Protein AF-A0AAN9TVR5-F1 (afdb_monomer)

Secondary structure (DSSP, 8-state):
-----SS----BTTB----HHHHHHHHHHHTT--HHHHHTTHHHHHHHHTTS-GGGGGGGT--HHHHHTSHHHHTSHHHHHHHHTS-HHHHHHHHHT-HHHHHGGG-PPPP--PPP----SHHHHHHHHHHHHHHHHHHHHHHHH-TT--SPP----------S-HHHHGGGGSTTS-STTS-HHHHHHHHHHHHTT-------------SSTTHHHHHHHHHHHHTT-BTTTTSSB-S-S--TTSGGGGS-HHHHHHHHHHHHHHHHHH-HHHHHHHHHHHHHHHHHHHHHHHHHHHHTT---SSTHHHHHHHHHHHHHHHHHHHHHHHHHHHHHHHHHHHHHHHHHHHHHHHHHHHHHHHHHTT----

Structure (mmCIF, N/CA/C/O backbone):
data_AF-A0AAN9TVR5-F1
#
_entry.id   AF-A0AAN9TVR5-F1
#
loop_
_atom_site.group_PDB
_atom_site.id
_atom_site.type_symbol
_atom_site.label_atom_id
_atom_site.label_alt_id
_atom_site.label_comp_id
_atom_site.label_asym_id
_atom_site.label_entity_id
_atom_site.label_seq_id
_atom_site.pdbx_PDB_ins_code
_atom_site.Cartn_x
_atom_site.Cartn_y
_atom_site.Cartn_z
_atom_site.occupancy
_atom_site.B_iso_or_equiv
_atom_site.auth_seq_id
_atom_site.auth_comp_id
_atom_site.auth_asym_id
_atom_site.auth_atom_id
_atom_site.pdbx_PDB_model_num
ATOM 1 N N . MET A 1 1 ? -8.793 -22.959 -15.037 1.00 38.50 1 MET A N 1
ATOM 2 C CA . MET A 1 1 ? -7.799 -21.873 -14.915 1.00 38.50 1 MET A CA 1
ATOM 3 C C . MET A 1 1 ? -7.196 -22.015 -13.536 1.00 38.50 1 MET A C 1
ATOM 5 O O . MET A 1 1 ? -7.944 -21.884 -12.578 1.00 38.50 1 MET A O 1
ATOM 9 N N . ASN A 1 2 ? -5.922 -22.395 -13.443 1.00 33.97 2 ASN A N 1
ATOM 10 C CA . ASN A 1 2 ? -5.253 -22.568 -12.155 1.00 33.97 2 ASN A CA 1
ATOM 11 C C . ASN A 1 2 ? -5.103 -21.188 -11.516 1.00 33.97 2 ASN A C 1
ATOM 13 O O . ASN A 1 2 ? -4.298 -20.374 -11.961 1.00 33.97 2 ASN A O 1
ATOM 17 N N . THR A 1 3 ? -5.955 -20.909 -10.535 1.00 41.19 3 THR A N 1
ATOM 18 C CA . THR A 1 3 ? -5.768 -19.818 -9.586 1.00 41.19 3 THR A CA 1
ATOM 19 C C . THR A 1 3 ? -4.410 -20.008 -8.928 1.00 41.19 3 THR A C 1
ATOM 21 O O . THR A 1 3 ? -4.035 -21.140 -8.627 1.00 41.19 3 THR A O 1
ATOM 24 N N . ILE A 1 4 ? -3.667 -18.913 -8.778 1.00 47.22 4 ILE A N 1
ATOM 25 C CA . ILE A 1 4 ? -2.354 -18.858 -8.130 1.00 47.22 4 ILE A CA 1
ATOM 26 C C . ILE A 1 4 ? -2.365 -19.785 -6.910 1.00 47.22 4 ILE A C 1
ATOM 28 O O . ILE A 1 4 ? -3.223 -19.606 -6.045 1.00 47.22 4 ILE A O 1
ATOM 32 N N . ASP A 1 5 ? -1.444 -20.753 -6.858 1.00 49.59 5 ASP A N 1
ATOM 33 C CA . ASP A 1 5 ? -1.315 -21.647 -5.708 1.00 49.59 5 ASP A CA 1
ATOM 34 C C . ASP A 1 5 ? -1.251 -20.793 -4.430 1.00 49.59 5 ASP A C 1
ATOM 36 O O . ASP A 1 5 ? -0.504 -19.810 -4.310 1.00 49.59 5 ASP A O 1
ATOM 40 N N . HIS A 1 6 ? -2.161 -21.089 -3.510 1.00 46.78 6 HIS A N 1
ATOM 41 C CA . HIS A 1 6 ? -2.344 -20.303 -2.302 1.00 46.78 6 HIS A CA 1
ATOM 42 C C . HIS A 1 6 ? -1.222 -20.554 -1.289 1.00 46.78 6 HIS A C 1
ATOM 44 O O . HIS A 1 6 ? -1.008 -19.696 -0.439 1.00 46.78 6 HIS A O 1
ATOM 50 N N . ASN A 1 7 ? -0.462 -21.646 -1.433 1.00 51.16 7 ASN A N 1
ATOM 51 C CA . ASN A 1 7 ? 0.597 -22.022 -0.495 1.00 51.16 7 ASN A CA 1
ATOM 52 C C . ASN A 1 7 ? 1.979 -21.489 -0.890 1.00 51.16 7 ASN A C 1
ATOM 54 O O . ASN A 1 7 ? 2.828 -21.279 -0.026 1.00 51.16 7 ASN A O 1
ATOM 58 N N . HIS A 1 8 ? 2.198 -21.202 -2.174 1.00 61.38 8 HIS A N 1
ATOM 59 C CA . HIS A 1 8 ? 3.437 -20.607 -2.661 1.00 61.38 8 HIS A CA 1
ATOM 60 C C . HIS A 1 8 ? 3.106 -19.525 -3.690 1.00 61.38 8 HIS A C 1
ATOM 62 O O . HIS A 1 8 ? 2.566 -19.841 -4.750 1.00 61.38 8 HIS A O 1
ATOM 68 N N . PRO A 1 9 ? 3.380 -18.234 -3.411 1.00 72.94 9 PRO A N 1
ATOM 69 C CA . PRO A 1 9 ? 3.233 -17.177 -4.405 1.00 72.94 9 PRO A CA 1
ATOM 70 C C . PRO A 1 9 ? 4.319 -17.303 -5.478 1.00 72.94 9 PRO A C 1
ATOM 72 O O . PRO A 1 9 ? 5.224 -16.485 -5.564 1.00 72.94 9 PRO A O 1
ATOM 75 N N . GLU A 1 10 ? 4.253 -18.350 -6.289 1.00 81.81 10 GLU A N 1
ATOM 76 C CA . GLU A 1 10 ? 5.187 -18.546 -7.383 1.00 81.81 10 GLU A CA 1
ATOM 77 C C . GLU A 1 10 ? 4.882 -17.562 -8.519 1.00 81.81 10 GLU A C 1
ATOM 79 O O . GLU A 1 10 ? 3.710 -17.270 -8.800 1.00 81.81 10 GLU A O 1
ATOM 84 N N . PRO A 1 11 ? 5.921 -17.033 -9.191 1.00 88.12 11 PRO A N 1
ATOM 85 C CA . PRO A 1 11 ? 5.743 -16.309 -10.436 1.00 88.12 11 PRO A CA 1
ATOM 86 C C . PRO A 1 11 ? 4.920 -17.129 -11.431 1.00 88.12 11 PRO A C 1
ATOM 88 O O . PRO A 1 11 ? 5.171 -18.310 -11.654 1.00 88.12 11 PRO A O 1
ATOM 91 N N . THR A 1 12 ? 3.967 -16.477 -12.084 1.00 91.19 12 THR A N 1
ATOM 92 C CA . THR A 1 12 ? 3.192 -17.074 -13.180 1.00 91.19 12 THR A CA 1
ATOM 93 C C . THR A 1 12 ? 3.372 -16.239 -14.436 1.00 91.19 12 THR A C 1
ATOM 95 O O . THR A 1 12 ? 3.731 -15.068 -14.351 1.00 91.19 12 THR A O 1
ATOM 98 N N . ALA A 1 13 ? 3.061 -16.780 -15.614 1.00 90.81 13 ALA A N 1
ATOM 99 C CA . ALA A 1 13 ? 3.054 -15.968 -16.832 1.00 90.81 13 ALA A CA 1
ATOM 100 C C . ALA A 1 13 ? 2.081 -14.768 -16.741 1.00 90.81 13 ALA A C 1
ATOM 102 O O . ALA A 1 13 ? 2.284 -13.765 -17.407 1.00 90.81 13 ALA A O 1
ATOM 103 N N . GLN A 1 14 ? 1.058 -14.819 -15.877 1.00 91.38 14 GLN A N 1
ATOM 104 C CA . GLN A 1 14 ? 0.144 -13.692 -15.640 1.00 91.38 14 GLN A CA 1
ATOM 105 C C . GLN A 1 14 ? 0.725 -12.629 -14.687 1.00 91.38 14 GLN A C 1
ATOM 107 O O . GLN A 1 14 ? 0.407 -11.442 -14.819 1.00 91.38 14 GLN A O 1
ATOM 112 N N . VAL A 1 15 ? 1.558 -13.056 -13.729 1.00 91.44 15 VAL A N 1
ATOM 113 C CA . VAL A 1 15 ? 2.223 -12.232 -12.703 1.00 91.44 15 VAL A CA 1
ATOM 114 C C . VAL A 1 15 ? 3.694 -12.678 -12.578 1.00 91.44 15 VAL A C 1
ATOM 116 O O . VAL A 1 15 ? 4.051 -13.408 -11.650 1.00 91.44 15 VAL A O 1
ATOM 119 N N . PRO A 1 16 ? 4.566 -12.291 -13.527 1.00 88.75 16 PRO A N 1
ATOM 120 C CA . PRO A 1 16 ? 5.887 -12.911 -13.681 1.00 88.75 16 PRO A CA 1
ATOM 121 C C . PRO A 1 16 ? 6.986 -12.310 -12.788 1.00 88.75 16 PRO A C 1
ATOM 123 O O . PRO A 1 16 ? 8.096 -12.838 -12.726 1.00 88.75 16 PRO A O 1
ATOM 126 N N . LEU A 1 17 ? 6.714 -11.198 -12.097 1.00 82.06 17 LEU A N 1
ATOM 127 C CA . LEU A 1 17 ? 7.693 -10.458 -11.287 1.00 82.06 17 LEU A CA 1
ATOM 128 C C . LEU A 1 17 ? 7.511 -10.635 -9.769 1.00 82.06 17 LEU A C 1
ATOM 130 O O . LEU A 1 17 ? 7.513 -9.659 -9.020 1.00 82.06 17 LEU A O 1
ATOM 134 N N . LEU A 1 18 ? 7.339 -11.874 -9.305 1.00 77.94 18 LEU A N 1
ATOM 135 C CA . LEU A 1 18 ? 7.354 -12.188 -7.871 1.00 77.94 18 LEU A CA 1
ATOM 136 C C . LEU A 1 18 ? 8.745 -12.678 -7.457 1.00 77.94 18 LEU A C 1
ATOM 138 O O . LEU A 1 18 ? 8.979 -13.872 -7.308 1.00 77.94 18 LEU A O 1
ATOM 142 N N . ASP A 1 19 ? 9.693 -11.757 -7.296 1.00 83.38 19 ASP A N 1
ATOM 143 C CA . ASP A 1 19 ? 11.024 -12.052 -6.760 1.00 83.38 19 ASP A CA 1
ATOM 144 C C . ASP A 1 19 ? 11.431 -11.088 -5.640 1.00 83.38 19 ASP A C 1
ATOM 146 O O . ASP A 1 19 ? 10.738 -10.116 -5.320 1.00 83.38 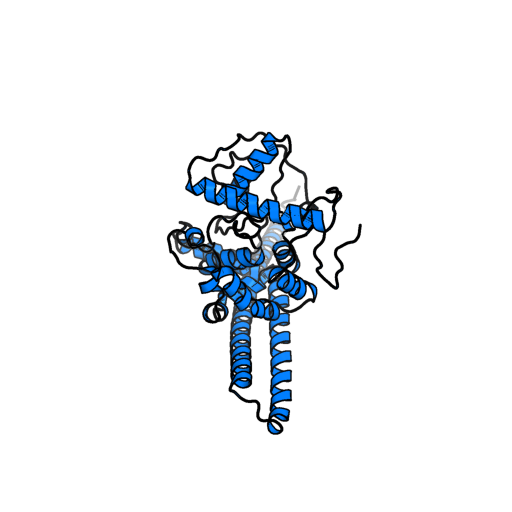19 ASP A O 1
ATOM 150 N N . GLY A 1 20 ? 12.558 -11.409 -4.997 1.00 88.25 20 GLY A N 1
ATOM 151 C CA . GLY A 1 20 ? 13.165 -10.587 -3.957 1.00 88.25 20 GLY A CA 1
ATOM 152 C C . GLY A 1 20 ? 12.174 -10.190 -2.862 1.00 88.25 20 GLY A C 1
ATOM 153 O O . GLY A 1 20 ? 11.509 -11.034 -2.261 1.00 88.25 20 GLY A O 1
ATOM 154 N N . ILE A 1 21 ? 12.084 -8.886 -2.603 1.00 90.81 21 ILE A N 1
ATOM 155 C CA . ILE A 1 21 ? 11.248 -8.335 -1.535 1.00 90.81 21 ILE A CA 1
ATOM 156 C C . ILE A 1 21 ? 9.746 -8.479 -1.802 1.00 90.81 21 ILE A C 1
ATOM 158 O O . ILE A 1 21 ? 8.992 -8.714 -0.863 1.00 90.81 21 ILE A O 1
ATOM 162 N N . ARG A 1 22 ? 9.296 -8.422 -3.065 1.00 89.38 22 ARG A N 1
ATOM 163 C CA . ARG A 1 22 ? 7.870 -8.583 -3.401 1.00 89.38 22 ARG A CA 1
ATOM 164 C C . ARG A 1 22 ? 7.380 -9.988 -3.108 1.00 89.38 22 ARG A C 1
ATOM 166 O O . ARG A 1 22 ? 6.290 -10.147 -2.573 1.00 89.38 22 ARG A O 1
ATOM 173 N N . LEU A 1 23 ? 8.197 -10.995 -3.414 1.00 90.31 23 LEU A N 1
ATOM 174 C CA . LEU A 1 23 ? 7.872 -12.380 -3.088 1.00 90.31 23 LEU A CA 1
ATOM 175 C C . LEU A 1 23 ? 7.696 -12.564 -1.575 1.00 90.31 23 LEU A C 1
ATOM 177 O O . LEU A 1 23 ? 6.710 -13.157 -1.146 1.00 90.31 23 LEU A O 1
ATOM 181 N N . LYS A 1 24 ? 8.610 -11.996 -0.773 1.00 92.06 24 LYS A N 1
ATOM 182 C CA . LYS A 1 24 ? 8.513 -12.017 0.695 1.00 92.06 24 LYS A CA 1
ATOM 183 C C . LYS A 1 24 ? 7.258 -11.299 1.197 1.00 92.06 24 LYS A C 1
ATOM 185 O O . LYS A 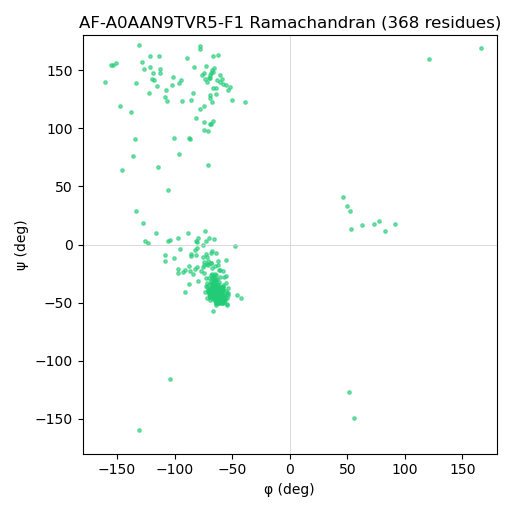1 24 ? 6.553 -11.852 2.031 1.00 92.06 24 LYS A O 1
ATOM 190 N N . LEU A 1 25 ? 6.953 -10.115 0.656 1.00 92.00 25 LEU A N 1
ATOM 191 C CA . LEU A 1 25 ? 5.755 -9.344 1.010 1.00 92.00 25 LEU A CA 1
ATOM 192 C C . LEU A 1 25 ? 4.473 -10.134 0.726 1.00 92.00 25 LEU A C 1
ATOM 194 O O . LEU A 1 25 ? 3.612 -10.247 1.590 1.00 92.00 25 LEU A O 1
ATOM 198 N N . VAL A 1 26 ? 4.355 -10.718 -0.469 1.00 91.69 26 VAL A N 1
ATOM 199 C CA . VAL A 1 26 ? 3.176 -11.508 -0.850 1.00 91.69 26 VAL A CA 1
ATOM 200 C C . VAL A 1 26 ? 3.073 -12.781 -0.013 1.00 91.69 26 VAL A C 1
ATOM 202 O O . VAL A 1 26 ? 1.970 -13.157 0.371 1.00 91.69 26 VAL A O 1
ATOM 205 N N . ALA A 1 27 ? 4.194 -13.444 0.287 1.00 90.19 27 ALA A N 1
ATOM 206 C CA . ALA A 1 27 ? 4.199 -14.618 1.154 1.00 90.19 27 ALA A CA 1
ATOM 207 C C . ALA A 1 27 ? 3.701 -14.273 2.563 1.00 90.19 27 ALA A C 1
ATOM 209 O O . ALA A 1 27 ? 2.837 -14.973 3.085 1.00 90.19 27 ALA A O 1
ATOM 210 N N . ALA A 1 28 ? 4.178 -13.166 3.135 1.00 90.75 28 ALA A N 1
ATOM 211 C CA . ALA A 1 28 ? 3.715 -12.692 4.432 1.00 90.75 28 ALA A CA 1
ATOM 212 C C . ALA A 1 28 ? 2.210 -12.368 4.416 1.00 90.75 28 ALA A C 1
ATOM 214 O O . ALA A 1 28 ? 1.452 -12.910 5.219 1.00 90.75 28 ALA A O 1
ATOM 215 N N . LEU A 1 29 ? 1.743 -11.604 3.423 1.00 90.75 29 LEU A N 1
ATOM 216 C CA . LEU A 1 29 ? 0.322 -11.271 3.265 1.00 90.75 29 LEU A CA 1
ATOM 217 C C . LEU A 1 29 ? -0.576 -12.511 3.105 1.00 90.75 29 LEU A C 1
ATOM 219 O O . LEU A 1 29 ? -1.644 -12.588 3.709 1.00 90.75 29 LEU A O 1
ATOM 223 N N . LYS A 1 30 ? -0.152 -13.502 2.311 1.00 86.00 30 LYS A N 1
ATOM 224 C CA . LYS A 1 30 ? -0.938 -14.723 2.057 1.00 86.00 30 LYS A CA 1
ATOM 225 C C . LYS A 1 30 ? -1.005 -15.660 3.253 1.00 86.00 30 LYS A C 1
ATOM 227 O O . LYS A 1 30 ? -2.049 -16.264 3.487 1.00 86.00 30 LYS A O 1
ATOM 232 N N . ASN A 1 31 ? 0.080 -15.773 4.012 1.00 84.75 31 ASN A N 1
ATOM 233 C CA . ASN A 1 31 ? 0.154 -16.658 5.172 1.00 84.75 31 ASN A CA 1
ATOM 234 C C . ASN A 1 31 ? -0.641 -16.129 6.376 1.00 84.75 31 ASN A C 1
ATOM 236 O O . ASN A 1 31 ? -0.483 -16.649 7.478 1.00 84.75 31 ASN A O 1
ATOM 240 N N . LYS A 1 32 ? -1.481 -15.100 6.169 1.00 72.12 32 LYS A N 1
ATOM 241 C CA . LYS A 1 32 ? -2.189 -14.358 7.216 1.00 72.12 32 LYS A CA 1
ATOM 242 C C . LYS A 1 32 ? -1.239 -13.922 8.327 1.00 72.12 32 LYS A C 1
ATOM 244 O O . LYS A 1 32 ? -1.618 -13.897 9.494 1.00 72.12 32 LYS A O 1
ATOM 249 N N . GLN A 1 33 ? 0.005 -13.626 7.956 1.00 74.81 33 GLN A N 1
ATOM 250 C CA . GLN A 1 33 ? 0.930 -13.039 8.899 1.00 74.81 33 GLN A CA 1
ATOM 251 C C . GLN A 1 33 ? 0.428 -11.651 9.252 1.00 74.81 33 GLN A C 1
ATOM 253 O O . GLN A 1 33 ? -0.236 -10.976 8.455 1.00 74.81 33 GLN A O 1
ATOM 258 N N . SER A 1 34 ? 0.717 -11.249 10.477 1.00 92.88 34 SER A N 1
ATOM 259 C CA . SER A 1 34 ? 0.318 -9.942 10.946 1.00 92.88 34 SER A CA 1
ATOM 260 C C . SER A 1 34 ? 1.067 -8.845 10.191 1.00 92.88 34 SER A C 1
ATOM 262 O O . SER A 1 34 ? 2.106 -9.067 9.562 1.00 92.88 34 SER A O 1
ATOM 264 N N . TYR A 1 35 ? 0.561 -7.618 10.253 1.00 95.00 35 TYR A N 1
ATOM 265 C CA . TYR A 1 35 ? 1.266 -6.485 9.657 1.00 95.00 35 TYR A CA 1
ATOM 266 C C . TYR A 1 35 ? 2.565 -6.147 10.403 1.00 95.00 35 TYR A C 1
ATOM 268 O O . TYR A 1 35 ? 3.444 -5.507 9.822 1.00 95.00 35 TYR A O 1
ATOM 276 N N . TYR A 1 36 ? 2.742 -6.648 11.629 1.00 93.31 36 TYR A N 1
ATOM 277 C CA . TYR A 1 36 ? 4.045 -6.698 12.287 1.00 93.31 36 TYR A CA 1
ATOM 278 C C . TYR A 1 36 ? 5.071 -7.496 11.468 1.00 93.31 36 TYR A C 1
ATOM 280 O O . TYR A 1 36 ? 6.152 -6.993 11.184 1.00 93.31 36 TYR A O 1
ATOM 288 N N . ASP A 1 37 ? 4.735 -8.693 10.985 1.00 91.44 37 ASP A N 1
ATOM 289 C CA . ASP A 1 37 ? 5.675 -9.485 10.177 1.00 91.44 37 ASP A CA 1
ATOM 290 C C . ASP A 1 37 ? 6.041 -8.794 8.852 1.00 91.44 37 ASP A C 1
ATOM 292 O O . ASP A 1 37 ? 7.164 -8.927 8.360 1.00 91.44 37 ASP A O 1
ATOM 296 N N . LEU A 1 38 ? 5.129 -7.993 8.290 1.00 92.88 38 LEU A N 1
ATOM 297 C CA . LEU A 1 38 ? 5.438 -7.153 7.129 1.00 92.88 38 LEU A CA 1
ATOM 298 C C . LEU A 1 38 ? 6.433 -6.040 7.457 1.00 92.88 38 LEU A C 1
ATOM 300 O O . LEU A 1 38 ? 7.265 -5.710 6.609 1.00 92.88 38 LEU A O 1
ATOM 304 N N . SER A 1 39 ? 6.373 -5.458 8.657 1.00 92.94 39 SER A N 1
ATOM 305 C CA . SER A 1 39 ? 7.303 -4.396 9.058 1.00 92.94 39 SER A CA 1
ATOM 306 C C . SER A 1 39 ? 8.743 -4.909 9.152 1.00 92.94 39 SER A C 1
ATOM 308 O O . SER A 1 39 ? 9.682 -4.183 8.816 1.00 92.94 39 SER A O 1
ATOM 310 N N . LEU A 1 40 ? 8.929 -6.196 9.473 1.00 92.19 40 LEU A N 1
ATOM 311 C CA . LEU A 1 40 ? 10.240 -6.854 9.492 1.00 92.19 40 LEU A CA 1
ATOM 312 C C . LEU A 1 40 ? 10.918 -6.879 8.114 1.00 92.19 40 LEU A C 1
ATOM 314 O O . LEU A 1 40 ? 12.133 -7.058 8.015 1.00 92.19 40 LEU A O 1
ATOM 318 N N . LEU A 1 41 ? 10.161 -6.656 7.037 1.00 94.31 41 LEU A N 1
ATOM 319 C CA . LEU A 1 41 ? 10.682 -6.547 5.675 1.00 94.31 41 LEU A CA 1
ATOM 320 C C . LEU A 1 41 ? 11.162 -5.127 5.325 1.00 94.31 41 LEU A C 1
ATOM 322 O O . LEU A 1 41 ? 11.821 -4.939 4.299 1.00 94.31 41 LEU A O 1
ATOM 326 N N . PHE A 1 42 ? 10.896 -4.115 6.158 1.00 95.00 42 PHE A N 1
ATOM 327 C CA . PHE A 1 42 ? 11.267 -2.724 5.869 1.00 95.00 42 PHE A CA 1
ATOM 328 C C . PHE A 1 42 ? 12.779 -2.513 5.711 1.00 95.00 42 PHE A C 1
ATOM 330 O O . PHE A 1 42 ? 13.165 -1.816 4.771 1.00 95.00 42 PHE A O 1
ATOM 337 N N . PRO A 1 43 ? 13.673 -3.139 6.504 1.00 94.06 43 PRO A N 1
ATOM 338 C CA . PRO A 1 43 ? 15.114 -3.033 6.275 1.00 94.06 43 PRO A CA 1
ATOM 339 C C . PRO A 1 43 ? 15.550 -3.504 4.880 1.00 94.06 43 PRO A C 1
ATOM 341 O O . PRO A 1 43 ? 16.436 -2.898 4.269 1.00 94.06 43 PRO A O 1
ATOM 344 N N . ASP A 1 44 ? 14.916 -4.554 4.350 1.00 94.50 44 ASP A N 1
ATOM 345 C CA . ASP A 1 44 ? 15.168 -5.038 2.992 1.00 94.50 44 ASP A CA 1
ATOM 346 C C . ASP A 1 44 ? 14.630 -4.045 1.945 1.00 94.50 44 ASP A C 1
ATOM 348 O O . ASP A 1 44 ? 15.343 -3.729 0.989 1.00 94.50 44 ASP A O 1
ATOM 352 N N . ILE A 1 45 ? 13.436 -3.473 2.156 1.00 94.88 45 ILE A N 1
ATOM 353 C CA . ILE A 1 45 ? 12.880 -2.403 1.303 1.00 94.88 45 ILE A CA 1
ATOM 354 C C . ILE A 1 45 ? 13.822 -1.193 1.266 1.00 94.88 45 ILE A C 1
ATOM 356 O O . ILE A 1 45 ? 14.139 -0.682 0.192 1.00 94.88 45 ILE A O 1
ATOM 360 N N . VAL A 1 46 ? 14.328 -0.756 2.422 1.00 95.06 46 VAL A N 1
ATOM 361 C CA . VAL A 1 46 ? 15.297 0.345 2.532 1.00 95.06 46 VAL A CA 1
ATOM 362 C C . VAL A 1 46 ? 16.582 0.022 1.772 1.00 95.06 46 VAL A C 1
ATOM 364 O O . VAL A 1 46 ? 17.156 0.901 1.123 1.00 95.06 46 VAL A O 1
ATOM 367 N N . ARG A 1 47 ? 17.056 -1.228 1.833 1.00 94.94 47 ARG A N 1
ATOM 368 C CA . ARG A 1 47 ? 18.254 -1.661 1.102 1.00 94.94 47 ARG A CA 1
ATOM 369 C C . ARG A 1 47 ? 18.049 -1.579 -0.409 1.00 94.94 47 ARG A C 1
ATOM 371 O O . ARG A 1 47 ? 18.948 -1.100 -1.096 1.00 94.94 47 ARG A O 1
ATOM 378 N N . GLU A 1 48 ? 16.892 -1.997 -0.918 1.00 92.62 48 GLU A N 1
ATOM 379 C CA . GLU A 1 48 ? 16.551 -1.856 -2.339 1.00 92.62 48 GLU A CA 1
ATOM 380 C C . GLU A 1 48 ? 16.385 -0.388 -2.741 1.00 92.62 48 GLU A C 1
ATOM 382 O O . GLU A 1 48 ? 16.938 0.043 -3.752 1.00 92.62 48 GLU A O 1
ATOM 387 N N . ALA A 1 49 ? 15.718 0.415 -1.912 1.00 92.44 49 ALA A N 1
ATOM 388 C CA . ALA A 1 49 ? 15.526 1.836 -2.170 1.00 92.44 49 ALA A CA 1
ATOM 389 C C . ALA A 1 49 ? 16.856 2.590 -2.316 1.00 92.44 49 ALA A C 1
ATOM 391 O O . ALA A 1 49 ? 16.979 3.472 -3.164 1.00 92.44 49 ALA A O 1
ATOM 392 N N . LYS A 1 50 ? 17.882 2.228 -1.536 1.00 93.75 50 LYS A N 1
ATOM 393 C CA . LYS A 1 50 ? 19.227 2.826 -1.625 1.00 93.75 50 LYS A CA 1
ATOM 394 C C . LYS A 1 50 ? 19.948 2.547 -2.947 1.00 93.75 50 LYS A C 1
ATOM 396 O O . LYS A 1 50 ? 20.898 3.258 -3.262 1.00 93.75 50 LYS A O 1
ATOM 401 N N . LYS A 1 51 ? 19.517 1.542 -3.716 1.00 93.50 51 LYS A N 1
ATOM 402 C CA . LYS A 1 51 ? 20.065 1.241 -5.049 1.00 93.50 51 LYS A CA 1
ATOM 403 C C . LYS A 1 51 ? 19.472 2.129 -6.144 1.00 93.50 51 LYS A C 1
ATOM 405 O O . LYS A 1 51 ? 19.954 2.085 -7.275 1.00 93.50 51 LYS A O 1
ATOM 410 N N . MET A 1 52 ? 18.435 2.916 -5.842 1.00 92.94 52 MET A N 1
ATOM 411 C CA . MET A 1 52 ? 17.830 3.813 -6.823 1.00 92.94 52 MET A CA 1
ATOM 412 C C . MET A 1 52 ? 18.831 4.884 -7.286 1.00 92.94 52 MET A C 1
ATOM 414 O O . MET A 1 52 ? 19.621 5.397 -6.484 1.00 92.94 52 MET A O 1
ATOM 418 N N . PRO A 1 53 ? 18.815 5.245 -8.580 1.00 93.06 53 PRO A N 1
ATOM 419 C CA . PRO A 1 53 ? 19.737 6.236 -9.104 1.00 93.06 53 PRO A CA 1
ATOM 420 C C . PRO A 1 53 ? 19.424 7.634 -8.536 1.00 93.06 53 PRO A C 1
ATOM 422 O O . PRO A 1 53 ? 18.255 7.958 -8.330 1.00 93.06 53 PRO A O 1
ATOM 425 N N . PRO A 1 54 ? 20.429 8.510 -8.334 1.00 91.12 54 PRO A N 1
ATOM 426 C CA . PRO A 1 54 ? 20.231 9.794 -7.655 1.00 91.12 54 PRO A CA 1
ATOM 427 C C . PRO A 1 54 ? 19.182 10.731 -8.262 1.00 91.12 54 PRO A C 1
ATOM 429 O O . PRO A 1 54 ? 18.590 11.529 -7.539 1.00 91.12 54 PRO A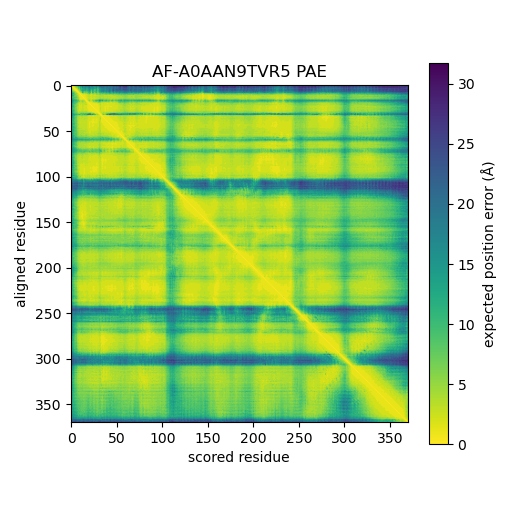 O 1
ATOM 432 N N . TRP A 1 55 ? 18.938 10.645 -9.573 1.00 90.56 55 TRP A N 1
ATOM 433 C CA . TRP A 1 55 ? 17.927 11.461 -10.252 1.00 90.56 55 TRP A CA 1
ATOM 434 C C . TRP A 1 55 ? 16.491 11.114 -9.824 1.00 90.56 55 TRP A C 1
ATOM 436 O O . TRP A 1 55 ? 15.607 11.959 -9.940 1.00 90.56 55 TRP A O 1
ATOM 446 N N . MET A 1 56 ? 16.261 9.925 -9.251 1.00 90.50 56 MET A N 1
ATOM 447 C CA . MET A 1 56 ? 14.958 9.538 -8.697 1.00 90.50 56 MET A CA 1
ATOM 448 C C . MET A 1 56 ? 14.575 10.365 -7.466 1.00 90.50 56 MET A C 1
ATOM 450 O O . MET A 1 56 ? 13.392 10.572 -7.230 1.00 90.50 56 MET A O 1
ATOM 454 N N . TYR A 1 57 ? 15.539 10.887 -6.702 1.00 88.25 57 TYR A N 1
ATOM 455 C CA . TYR A 1 57 ? 15.288 11.610 -5.442 1.00 88.25 57 TYR A CA 1
ATOM 456 C C . TYR A 1 57 ? 14.692 13.017 -5.631 1.00 88.25 57 TYR A C 1
ATOM 458 O O . TYR A 1 57 ? 14.539 13.780 -4.669 1.00 88.25 57 TYR A O 1
ATOM 466 N N . GLY A 1 58 ? 14.406 13.401 -6.879 1.00 83.38 58 GLY A N 1
ATOM 467 C CA . GLY A 1 58 ? 13.884 14.714 -7.233 1.00 83.38 58 GLY A CA 1
ATOM 468 C C . GLY A 1 58 ? 14.777 15.855 -6.735 1.00 83.38 58 GLY A C 1
ATOM 469 O O . GLY A 1 58 ? 15.996 15.732 -6.607 1.00 83.38 58 GLY A O 1
ATOM 470 N N . PHE A 1 59 ? 14.160 16.995 -6.420 1.00 74.25 59 PHE A N 1
ATOM 471 C CA . PHE A 1 59 ? 14.882 18.210 -6.030 1.00 74.25 59 PHE A CA 1
ATOM 472 C C . PHE A 1 59 ? 15.604 18.113 -4.679 1.00 74.25 59 PHE A C 1
ATOM 474 O O . PHE A 1 59 ? 16.579 18.831 -4.457 1.00 74.25 59 PHE A O 1
ATOM 481 N N . ARG A 1 60 ? 15.153 17.243 -3.764 1.00 69.12 60 ARG A N 1
ATOM 482 C CA . ARG A 1 60 ? 15.683 17.189 -2.390 1.00 69.12 60 ARG A CA 1
ATOM 483 C C . ARG A 1 60 ? 17.002 16.429 -2.279 1.00 69.12 60 ARG A C 1
ATOM 485 O O . ARG A 1 60 ? 17.700 16.613 -1.284 1.00 69.12 60 ARG A O 1
ATOM 492 N N . LYS A 1 61 ? 17.342 15.589 -3.268 1.00 80.12 61 LYS A N 1
ATOM 493 C CA . LYS A 1 61 ? 18.508 14.682 -3.229 1.00 80.12 61 LYS A CA 1
ATOM 494 C C . LYS A 1 61 ? 18.539 13.802 -1.964 1.00 80.12 61 LYS A C 1
ATOM 496 O O . LYS A 1 61 ? 19.615 13.436 -1.494 1.00 80.12 61 LYS A O 1
ATOM 501 N N . ARG A 1 62 ? 17.370 13.494 -1.391 1.00 86.69 62 ARG A N 1
ATOM 502 C CA . ARG A 1 62 ? 17.195 12.614 -0.225 1.00 86.69 62 ARG A CA 1
ATOM 503 C C . ARG A 1 62 ? 16.352 11.420 -0.631 1.00 86.69 62 ARG A C 1
ATOM 505 O O . ARG A 1 62 ? 15.403 11.598 -1.378 1.00 86.69 62 ARG A O 1
ATOM 512 N N . ASN A 1 63 ? 16.708 10.253 -0.107 1.00 89.19 63 ASN A N 1
ATOM 513 C CA . ASN A 1 63 ? 15.978 9.011 -0.315 1.00 89.19 63 ASN A CA 1
ATOM 514 C C . ASN A 1 63 ? 14.876 8.899 0.751 1.00 89.19 63 ASN A C 1
ATOM 516 O O . ASN A 1 63 ? 15.132 8.438 1.865 1.00 89.19 63 ASN A O 1
ATOM 520 N N . MET A 1 64 ? 13.683 9.397 0.430 1.00 91.50 64 MET A N 1
ATOM 521 C CA . MET A 1 64 ? 12.531 9.456 1.337 1.00 91.50 64 MET A CA 1
ATOM 522 C C . MET A 1 64 ? 12.066 8.064 1.773 1.00 91.50 64 MET A C 1
ATOM 524 O O . MET A 1 64 ? 11.663 7.878 2.918 1.00 91.50 64 MET A O 1
ATOM 528 N N . THR A 1 65 ? 12.175 7.071 0.891 1.00 91.12 65 THR A N 1
ATOM 529 C CA . THR A 1 65 ? 11.868 5.668 1.191 1.00 91.12 65 THR A CA 1
ATOM 530 C C . THR A 1 65 ? 12.804 5.138 2.267 1.00 91.12 65 THR A C 1
ATOM 532 O O . THR A 1 65 ? 12.356 4.571 3.261 1.00 91.12 65 THR A O 1
ATOM 535 N N . ALA A 1 66 ? 14.108 5.379 2.118 1.00 92.25 66 ALA A N 1
ATOM 536 C CA . ALA A 1 66 ? 15.094 5.010 3.121 1.00 92.25 66 ALA A CA 1
ATOM 537 C C . ALA A 1 66 ? 14.917 5.795 4.425 1.00 92.25 66 ALA A C 1
ATOM 539 O O . ALA A 1 66 ? 15.161 5.240 5.488 1.00 92.25 66 ALA A O 1
ATOM 540 N N . GLU A 1 67 ? 14.508 7.062 4.363 1.00 91.81 67 GLU A N 1
ATOM 541 C CA . GLU A 1 67 ? 14.265 7.892 5.545 1.00 91.81 67 GLU A CA 1
ATOM 542 C C . GLU A 1 67 ? 13.064 7.372 6.349 1.00 91.81 67 GLU A C 1
ATOM 544 O O . GLU A 1 67 ? 13.218 7.009 7.518 1.00 91.81 67 GLU A O 1
ATOM 549 N N . TYR A 1 68 ? 11.895 7.269 5.713 1.00 91.06 68 TYR A N 1
ATOM 550 C CA . TYR A 1 68 ? 10.633 6.916 6.368 1.00 91.06 68 TYR A CA 1
ATOM 551 C C . TYR A 1 68 ? 10.533 5.449 6.776 1.00 91.06 68 TYR A C 1
ATOM 553 O O . TYR A 1 68 ? 9.856 5.156 7.754 1.00 91.06 68 TYR A O 1
ATOM 561 N N . LEU A 1 69 ? 11.208 4.537 6.071 1.00 90.81 69 LEU A N 1
ATOM 562 C CA . LEU A 1 69 ? 11.173 3.102 6.383 1.00 90.81 69 LEU A CA 1
ATOM 563 C C . LEU A 1 69 ? 12.445 2.606 7.089 1.00 90.81 69 LEU A C 1
ATOM 565 O O . LEU A 1 69 ? 12.591 1.411 7.333 1.00 90.81 69 LEU A O 1
ATOM 569 N N . SER A 1 70 ? 13.389 3.498 7.423 1.00 91.31 70 SER A N 1
ATOM 570 C CA . SER A 1 70 ? 14.523 3.149 8.296 1.00 91.31 70 SER A CA 1
ATOM 571 C C . SER A 1 70 ? 14.046 2.734 9.684 1.00 91.31 70 SER A C 1
ATOM 573 O O . SER A 1 70 ? 12.962 3.124 10.088 1.00 91.31 70 SER A O 1
ATOM 575 N N . VAL A 1 71 ? 14.898 2.067 10.472 1.00 79.94 71 VAL A N 1
ATOM 576 C CA . VAL A 1 71 ? 14.624 1.735 11.889 1.00 79.94 71 VAL A CA 1
ATOM 577 C C . VAL A 1 71 ? 14.055 2.932 12.661 1.00 79.94 71 VAL A C 1
ATOM 579 O O . VAL A 1 71 ? 13.074 2.801 13.379 1.00 79.94 71 VAL A O 1
ATOM 582 N N . LYS A 1 72 ? 14.614 4.134 12.465 1.00 79.38 72 LYS A N 1
ATOM 583 C CA . LYS A 1 72 ? 14.102 5.354 13.103 1.00 79.38 72 LYS A CA 1
ATOM 584 C C . LYS A 1 72 ? 12.713 5.752 12.590 1.00 79.38 72 LYS A C 1
ATOM 586 O O . LYS A 1 72 ? 11.912 6.263 13.362 1.00 79.38 72 LYS A O 1
ATOM 591 N N . GLY A 1 73 ? 12.458 5.556 11.300 1.00 75.19 73 GLY A N 1
ATOM 592 C CA . GLY A 1 73 ? 11.172 5.829 10.667 1.00 75.19 73 GLY A CA 1
ATOM 593 C C . GLY A 1 73 ? 10.085 4.816 11.036 1.00 75.19 73 GLY A C 1
ATOM 594 O O . GLY A 1 73 ? 8.953 5.222 11.248 1.00 75.19 73 GLY A O 1
ATOM 595 N N . VAL A 1 74 ? 10.419 3.531 11.209 1.00 78.19 74 VAL A N 1
ATOM 596 C CA . VAL A 1 74 ? 9.459 2.494 11.644 1.00 78.19 74 VAL A CA 1
ATOM 597 C C . VAL A 1 74 ? 8.964 2.752 13.068 1.00 78.19 74 VAL A C 1
ATOM 599 O O . VAL A 1 74 ? 7.801 2.508 13.367 1.00 78.19 74 VAL A O 1
ATOM 602 N N . LYS A 1 75 ? 9.812 3.335 13.927 1.00 82.44 75 LYS A N 1
ATOM 603 C CA . LYS A 1 75 ? 9.417 3.782 15.273 1.00 82.44 75 LYS A CA 1
ATOM 604 C C . LYS A 1 75 ? 8.434 4.960 15.269 1.00 82.44 75 LYS A C 1
ATOM 606 O O . LYS A 1 75 ? 7.973 5.366 16.329 1.00 82.44 75 LYS A O 1
ATOM 611 N N . ASP A 1 76 ? 8.122 5.542 14.111 1.00 88.56 76 ASP A N 1
ATOM 612 C CA . ASP A 1 76 ? 7.089 6.565 13.989 1.00 88.56 76 ASP A CA 1
ATOM 613 C C . ASP A 1 76 ? 5.693 5.908 13.997 1.00 88.56 76 ASP A C 1
ATOM 615 O O . ASP A 1 76 ? 5.352 5.196 13.044 1.00 88.56 76 ASP A O 1
ATOM 619 N N . PRO A 1 77 ? 4.835 6.185 15.001 1.00 90.31 77 PRO A N 1
ATOM 620 C CA . PRO A 1 77 ? 3.502 5.585 15.096 1.00 90.31 77 PRO A CA 1
ATOM 621 C C . PRO A 1 77 ? 2.641 5.807 13.849 1.00 90.31 77 PRO A C 1
ATOM 623 O O . PRO A 1 77 ? 1.790 4.986 13.523 1.00 90.31 77 PRO A O 1
ATOM 626 N N . SER A 1 78 ? 2.883 6.886 13.097 1.00 91.75 78 SER A N 1
ATOM 627 C CA . SER A 1 78 ? 2.121 7.159 11.878 1.00 91.75 78 SER A CA 1
ATOM 628 C C . SER A 1 78 ? 2.343 6.124 10.776 1.00 91.75 78 SER A C 1
ATOM 630 O O . SER A 1 78 ? 1.438 5.912 9.976 1.00 91.75 78 SER A O 1
ATOM 632 N N . ILE A 1 79 ? 3.502 5.458 10.719 1.00 93.75 79 ILE A N 1
ATOM 633 C CA . ILE A 1 79 ? 3.732 4.373 9.753 1.00 93.75 79 ILE A CA 1
ATOM 634 C C . ILE A 1 79 ? 2.855 3.171 10.099 1.00 93.75 79 ILE A C 1
ATOM 636 O O . ILE A 1 79 ? 2.229 2.601 9.207 1.00 93.75 79 ILE A O 1
ATOM 640 N N . TRP A 1 80 ? 2.746 2.843 11.387 1.00 92.88 80 TRP A N 1
ATOM 641 C CA . TRP A 1 80 ? 1.866 1.788 11.880 1.00 92.88 80 TRP A CA 1
ATOM 642 C C . TRP A 1 80 ? 0.395 2.110 11.649 1.00 92.88 80 TRP A C 1
ATOM 644 O O . TRP A 1 80 ? -0.332 1.261 11.138 1.00 92.88 80 TRP A O 1
ATOM 654 N N . GLU A 1 81 ? -0.020 3.341 11.948 1.00 93.44 81 GLU A N 1
ATOM 655 C CA . GLU A 1 81 ? -1.363 3.841 11.647 1.00 93.44 81 GLU A CA 1
ATOM 656 C C . GLU A 1 81 ? -1.688 3.662 10.162 1.00 93.44 81 GLU A C 1
ATOM 658 O O . GLU A 1 81 ? -2.693 3.047 9.824 1.00 93.44 81 GLU A O 1
ATOM 663 N N . ILE A 1 82 ? -0.815 4.130 9.263 1.00 95.00 82 ILE A N 1
ATOM 664 C CA . ILE A 1 82 ? -1.026 3.998 7.818 1.00 95.00 82 ILE A CA 1
ATOM 665 C C . ILE A 1 82 ? -1.088 2.526 7.417 1.00 95.00 82 ILE A C 1
ATOM 667 O O . ILE A 1 82 ? -2.019 2.137 6.718 1.00 95.00 82 ILE A O 1
ATOM 671 N N . LEU A 1 83 ? -0.119 1.707 7.828 1.00 95.44 83 LEU A N 1
ATOM 672 C CA . LEU A 1 83 ? -0.037 0.307 7.416 1.00 95.44 83 LEU A CA 1
ATOM 673 C C . LEU A 1 83 ? -1.332 -0.438 7.754 1.00 95.44 83 LEU A C 1
ATOM 675 O O . LEU A 1 83 ? -1.922 -1.068 6.881 1.00 95.44 83 LEU A O 1
ATOM 679 N N . HIS A 1 84 ? -1.821 -0.281 8.983 1.00 95.19 84 HIS A N 1
ATOM 680 C CA . HIS A 1 84 ? -3.006 -0.977 9.479 1.00 95.19 84 HIS A CA 1
ATOM 681 C C . HIS A 1 84 ? -4.323 -0.481 8.872 1.00 95.19 84 HIS A C 1
ATOM 683 O O . HIS A 1 84 ? -5.309 -1.214 8.890 1.00 95.19 84 HIS A O 1
ATOM 689 N N . THR A 1 85 ? -4.341 0.697 8.243 1.00 93.62 85 THR A N 1
ATOM 690 C CA . THR A 1 85 ? -5.518 1.204 7.505 1.00 93.62 85 THR A CA 1
ATOM 691 C C . THR A 1 85 ? -5.688 0.627 6.107 1.00 93.62 85 THR A C 1
ATOM 693 O O . THR A 1 85 ? -6.651 0.967 5.418 1.00 93.62 85 THR A O 1
ATOM 696 N N . ILE A 1 86 ? -4.764 -0.215 5.648 1.00 94.75 86 ILE A N 1
ATOM 697 C CA . ILE A 1 86 ? -4.857 -0.822 4.324 1.00 94.75 86 ILE A CA 1
ATOM 698 C C . ILE A 1 86 ? -5.538 -2.189 4.468 1.00 94.75 86 ILE A C 1
ATOM 700 O O . ILE A 1 86 ? -5.025 -3.036 5.204 1.00 94.75 86 ILE A O 1
ATOM 704 N N . PRO A 1 87 ? -6.650 -2.459 3.759 1.00 93.62 87 PRO A N 1
ATOM 705 C CA . PRO A 1 87 ? -7.241 -3.794 3.741 1.00 93.62 87 PRO A CA 1
ATOM 706 C C . PRO A 1 87 ? -6.235 -4.845 3.225 1.00 93.62 87 PRO A C 1
ATOM 708 O O . PRO A 1 87 ? -5.576 -4.578 2.214 1.00 93.62 87 PRO A O 1
ATOM 711 N N . PRO A 1 88 ? -6.138 -6.045 3.833 1.00 92.88 88 PRO A N 1
ATOM 712 C CA . PRO A 1 88 ? -5.182 -7.079 3.413 1.00 92.88 88 PRO A CA 1
ATOM 713 C C . PRO A 1 88 ? -5.273 -7.468 1.934 1.00 92.88 88 PRO A C 1
ATOM 715 O O . PRO A 1 88 ? -4.250 -7.572 1.251 1.00 92.88 88 PRO A O 1
ATOM 718 N N . ASP A 1 89 ? -6.486 -7.598 1.396 1.00 91.25 89 ASP A N 1
ATOM 719 C CA . ASP A 1 89 ? -6.703 -7.936 -0.017 1.00 91.25 89 ASP A CA 1
ATOM 720 C C . ASP A 1 89 ? -6.240 -6.813 -0.953 1.00 91.25 89 ASP A C 1
ATOM 722 O O . ASP A 1 89 ? -5.641 -7.060 -2.004 1.00 91.25 89 ASP A O 1
ATOM 726 N N . VAL A 1 90 ? -6.461 -5.560 -0.546 1.00 92.88 90 VAL A N 1
ATOM 727 C CA . VAL A 1 90 ? -5.993 -4.378 -1.277 1.00 92.88 90 VAL A CA 1
ATOM 728 C C . VAL A 1 90 ? -4.469 -4.331 -1.268 1.00 92.88 90 VAL A C 1
ATOM 730 O O . VAL A 1 90 ? -3.861 -4.164 -2.325 1.00 92.88 90 VAL A O 1
ATOM 733 N N . LEU A 1 91 ? -3.841 -4.525 -0.105 1.00 94.94 91 LEU A N 1
ATOM 734 C CA . LEU A 1 91 ? -2.387 -4.535 0.021 1.00 94.94 91 LEU A CA 1
ATOM 735 C C . LEU A 1 91 ? -1.758 -5.679 -0.786 1.00 94.94 91 LEU A C 1
ATOM 737 O O . LEU A 1 91 ? -0.758 -5.472 -1.469 1.00 94.94 91 LEU A O 1
ATOM 741 N N . THR A 1 92 ? -2.391 -6.852 -0.793 1.00 93.75 92 THR A N 1
ATOM 742 C CA . THR A 1 92 ? -1.994 -7.996 -1.625 1.00 93.75 92 THR A CA 1
ATOM 743 C C . THR A 1 92 ? -2.078 -7.658 -3.109 1.00 93.75 92 THR A C 1
ATOM 745 O O . THR A 1 92 ? -1.114 -7.869 -3.843 1.00 93.75 92 THR A O 1
ATOM 748 N N . SER A 1 93 ? -3.181 -7.055 -3.554 1.00 93.50 93 SER A N 1
ATOM 749 C CA . SER A 1 93 ? -3.371 -6.636 -4.949 1.00 93.50 93 SER A CA 1
ATOM 750 C C . SER A 1 93 ? -2.338 -5.585 -5.375 1.00 93.50 93 SER A C 1
ATOM 752 O O . SER A 1 93 ? -1.809 -5.625 -6.490 1.00 93.50 93 SER A O 1
ATOM 754 N N . VAL A 1 94 ? -2.005 -4.654 -4.474 1.00 94.56 94 VAL A N 1
ATOM 755 C CA . VAL A 1 94 ? -0.943 -3.656 -4.662 1.00 94.56 94 VAL A CA 1
ATOM 756 C C . VAL A 1 94 ? 0.420 -4.341 -4.781 1.00 94.56 94 VAL A C 1
ATOM 758 O O . VAL A 1 94 ? 1.131 -4.108 -5.758 1.00 94.56 94 VAL A O 1
ATOM 761 N N . ALA A 1 95 ? 0.755 -5.236 -3.849 1.00 94.25 95 ALA A N 1
ATOM 762 C CA . ALA A 1 95 ? 2.016 -5.970 -3.841 1.00 94.25 95 ALA A CA 1
ATOM 763 C C . ALA A 1 95 ? 2.170 -6.895 -5.057 1.00 94.25 95 ALA A C 1
ATOM 765 O O . ALA A 1 95 ? 3.285 -7.080 -5.543 1.00 94.25 95 ALA A O 1
ATOM 766 N N . LEU A 1 96 ? 1.074 -7.432 -5.604 1.00 93.06 96 LEU A N 1
ATOM 767 C CA . LEU A 1 96 ? 1.052 -8.252 -6.822 1.00 93.06 96 LEU A CA 1
ATOM 768 C C . LEU 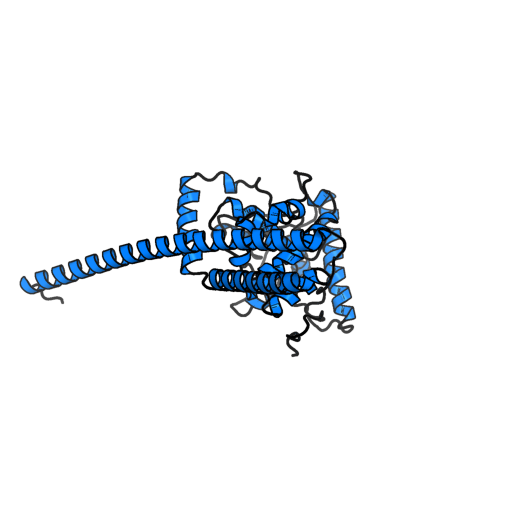A 1 96 ? 1.041 -7.424 -8.113 1.00 93.06 96 LEU A C 1
ATOM 770 O O . LEU A 1 96 ? 1.466 -7.908 -9.164 1.00 93.06 96 LEU A O 1
ATOM 774 N N . GLY A 1 97 ? 0.632 -6.157 -8.060 1.00 93.12 97 GLY A N 1
ATOM 775 C CA . GLY A 1 97 ? 0.448 -5.339 -9.257 1.00 93.12 97 GLY A CA 1
ATOM 776 C C . GLY A 1 97 ? -0.851 -5.642 -10.013 1.00 93.12 97 GLY A C 1
ATOM 777 O O . GLY A 1 97 ? -0.936 -5.360 -11.208 1.00 93.12 97 GLY A O 1
ATOM 778 N N . THR A 1 98 ? -1.839 -6.254 -9.355 1.00 93.38 98 THR A N 1
ATOM 779 C CA . THR A 1 98 ? -3.061 -6.802 -9.976 1.00 93.38 98 THR A CA 1
ATOM 780 C C . THR A 1 98 ? -4.310 -5.963 -9.729 1.00 93.38 98 THR A C 1
ATOM 782 O O . THR A 1 98 ? -5.367 -6.299 -10.248 1.00 93.38 98 THR A O 1
ATOM 785 N N . VAL A 1 99 ? -4.183 -4.818 -9.047 1.00 90.44 99 VAL A N 1
ATOM 786 C CA . VAL A 1 99 ? -5.293 -3.904 -8.701 1.00 90.44 99 VAL A CA 1
ATOM 787 C C . VAL A 1 99 ? -6.286 -3.689 -9.851 1.00 90.44 99 VAL A C 1
ATOM 789 O O . VAL A 1 99 ? -7.494 -3.752 -9.647 1.00 90.44 99 VAL A O 1
ATOM 792 N N . ALA A 1 100 ? -5.800 -3.448 -11.074 1.00 85.88 100 ALA A N 1
ATOM 793 C CA . ALA A 1 100 ? -6.668 -3.243 -12.233 1.00 85.88 100 ALA A CA 1
ATOM 794 C C . ALA A 1 100 ? -7.514 -4.483 -12.573 1.00 85.88 100 ALA A C 1
ATOM 796 O O . ALA A 1 100 ? -8.693 -4.350 -12.889 1.00 85.88 100 ALA A O 1
ATOM 797 N N . PHE A 1 101 ? -6.929 -5.677 -12.494 1.00 86.19 101 PHE A N 1
ATOM 798 C CA . PHE A 1 101 ? -7.623 -6.938 -12.739 1.00 86.19 101 PHE A CA 1
ATOM 799 C C . PHE A 1 101 ? -8.654 -7.236 -11.644 1.00 86.19 101 PHE A C 1
ATOM 801 O O . PHE A 1 101 ? -9.793 -7.590 -11.952 1.00 86.19 101 PHE A O 1
ATOM 808 N N . ASP A 1 102 ? -8.281 -7.024 -10.383 1.00 85.31 102 ASP A N 1
ATOM 809 C CA . ASP A 1 102 ? -9.134 -7.318 -9.227 1.00 85.31 102 ASP A CA 1
ATOM 810 C C . ASP A 1 102 ? -10.367 -6.395 -9.181 1.00 85.31 102 ASP A C 1
ATOM 812 O O . ASP A 1 102 ? -11.477 -6.830 -8.865 1.00 85.31 102 ASP A O 1
ATOM 816 N N . MET A 1 103 ? -10.205 -5.138 -9.606 1.00 79.19 103 MET A N 1
ATOM 817 C CA . MET A 1 103 ? -11.274 -4.131 -9.648 1.00 79.19 103 MET A CA 1
ATOM 818 C C . MET A 1 103 ? -12.145 -4.197 -10.912 1.00 79.19 103 MET A C 1
ATOM 820 O O . MET A 1 103 ? -13.311 -3.803 -10.874 1.00 79.19 103 MET A O 1
ATOM 824 N N . GLN A 1 104 ? -11.631 -4.711 -12.037 1.00 69.06 104 GLN A N 1
ATOM 825 C CA . GLN A 1 104 ? -12.389 -4.816 -13.297 1.00 69.06 104 GLN A CA 1
ATOM 826 C C . GLN A 1 104 ? -13.609 -5.749 -13.222 1.00 69.06 104 GLN A C 1
ATOM 828 O O . GLN A 1 104 ? -14.422 -5.765 -14.145 1.00 69.06 104 GLN A O 1
ATOM 833 N N . ARG A 1 105 ? -13.797 -6.479 -12.117 1.00 58.38 105 ARG A N 1
ATOM 834 C CA . ARG A 1 105 ? -15.022 -7.246 -11.847 1.00 58.38 105 ARG A CA 1
ATOM 835 C C . ARG A 1 105 ? -16.264 -6.376 -11.578 1.00 58.38 105 ARG A C 1
ATOM 837 O O . ARG A 1 105 ? -17.353 -6.935 -11.513 1.00 58.38 105 ARG A O 1
ATOM 844 N N . TYR A 1 106 ? -16.130 -5.047 -11.464 1.00 47.44 106 TYR A N 1
ATOM 845 C CA . TYR A 1 106 ? -17.196 -4.162 -10.966 1.00 47.44 106 TYR A CA 1
ATOM 846 C C . TYR A 1 106 ? -17.771 -3.115 -11.944 1.00 47.44 106 TYR A C 1
ATOM 848 O O . TYR A 1 106 ? -18.559 -2.281 -11.504 1.00 47.44 106 TYR A O 1
ATOM 856 N N . GLY A 1 107 ? -17.468 -3.121 -13.250 1.00 46.06 107 GLY A N 1
ATOM 857 C CA . GLY A 1 107 ? -18.178 -2.200 -14.157 1.00 46.06 107 GLY A CA 1
ATOM 858 C C . GLY A 1 107 ? -17.606 -1.984 -15.555 1.00 46.06 107 GLY A C 1
ATOM 859 O O . GLY A 1 107 ? -16.498 -2.407 -15.879 1.00 46.06 107 GLY A O 1
ATOM 860 N N . GLU A 1 108 ? -18.426 -1.331 -16.386 1.00 41.59 108 GLU A N 1
ATOM 861 C CA . GLU A 1 108 ? -18.244 -1.144 -17.829 1.00 41.59 108 GLU A CA 1
ATOM 862 C C . GLU A 1 108 ? -17.040 -0.276 -18.222 1.00 41.59 108 GLU A C 1
ATOM 864 O O . GLU A 1 108 ? -16.612 0.637 -17.516 1.00 41.59 108 GLU A O 1
ATOM 869 N N . ARG A 1 109 ? -16.514 -0.566 -19.417 1.00 44.09 109 ARG A N 1
ATOM 870 C CA . ARG A 1 109 ? -15.362 0.106 -20.023 1.00 44.09 109 ARG A CA 1
ATOM 871 C C . ARG A 1 109 ? -15.803 1.371 -20.776 1.00 44.09 109 ARG A C 1
ATOM 873 O O . ARG A 1 109 ? -16.601 1.252 -21.706 1.00 44.09 109 ARG A O 1
ATOM 880 N N . PRO A 1 110 ? -15.245 2.553 -20.474 1.00 45.38 110 PRO A N 1
ATOM 881 C CA . PRO A 1 110 ? -15.430 3.740 -21.306 1.00 45.38 110 PRO A CA 1
ATOM 882 C C . PRO A 1 110 ? -14.685 3.609 -22.645 1.00 45.38 110 PRO A C 1
ATOM 884 O O . PRO A 1 110 ? -13.577 3.073 -22.695 1.00 45.38 110 PRO A O 1
ATOM 887 N N . LYS A 1 111 ? -15.273 4.134 -23.728 1.00 45.97 111 LYS A N 1
ATOM 888 C CA . LYS A 1 111 ? -14.624 4.288 -25.046 1.00 45.97 111 LYS A CA 1
ATOM 889 C C . LYS A 1 111 ? -14.022 5.686 -25.172 1.00 45.97 111 LYS A C 1
ATOM 891 O O . LYS A 1 111 ? -14.649 6.647 -24.745 1.00 45.97 111 LYS A O 1
ATOM 896 N N . THR A 1 112 ? -12.842 5.807 -25.792 1.00 50.88 112 THR A N 1
ATOM 897 C CA . THR A 1 112 ? -12.012 7.026 -25.675 1.00 50.88 112 THR A CA 1
ATOM 898 C C . THR A 1 112 ? -11.605 7.638 -27.029 1.00 50.88 112 THR A C 1
ATOM 900 O O . THR A 1 112 ? -11.427 6.912 -28.005 1.00 50.88 112 THR A O 1
ATOM 903 N N . THR A 1 113 ? -11.400 8.969 -27.087 1.00 50.34 113 THR A N 1
ATOM 904 C CA . THR A 1 113 ? -10.991 9.738 -28.298 1.00 50.34 113 THR A CA 1
ATOM 905 C C . THR A 1 113 ? -9.842 10.747 -28.060 1.00 50.34 113 THR A C 1
ATOM 907 O O . THR A 1 113 ? -9.770 11.796 -28.703 1.00 50.34 113 THR A O 1
ATOM 910 N N . GLY A 1 114 ? -8.947 10.496 -27.098 1.00 56.91 114 GLY A N 1
ATOM 911 C CA . GLY A 1 114 ? -7.908 11.461 -26.693 1.00 56.91 114 GLY A CA 1
ATOM 912 C C . GLY A 1 114 ? -6.749 11.657 -27.693 1.00 56.91 114 GLY A C 1
ATOM 913 O O . GLY A 1 114 ? -6.397 10.751 -28.444 1.00 56.91 114 GLY A O 1
ATOM 914 N N . ARG A 1 115 ? -6.112 12.843 -27.667 1.00 60.38 115 ARG A N 1
ATOM 915 C CA . ARG A 1 115 ? -4.922 13.184 -28.483 1.00 60.38 115 ARG A CA 1
ATOM 916 C C . ARG A 1 115 ? -3.639 12.516 -27.954 1.00 60.38 115 ARG A C 1
ATOM 918 O O . ARG A 1 115 ? -3.474 12.353 -26.747 1.00 60.38 115 ARG A O 1
ATOM 925 N N . ILE A 1 116 ? -2.728 12.178 -28.869 1.00 63.50 116 ILE A N 1
ATOM 926 C CA . ILE A 1 116 ? -1.415 11.550 -28.615 1.00 63.50 116 ILE A CA 1
ATOM 927 C C . ILE A 1 116 ? -0.413 12.583 -28.061 1.00 63.50 116 ILE A C 1
ATOM 929 O O . ILE A 1 116 ? -0.452 13.751 -28.451 1.00 63.50 116 ILE A O 1
ATOM 933 N N . LYS A 1 117 ? 0.498 12.153 -27.174 1.00 68.25 117 LYS A N 1
ATOM 934 C CA . LYS A 1 117 ? 1.604 12.967 -26.630 1.00 68.25 117 LYS A CA 1
ATOM 935 C C . LYS A 1 117 ? 2.982 12.483 -27.097 1.00 68.25 117 LYS A C 1
ATOM 937 O O . LYS A 1 117 ? 3.195 11.282 -27.226 1.00 68.25 117 LYS A O 1
ATOM 942 N N . PHE A 1 118 ? 3.925 13.419 -27.247 1.00 72.31 118 PHE A N 1
ATOM 943 C CA . PHE A 1 118 ? 5.314 13.165 -27.656 1.00 72.31 118 PHE A CA 1
ATOM 944 C C . PHE A 1 118 ? 6.328 13.477 -26.536 1.00 72.31 118 PHE A C 1
ATOM 946 O O . PHE A 1 118 ? 6.011 14.157 -25.558 1.00 72.31 118 PHE A O 1
ATOM 953 N N . ILE A 1 119 ? 7.547 12.942 -26.668 1.00 74.50 119 ILE A N 1
ATOM 954 C CA . ILE A 1 119 ? 8.692 13.194 -25.776 1.00 74.50 119 ILE A CA 1
ATOM 955 C C . ILE A 1 119 ? 9.382 14.484 -26.235 1.00 74.50 119 ILE A C 1
ATOM 957 O O . ILE A 1 119 ? 9.664 14.637 -27.416 1.00 74.50 119 ILE A O 1
ATOM 961 N N . GLU A 1 120 ? 9.644 15.408 -25.310 1.00 80.25 120 GLU A N 1
ATOM 962 C CA . GLU A 1 120 ? 10.060 16.786 -25.641 1.00 80.25 120 GLU A CA 1
ATOM 963 C C . GLU A 1 120 ? 11.402 17.197 -25.003 1.00 80.25 120 GLU A C 1
ATOM 965 O O . GLU A 1 120 ? 11.803 18.349 -25.130 1.00 80.25 120 GLU A O 1
ATOM 970 N N . SER A 1 121 ? 12.075 16.308 -24.262 1.00 85.00 121 SER A N 1
ATOM 971 C CA . SER A 1 121 ? 13.359 16.618 -23.612 1.00 85.00 121 SER A CA 1
ATOM 972 C C . SER A 1 121 ? 14.214 15.376 -23.356 1.00 85.00 121 SER A C 1
ATOM 974 O O . SER A 1 121 ? 13.676 14.284 -23.163 1.00 85.00 121 SER A O 1
ATOM 976 N N . ASP A 1 122 ? 15.534 15.557 -23.273 1.00 85.06 122 ASP A N 1
ATOM 977 C CA . ASP A 1 122 ? 16.501 14.479 -23.007 1.00 85.06 122 ASP A CA 1
ATOM 978 C C . ASP A 1 122 ? 16.279 13.809 -21.643 1.00 85.06 122 ASP A C 1
ATOM 980 O O . ASP A 1 122 ? 16.362 12.593 -21.505 1.00 85.06 122 ASP A O 1
ATOM 984 N N . GLU A 1 123 ? 15.890 14.578 -20.625 1.00 83.94 123 GLU A N 1
ATOM 985 C CA . GLU A 1 123 ? 15.506 14.022 -19.322 1.00 83.94 123 GLU A CA 1
ATOM 986 C C . GLU A 1 123 ? 14.304 13.066 -19.443 1.00 83.94 123 GLU A C 1
ATOM 988 O O . GLU A 1 123 ? 14.252 12.011 -18.809 1.00 83.94 123 GLU A O 1
ATOM 993 N N . LYS A 1 124 ? 13.322 13.395 -20.296 1.00 84.06 124 LYS A N 1
ATOM 994 C CA . LYS A 1 124 ? 12.184 12.504 -20.560 1.00 84.06 124 LYS A CA 1
ATOM 995 C C . LYS A 1 124 ? 12.618 11.245 -21.322 1.00 84.06 124 LYS A C 1
ATOM 997 O O . LYS A 1 124 ? 11.954 10.226 -21.154 1.00 84.06 124 LYS A O 1
ATOM 1002 N N . ILE A 1 125 ? 13.706 11.286 -22.099 1.00 87.19 125 ILE A N 1
ATOM 1003 C CA . ILE A 1 125 ? 14.267 10.099 -22.768 1.00 87.19 125 ILE A CA 1
ATOM 1004 C C . ILE A 1 125 ? 14.751 9.089 -21.727 1.00 87.19 125 ILE A C 1
ATOM 1006 O O . ILE A 1 125 ? 14.344 7.934 -21.803 1.00 87.19 125 ILE A O 1
ATOM 1010 N N . ILE A 1 126 ? 15.500 9.520 -20.704 1.00 89.19 126 ILE A N 1
ATOM 1011 C CA . ILE A 1 126 ? 15.961 8.631 -19.616 1.00 89.19 126 ILE A CA 1
ATOM 1012 C C . ILE A 1 126 ? 14.773 7.908 -18.965 1.00 89.19 126 ILE A C 1
ATOM 1014 O O . ILE A 1 126 ? 14.790 6.690 -18.796 1.00 89.19 126 ILE A O 1
ATOM 1018 N N . HIS A 1 127 ? 13.698 8.638 -18.654 1.00 90.94 127 HIS A N 1
ATOM 1019 C CA . HIS A 1 127 ? 12.490 8.040 -18.078 1.00 90.94 127 HIS A CA 1
ATOM 1020 C C . HIS A 1 127 ? 11.817 7.029 -19.017 1.00 90.94 127 HIS A C 1
ATOM 1022 O O . HIS A 1 127 ? 11.291 6.015 -18.566 1.00 90.94 127 HIS A O 1
ATOM 1028 N N . VAL A 1 128 ? 11.806 7.296 -20.321 1.00 90.50 128 VAL A N 1
ATOM 1029 C CA . VAL A 1 128 ? 11.223 6.386 -21.314 1.00 90.50 128 VAL A CA 1
ATOM 1030 C C . VAL A 1 128 ? 12.081 5.136 -21.474 1.00 90.50 128 VAL A C 1
ATOM 1032 O O . VAL A 1 128 ? 11.529 4.044 -21.558 1.00 90.50 128 VAL A O 1
ATOM 1035 N N . GLU A 1 129 ? 13.406 5.258 -21.446 1.00 93.00 129 GLU A N 1
ATOM 1036 C CA . GLU A 1 129 ? 14.300 4.101 -21.436 1.00 93.00 129 GLU A CA 1
ATOM 1037 C C . GLU A 1 129 ? 14.081 3.221 -20.202 1.00 93.00 129 GLU A C 1
ATOM 1039 O O . GLU A 1 129 ? 13.982 2.003 -20.337 1.00 93.00 129 GLU A O 1
ATOM 1044 N N . GLU A 1 130 ? 13.943 3.811 -19.010 1.00 94.75 130 GLU A N 1
ATOM 1045 C CA . GLU A 1 130 ? 13.619 3.056 -17.791 1.00 94.75 130 GLU A CA 1
ATOM 1046 C C . GLU A 1 130 ? 12.254 2.368 -17.884 1.00 94.75 130 GLU A C 1
ATOM 1048 O O . GLU A 1 130 ? 12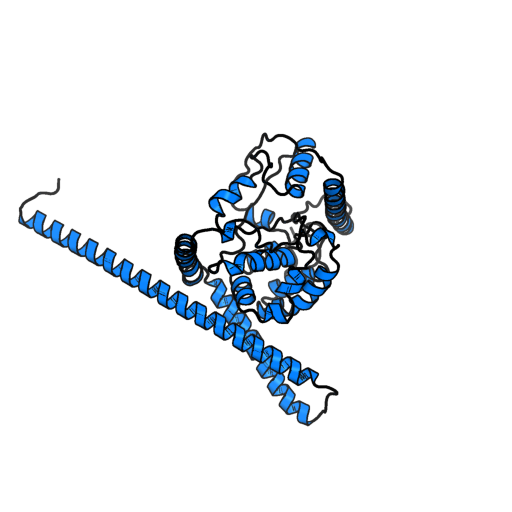.127 1.195 -17.527 1.00 94.75 130 GLU A O 1
ATOM 1053 N N . LEU A 1 131 ? 11.246 3.043 -18.448 1.00 94.31 131 LEU A N 1
ATOM 1054 C CA . LEU A 1 131 ? 9.949 2.423 -18.717 1.00 94.31 131 LEU A CA 1
ATOM 1055 C C . LEU A 1 131 ? 10.085 1.226 -19.665 1.00 94.31 131 LEU A C 1
ATOM 1057 O O . LEU A 1 131 ? 9.519 0.170 -19.395 1.00 94.31 131 LEU A O 1
ATOM 1061 N N . ILE A 1 132 ? 10.840 1.371 -20.758 1.00 94.06 132 ILE A N 1
ATOM 1062 C CA . ILE A 1 132 ? 11.086 0.287 -21.716 1.00 94.06 132 ILE A CA 1
ATOM 1063 C C . ILE A 1 132 ? 11.766 -0.888 -21.011 1.00 94.06 132 ILE A C 1
ATOM 1065 O O . ILE A 1 132 ? 11.273 -2.009 -21.118 1.00 94.06 132 ILE A O 1
ATOM 1069 N N . ARG A 1 133 ? 12.825 -0.638 -20.228 1.00 94.88 133 ARG A N 1
ATOM 1070 C CA . ARG A 1 133 ? 13.515 -1.673 -19.438 1.00 94.88 133 ARG A CA 1
ATOM 1071 C C . ARG A 1 133 ? 12.547 -2.379 -18.484 1.00 94.88 133 ARG A C 1
ATOM 1073 O O . ARG A 1 133 ? 12.551 -3.604 -18.402 1.00 94.88 133 ARG A O 1
ATOM 1080 N N . SER A 1 134 ? 11.693 -1.628 -17.791 1.00 93.44 134 SER A N 1
ATOM 1081 C CA . SER A 1 134 ? 10.681 -2.169 -16.874 1.00 93.44 134 SER A CA 1
ATOM 1082 C C . SER A 1 134 ? 9.637 -3.049 -17.578 1.00 93.44 134 SER A C 1
ATOM 1084 O O . SER A 1 134 ? 9.262 -4.110 -17.071 1.00 93.44 134 SER A O 1
ATOM 1086 N N . LEU A 1 135 ? 9.167 -2.643 -18.760 1.00 92.94 135 LEU A N 1
ATOM 1087 C CA . LEU A 1 135 ? 8.214 -3.421 -19.556 1.00 92.94 135 LEU A CA 1
ATOM 1088 C C . LEU A 1 135 ? 8.864 -4.670 -20.170 1.00 92.94 135 LEU A C 1
ATOM 1090 O O . LEU A 1 135 ? 8.258 -5.739 -20.149 1.00 92.94 135 LEU A O 1
ATOM 1094 N N . GLN A 1 136 ? 10.105 -4.561 -20.651 1.00 94.06 136 GLN A N 1
ATOM 1095 C CA . GLN A 1 136 ? 10.877 -5.689 -21.179 1.00 94.06 136 GLN A CA 1
ATOM 1096 C C . GLN A 1 136 ? 11.114 -6.754 -20.110 1.00 94.06 136 GLN A C 1
ATOM 1098 O O . GLN A 1 136 ? 10.805 -7.914 -20.350 1.00 94.06 136 GLN A O 1
ATOM 1103 N N . ARG A 1 137 ? 11.525 -6.372 -18.890 1.00 93.25 137 ARG A N 1
ATOM 1104 C CA . ARG A 1 137 ? 11.692 -7.331 -17.781 1.00 93.25 137 ARG A CA 1
ATOM 1105 C C . ARG A 1 137 ? 10.434 -8.162 -17.521 1.00 93.25 137 ARG A C 1
ATOM 1107 O O . ARG A 1 137 ? 10.537 -9.365 -17.294 1.00 93.25 137 ARG A O 1
ATOM 1114 N N . ARG A 1 138 ? 9.249 -7.539 -17.559 1.00 91.19 138 ARG A N 1
ATOM 1115 C CA . ARG A 1 138 ? 7.965 -8.249 -17.410 1.00 91.19 138 ARG A CA 1
ATOM 1116 C C . ARG A 1 138 ? 7.721 -9.222 -18.543 1.00 91.19 138 ARG A C 1
ATOM 1118 O O . ARG A 1 138 ? 7.375 -10.371 -18.284 1.00 91.19 138 ARG A O 1
ATOM 1125 N N . LEU A 1 139 ? 7.889 -8.748 -19.774 1.00 92.50 139 LEU A N 1
ATOM 1126 C CA . LEU A 1 139 ? 7.681 -9.551 -20.968 1.00 92.50 139 LEU A CA 1
ATOM 1127 C C . LEU A 1 139 ? 8.620 -10.760 -20.983 1.00 92.50 139 LEU A C 1
ATOM 1129 O O . LEU A 1 139 ? 8.151 -11.881 -21.136 1.00 92.50 139 LEU A O 1
ATOM 1133 N N . ASP A 1 140 ? 9.911 -10.551 -20.743 1.00 93.94 140 ASP A N 1
ATOM 1134 C CA . ASP A 1 140 ? 10.924 -11.606 -20.769 1.00 93.94 140 ASP A CA 1
ATOM 1135 C C . ASP A 1 140 ? 10.638 -12.682 -19.717 1.00 93.94 140 ASP A C 1
ATOM 1137 O O . ASP A 1 140 ? 10.659 -13.873 -20.026 1.00 93.94 140 ASP A O 1
ATOM 1141 N N . ARG A 1 141 ? 10.295 -12.289 -18.480 1.00 92.69 141 ARG A N 1
ATOM 1142 C CA . ARG A 1 141 ? 9.924 -13.262 -17.440 1.00 92.69 141 ARG A CA 1
ATOM 1143 C C . ARG A 1 141 ? 8.605 -13.966 -17.739 1.00 92.69 141 ARG A C 1
ATOM 1145 O O . ARG A 1 141 ? 8.481 -15.156 -17.468 1.00 92.69 141 ARG A O 1
ATOM 1152 N N . SER A 1 142 ? 7.637 -13.260 -18.321 1.00 92.88 142 SER A N 1
ATOM 1153 C CA . SER A 1 142 ? 6.390 -13.872 -18.785 1.00 92.88 142 SER A CA 1
ATOM 1154 C C . SER A 1 142 ? 6.659 -14.938 -19.840 1.00 92.88 142 SER A C 1
ATOM 1156 O O . SER A 1 142 ? 6.122 -16.034 -19.738 1.00 92.88 142 SER A O 1
ATOM 1158 N N . LEU A 1 143 ? 7.500 -14.633 -20.831 1.00 93.12 143 LEU A N 1
ATOM 1159 C CA . LEU A 1 143 ? 7.858 -15.545 -21.916 1.00 93.12 143 LEU A CA 1
ATOM 1160 C C . LEU A 1 143 ? 8.735 -16.705 -21.437 1.00 93.12 143 LEU A C 1
ATOM 1162 O O . LEU A 1 143 ? 8.660 -17.794 -21.993 1.00 93.12 143 LEU A O 1
ATOM 1166 N N . ALA A 1 144 ? 9.534 -16.509 -20.387 1.00 94.19 144 ALA A N 1
ATOM 1167 C CA . ALA A 1 144 ? 10.262 -17.603 -19.751 1.00 94.19 144 ALA A CA 1
ATOM 1168 C C . ALA A 1 144 ? 9.314 -18.630 -19.100 1.00 94.19 144 ALA A C 1
ATOM 1170 O O . ALA A 1 144 ? 9.616 -19.821 -19.100 1.00 94.19 144 ALA A O 1
ATOM 1171 N N . LEU A 1 145 ? 8.171 -18.178 -18.568 1.00 93.25 145 LEU A N 1
ATOM 1172 C CA . LEU A 1 145 ? 7.154 -19.027 -17.933 1.00 93.25 145 LEU A CA 1
ATOM 1173 C C . LEU A 1 145 ? 6.129 -19.585 -18.938 1.00 93.25 145 LEU A C 1
ATOM 1175 O O . LEU A 1 145 ? 5.658 -20.707 -18.778 1.00 93.25 145 LEU A O 1
ATOM 1179 N N . ASP A 1 146 ? 5.797 -18.820 -19.979 1.00 95.38 146 ASP A N 1
ATOM 1180 C CA . ASP A 1 146 ? 4.968 -19.233 -21.115 1.00 95.38 146 ASP A CA 1
ATOM 1181 C C . ASP A 1 146 ? 5.606 -18.774 -22.442 1.00 95.38 146 ASP A C 1
ATOM 1183 O O . ASP A 1 146 ? 5.292 -17.687 -22.946 1.00 95.38 146 ASP A O 1
ATOM 1187 N N . PRO A 1 147 ? 6.454 -19.618 -23.063 1.00 95.62 147 PRO A N 1
ATOM 1188 C CA . PRO A 1 147 ? 7.131 -19.289 -24.320 1.00 95.62 147 PRO A CA 1
ATOM 1189 C C . PRO A 1 147 ? 6.194 -19.043 -25.503 1.00 95.62 147 PRO A C 1
ATOM 1191 O O . PRO A 1 147 ? 6.624 -18.521 -26.529 1.00 95.62 147 PRO A O 1
ATOM 1194 N N . THR A 1 148 ? 4.916 -19.423 -25.398 1.00 94.81 148 THR A N 1
ATOM 1195 C CA . THR A 1 148 ? 3.946 -19.188 -26.473 1.00 94.81 148 THR A CA 1
ATOM 1196 C C . THR A 1 148 ? 3.502 -17.729 -26.552 1.00 94.81 148 THR A C 1
ATOM 1198 O O . THR A 1 148 ? 2.953 -17.323 -27.578 1.00 94.81 148 THR A O 1
ATOM 1201 N N . GLY A 1 149 ? 3.693 -16.957 -25.473 1.00 90.88 149 GLY A N 1
ATOM 1202 C CA . GLY A 1 149 ? 3.218 -15.578 -25.358 1.00 90.88 149 GLY A CA 1
ATOM 1203 C C . GLY A 1 149 ? 1.693 -15.444 -25.419 1.00 90.88 149 GLY A C 1
ATOM 1204 O O . GLY A 1 149 ? 1.186 -14.359 -25.697 1.00 90.88 149 GLY A O 1
ATOM 1205 N N . ARG A 1 150 ? 0.948 -16.541 -25.217 1.00 92.75 150 ARG A N 1
ATOM 1206 C CA . ARG A 1 150 ? -0.521 -16.548 -25.298 1.00 92.75 150 ARG A CA 1
ATOM 1207 C C . ARG A 1 150 ? -1.179 -16.173 -23.979 1.00 92.75 150 ARG A C 1
ATOM 1209 O O . ARG A 1 150 ? -2.331 -15.743 -23.991 1.00 92.75 150 ARG A O 1
ATOM 1216 N N . THR A 1 151 ? -0.484 -16.339 -22.856 1.00 92.19 151 THR A N 1
ATOM 1217 C CA . THR A 1 151 ? -1.002 -15.954 -21.544 1.00 92.19 151 THR A CA 1
ATOM 1218 C C . THR A 1 151 ? -0.971 -14.432 -21.378 1.00 92.19 151 THR A C 1
ATOM 1220 O O . THR A 1 151 ? 0.108 -13.840 -21.418 1.00 92.19 151 THR A O 1
ATOM 1223 N N . PRO A 1 152 ? -2.124 -13.767 -21.173 1.00 90.44 152 PRO A N 1
ATOM 1224 C CA . PRO A 1 152 ? -2.147 -12.332 -20.941 1.00 90.44 152 PRO A CA 1
ATOM 1225 C C . PRO A 1 152 ? -1.604 -11.995 -19.549 1.00 90.44 152 PRO A C 1
ATOM 1227 O O . PRO A 1 152 ? -1.937 -12.652 -18.559 1.00 90.44 152 PRO A O 1
ATOM 1230 N N . LEU A 1 153 ? -0.829 -10.915 -19.470 1.00 91.38 153 LEU A N 1
ATOM 1231 C CA . LEU A 1 153 ? -0.418 -10.323 -18.201 1.00 91.38 153 LEU A CA 1
ATOM 1232 C C . LEU A 1 153 ? -1.624 -9.682 -17.510 1.00 91.38 153 LEU A C 1
ATOM 1234 O O . LEU A 1 153 ? -2.297 -8.833 -18.095 1.00 91.38 153 LEU A O 1
ATOM 1238 N N . ILE A 1 154 ? -1.873 -10.062 -16.255 1.00 91.31 154 ILE A N 1
ATOM 1239 C CA . ILE A 1 154 ? -2.840 -9.370 -15.383 1.00 91.31 154 ILE A CA 1
ATOM 1240 C C . ILE A 1 154 ? -2.135 -8.372 -14.458 1.00 91.31 154 ILE A C 1
ATOM 1242 O O . ILE A 1 154 ? -2.753 -7.432 -13.961 1.00 91.31 154 ILE A O 1
ATOM 1246 N N . GLN A 1 155 ? -0.828 -8.557 -14.247 1.00 89.00 155 GLN A N 1
ATOM 1247 C CA . GLN A 1 155 ? 0.020 -7.579 -13.586 1.00 89.00 155 GLN A CA 1
ATOM 1248 C C . GLN A 1 155 ? 0.197 -6.344 -14.479 1.00 89.00 155 GLN A C 1
ATOM 1250 O O . GLN A 1 155 ? 0.609 -6.447 -15.634 1.00 89.00 155 GLN A O 1
ATOM 1255 N N . THR A 1 156 ? -0.051 -5.161 -13.924 1.00 89.75 156 THR A N 1
ATOM 1256 C CA . THR A 1 156 ? 0.070 -3.875 -14.627 1.00 89.75 156 THR A CA 1
ATOM 1257 C C . THR A 1 156 ? 1.064 -2.955 -13.916 1.00 89.75 156 THR A C 1
ATOM 1259 O O . THR A 1 156 ? 1.266 -3.094 -12.707 1.00 89.75 156 THR A O 1
ATOM 1262 N N . PRO A 1 157 ? 1.730 -2.020 -14.623 1.00 92.25 157 PRO A N 1
ATOM 1263 C CA . PRO A 1 157 ? 2.510 -0.996 -13.945 1.00 92.25 157 PRO A CA 1
ATOM 1264 C C . PRO A 1 157 ? 1.594 -0.102 -13.106 1.00 92.25 157 PRO A C 1
ATOM 1266 O O . PRO A 1 157 ? 0.592 0.415 -13.601 1.00 92.25 157 PRO A O 1
ATOM 1269 N N . ILE A 1 158 ? 1.952 0.087 -11.836 1.00 93.94 158 ILE A N 1
ATOM 1270 C CA . ILE A 1 158 ? 1.182 0.901 -10.894 1.00 93.94 158 ILE A CA 1
ATOM 1271 C C . ILE A 1 158 ? 1.769 2.313 -10.825 1.00 93.94 158 ILE A C 1
ATOM 1273 O O . ILE A 1 158 ? 2.984 2.502 -10.786 1.00 93.94 158 ILE A O 1
ATOM 1277 N N . TYR A 1 159 ? 0.884 3.309 -10.786 1.00 94.81 159 TYR A N 1
ATOM 1278 C CA . TYR A 1 159 ? 1.200 4.668 -10.356 1.00 94.81 159 TYR A CA 1
ATOM 1279 C C . TYR A 1 159 ? 0.590 4.901 -8.973 1.00 94.81 159 TYR A C 1
ATOM 1281 O O . TYR A 1 159 ? -0.623 4.766 -8.815 1.00 94.81 159 TYR A O 1
ATOM 1289 N N . ILE A 1 160 ? 1.413 5.268 -7.993 1.00 95.12 160 ILE A N 1
ATOM 1290 C CA . ILE A 1 160 ? 0.964 5.679 -6.661 1.00 95.12 160 ILE A CA 1
ATOM 1291 C C . ILE A 1 160 ? 1.032 7.198 -6.549 1.00 95.12 160 ILE A C 1
ATOM 1293 O O . ILE A 1 160 ? 1.987 7.834 -6.992 1.00 95.12 160 ILE A O 1
ATOM 1297 N N . GLY A 1 161 ? -0.001 7.785 -5.959 1.00 91.94 161 GLY A N 1
ATOM 1298 C CA . GLY A 1 161 ? -0.037 9.203 -5.650 1.00 91.94 161 GLY A CA 1
ATOM 1299 C C . GLY A 1 161 ? -0.911 9.478 -4.436 1.00 91.94 161 GLY A C 1
ATOM 1300 O O . GLY A 1 161 ? -1.827 8.712 -4.139 1.00 91.94 161 GLY A O 1
ATOM 1301 N N . CYS A 1 162 ? -0.656 10.591 -3.757 1.00 90.06 162 CYS A N 1
ATOM 1302 C CA . CYS A 1 162 ? -1.465 11.055 -2.633 1.00 90.06 162 CYS A CA 1
ATOM 1303 C C . CYS A 1 162 ? -2.211 12.358 -2.961 1.00 90.06 162 CYS A C 1
ATOM 1305 O O . CYS A 1 162 ? -1.777 13.167 -3.787 1.00 90.06 162 CYS A O 1
ATOM 1307 N N . SER A 1 163 ? -3.369 12.586 -2.334 1.00 86.31 163 SER A N 1
ATOM 1308 C CA . SER A 1 163 ? -4.104 13.848 -2.459 1.00 86.31 163 SER A CA 1
ATOM 1309 C C . SER A 1 163 ? -5.091 14.045 -1.320 1.00 86.31 163 SER A C 1
ATOM 1311 O O . SER A 1 163 ? -5.827 13.128 -0.980 1.00 86.31 163 SER A O 1
ATOM 1313 N N . GLY A 1 164 ? -5.184 15.277 -0.816 1.00 82.00 164 GLY A N 1
ATOM 1314 C CA . GLY A 1 164 ? -6.260 15.691 0.091 1.00 82.00 164 GLY A CA 1
ATOM 1315 C C . GLY A 1 164 ? -7.590 16.016 -0.609 1.00 82.00 164 GLY A C 1
ATOM 1316 O O . GLY A 1 164 ? -8.488 16.563 0.028 1.00 82.00 164 GLY A O 1
ATOM 1317 N N . THR A 1 165 ? -7.699 15.784 -1.924 1.00 82.00 165 THR A N 1
ATOM 1318 C CA . THR A 1 165 ? -8.907 16.012 -2.738 1.00 82.00 165 THR A CA 1
ATOM 1319 C C . THR A 1 165 ? -9.011 14.947 -3.836 1.00 82.00 165 THR A C 1
ATOM 1321 O O . THR A 1 165 ? -8.899 15.246 -5.028 1.00 82.00 165 THR A O 1
ATOM 1324 N N . LEU A 1 166 ? -9.171 13.678 -3.442 1.00 81.62 166 LEU A N 1
ATOM 1325 C CA . LEU A 1 166 ? -9.230 12.558 -4.392 1.00 81.62 166 LEU A CA 1
ATOM 1326 C C . LEU A 1 166 ? -10.354 12.721 -5.424 1.00 81.62 166 LEU A C 1
ATOM 1328 O O . LEU A 1 166 ? -10.112 12.481 -6.603 1.00 81.62 166 LEU A O 1
ATOM 1332 N N . GLU A 1 167 ? -11.520 13.221 -5.012 1.00 80.25 167 GLU A N 1
ATOM 1333 C CA . GLU A 1 167 ? -12.684 13.438 -5.882 1.00 80.25 167 GLU A CA 1
ATOM 1334 C C . GLU A 1 167 ? -12.356 14.282 -7.122 1.00 80.25 167 GLU A C 1
ATOM 1336 O O . GLU A 1 167 ? -12.720 13.929 -8.239 1.00 80.25 167 GLU A O 1
ATOM 1341 N N . THR A 1 168 ? -11.589 15.363 -6.960 1.00 83.06 168 THR A N 1
ATOM 1342 C CA . THR A 1 168 ? -11.219 16.243 -8.079 1.00 83.06 168 THR A CA 1
ATOM 1343 C C . THR A 1 168 ? -9.958 15.787 -8.807 1.00 83.06 168 THR A C 1
ATOM 1345 O O . THR A 1 168 ? -9.697 16.220 -9.935 1.00 83.06 168 THR A O 1
ATOM 1348 N N . ARG A 1 169 ? -9.141 14.932 -8.179 1.00 82.38 169 ARG A N 1
ATOM 1349 C CA . ARG A 1 169 ? -7.871 14.467 -8.747 1.00 82.38 169 ARG A CA 1
ATOM 1350 C C . ARG A 1 169 ? -8.016 13.186 -9.557 1.00 82.38 169 ARG A C 1
ATOM 1352 O O . ARG A 1 169 ? -7.409 13.094 -10.619 1.00 82.38 169 ARG A O 1
ATOM 1359 N N . MET A 1 170 ? -8.816 12.225 -9.104 1.00 84.06 170 MET A N 1
ATOM 1360 C CA . MET A 1 170 ? -8.992 10.939 -9.786 1.00 84.06 170 MET A CA 1
ATOM 1361 C C . MET A 1 170 ? -9.496 11.097 -11.234 1.00 84.06 170 MET A C 1
ATOM 1363 O O . MET A 1 170 ? -8.879 10.501 -12.120 1.00 84.06 170 MET A O 1
ATOM 1367 N N . PRO A 1 171 ? -10.493 11.958 -11.543 1.00 84.56 171 PRO A N 1
ATOM 1368 C CA . PRO A 1 171 ? -10.950 12.155 -12.921 1.00 84.56 171 PRO A CA 1
ATOM 1369 C C . PRO A 1 171 ? -9.857 12.669 -13.867 1.00 84.56 171 PRO A C 1
ATOM 1371 O O . PRO A 1 171 ? -9.869 12.354 -15.054 1.00 84.56 171 PRO A O 1
ATOM 1374 N N . LYS A 1 172 ? -8.855 13.402 -13.356 1.00 82.38 172 LYS A N 1
ATOM 1375 C CA . LYS A 1 172 ? -7.729 13.933 -14.153 1.00 82.38 172 LYS A CA 1
ATOM 1376 C C . LYS A 1 172 ? -6.781 12.844 -14.664 1.00 82.38 172 LYS A C 1
ATOM 1378 O O . LYS A 1 172 ? -5.974 13.102 -15.560 1.00 82.38 172 LYS A O 1
ATOM 1383 N N . HIS A 1 173 ? -6.864 11.647 -14.088 1.00 82.06 173 HIS A N 1
ATOM 1384 C CA . HIS A 1 173 ? -6.128 10.463 -14.526 1.00 82.06 173 HIS A CA 1
ATOM 1385 C C . HIS A 1 173 ? -6.937 9.564 -15.467 1.00 82.06 173 HIS A C 1
ATOM 1387 O O . HIS A 1 173 ? -6.392 8.599 -16.011 1.00 82.06 173 HIS A O 1
ATOM 1393 N N . GLY A 1 174 ? -8.204 9.911 -15.709 1.00 83.31 174 GLY A N 1
ATOM 1394 C CA . GLY A 1 174 ? -9.057 9.225 -16.664 1.00 83.31 174 GLY A CA 1
ATOM 1395 C C . GLY A 1 174 ? -8.482 9.284 -18.077 1.00 83.31 174 GLY A C 1
ATOM 1396 O O . GLY A 1 174 ? -7.952 10.311 -18.516 1.00 83.31 174 GLY A O 1
ATOM 1397 N N . ILE A 1 175 ? -8.602 8.172 -18.798 1.00 81.94 175 ILE A N 1
ATOM 1398 C CA . ILE A 1 175 ? -8.095 8.033 -20.169 1.00 81.94 175 ILE A CA 1
ATOM 1399 C C . ILE A 1 175 ? -8.805 8.987 -21.140 1.00 81.94 175 ILE A C 1
ATOM 1401 O O . ILE A 1 175 ? -8.195 9.414 -22.121 1.00 81.94 175 ILE A O 1
ATOM 1405 N N . ASP A 1 176 ? -10.039 9.393 -20.842 1.00 78.12 176 ASP A N 1
ATOM 1406 C CA . ASP A 1 176 ? -10.813 10.355 -21.643 1.00 78.12 176 ASP A CA 1
ATOM 1407 C C . ASP A 1 176 ? -10.304 11.796 -21.545 1.00 78.12 176 ASP A C 1
ATOM 1409 O O . ASP A 1 176 ? -10.685 12.662 -22.334 1.00 78.12 176 ASP A O 1
ATOM 1413 N N . THR A 1 177 ? -9.396 12.071 -20.610 1.00 78.62 177 THR A N 1
ATOM 1414 C CA . THR A 1 177 ? -8.746 13.376 -20.530 1.00 78.62 177 THR A CA 1
ATOM 1415 C C . THR A 1 177 ? -7.650 13.512 -21.591 1.00 78.62 177 THR A C 1
ATOM 1417 O O . THR A 1 177 ? -7.181 12.549 -22.197 1.00 78.62 177 THR A O 1
ATOM 1420 N N . ASN A 1 178 ? -7.147 14.730 -21.786 1.00 78.50 178 ASN A N 1
ATOM 1421 C CA . ASN A 1 178 ? -5.967 14.971 -22.626 1.00 78.50 178 ASN A CA 1
ATOM 1422 C C . ASN A 1 178 ? -4.650 14.438 -22.009 1.00 78.50 178 ASN A C 1
ATOM 1424 O O . ASN A 1 178 ? -3.571 14.730 -22.531 1.00 78.50 178 ASN A O 1
ATOM 1428 N N . LEU A 1 179 ? -4.717 13.723 -20.873 1.00 84.38 179 LEU A N 1
ATOM 1429 C CA . LEU A 1 179 ? -3.588 13.179 -20.112 1.00 84.38 179 LEU A CA 1
ATOM 1430 C C . LEU A 1 179 ? -2.527 14.236 -19.752 1.00 84.38 179 LEU A C 1
ATOM 1432 O O . LEU A 1 179 ? -1.406 13.891 -19.368 1.00 84.38 179 LEU A O 1
ATOM 1436 N N . SER A 1 180 ? -2.835 15.534 -19.893 1.00 82.81 180 SER A N 1
ATOM 1437 C CA . SER A 1 180 ? -1.888 16.644 -19.703 1.00 82.81 180 SER A CA 1
ATOM 1438 C C . SER A 1 180 ? -1.377 16.708 -18.270 1.00 82.81 180 SER A C 1
ATOM 1440 O O . SER A 1 180 ? -0.186 16.909 -18.062 1.00 82.81 180 SER A O 1
ATOM 1442 N N . GLN A 1 181 ? -2.269 16.420 -17.323 1.00 82.75 181 GLN A N 1
ATOM 1443 C CA . GLN A 1 181 ? -2.041 16.446 -15.880 1.00 82.75 181 GLN A CA 1
ATOM 1444 C C . GLN A 1 181 ? -1.707 15.062 -15.297 1.00 82.75 181 GLN A C 1
ATOM 1446 O O . GLN A 1 181 ? -1.604 14.904 -14.083 1.00 82.75 181 GLN A O 1
ATOM 1451 N N . SER A 1 182 ? -1.557 14.047 -16.149 1.00 87.00 182 SER A N 1
ATOM 1452 C CA . SER A 1 182 ? -1.206 12.693 -15.733 1.00 87.00 182 SER A CA 1
ATOM 1453 C C . SER A 1 182 ? 0.305 12.473 -15.693 1.00 87.00 182 SER A C 1
ATOM 1455 O O . SER A 1 182 ? 1.074 13.189 -16.337 1.00 87.00 182 SER A O 1
ATOM 1457 N N . ASN A 1 183 ? 0.735 11.440 -14.963 1.00 89.56 183 ASN A N 1
ATOM 1458 C CA . ASN A 1 183 ? 2.115 10.971 -15.005 1.00 89.56 183 ASN A CA 1
ATOM 1459 C C . ASN A 1 183 ? 2.530 10.694 -16.464 1.00 89.56 183 ASN A C 1
ATOM 1461 O O . ASN A 1 183 ? 1.785 10.056 -17.210 1.00 89.56 183 ASN A O 1
ATOM 1465 N N . SER A 1 184 ? 3.701 11.180 -16.888 1.00 89.19 184 SER A N 1
ATOM 1466 C CA . SER A 1 184 ? 4.087 11.100 -18.300 1.00 89.19 184 SE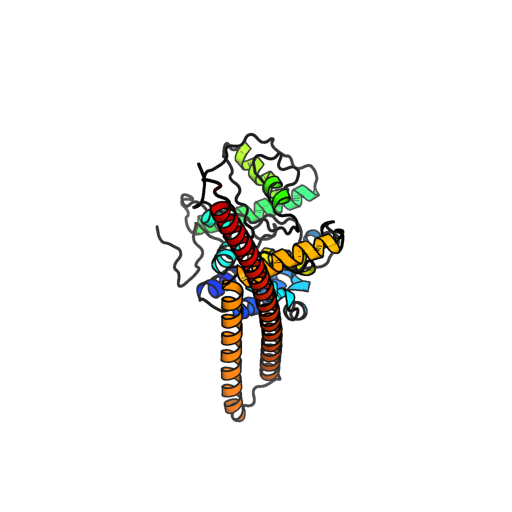R A CA 1
ATOM 1467 C C . SER A 1 184 ? 4.354 9.676 -18.779 1.00 89.19 184 SER A C 1
ATOM 1469 O O . SER A 1 184 ? 4.085 9.402 -19.940 1.00 89.19 184 SER A O 1
ATOM 1471 N N . SER A 1 185 ? 4.843 8.772 -17.926 1.00 91.94 185 SER A N 1
ATOM 1472 C CA . SER A 1 185 ? 5.090 7.369 -18.288 1.00 91.94 185 SER A CA 1
ATOM 1473 C C . SER A 1 185 ? 3.780 6.623 -18.521 1.00 91.94 185 SER A C 1
ATOM 1475 O O . SER A 1 185 ? 3.632 5.910 -19.514 1.00 91.94 185 SER A O 1
ATOM 1477 N N . TYR A 1 186 ? 2.784 6.876 -17.669 1.00 91.75 186 TYR A N 1
ATOM 1478 C CA . TYR A 1 186 ? 1.417 6.408 -17.890 1.00 91.75 186 TYR A CA 1
ATOM 1479 C C . TYR A 1 186 ? 0.817 7.013 -19.171 1.00 91.75 186 TYR A C 1
ATOM 1481 O O . TYR A 1 186 ? 0.351 6.284 -20.044 1.00 91.75 186 TYR A O 1
ATOM 1489 N N . ALA A 1 187 ? 0.895 8.338 -19.337 1.00 90.19 187 ALA A N 1
ATOM 1490 C CA . ALA A 1 187 ? 0.345 9.021 -20.507 1.00 90.19 187 ALA A CA 1
ATOM 1491 C C . ALA A 1 187 ? 0.990 8.559 -21.826 1.00 90.19 187 ALA A C 1
ATOM 1493 O O . ALA A 1 187 ? 0.300 8.418 -22.838 1.00 90.19 187 ALA A O 1
ATOM 1494 N N . PHE A 1 188 ? 2.301 8.307 -21.812 1.00 90.50 188 PHE A N 1
ATOM 1495 C CA . PHE A 1 188 ? 3.044 7.749 -22.937 1.00 90.50 188 PHE A CA 1
ATOM 1496 C C . PHE A 1 188 ? 2.564 6.333 -23.263 1.00 90.50 188 PHE A C 1
ATOM 1498 O O . PHE A 1 188 ? 2.209 6.070 -24.408 1.00 90.50 188 PHE A O 1
ATOM 1505 N N . THR A 1 189 ? 2.446 5.460 -22.259 1.00 92.31 189 THR A N 1
ATOM 1506 C CA . THR A 1 189 ? 1.952 4.083 -22.436 1.00 92.31 189 THR A CA 1
ATOM 1507 C C . THR A 1 189 ? 0.557 4.064 -23.065 1.00 92.31 189 THR A C 1
ATOM 1509 O O . THR A 1 189 ? 0.346 3.407 -24.082 1.00 92.31 189 THR A O 1
ATOM 1512 N N . VAL A 1 190 ? -0.379 4.858 -22.533 1.00 90.81 190 VAL A N 1
ATOM 1513 C CA . VAL A 1 190 ? -1.742 4.997 -23.080 1.00 90.81 190 VAL A CA 1
ATOM 1514 C C . VAL A 1 190 ? -1.720 5.515 -24.523 1.00 90.81 190 VAL A C 1
ATOM 1516 O O . VAL A 1 190 ? -2.479 5.039 -25.366 1.00 90.81 190 VAL A O 1
ATOM 1519 N N . SER A 1 191 ? -0.837 6.470 -24.830 1.00 89.06 191 SER A N 1
ATOM 1520 C CA . SER A 1 191 ? -0.691 7.019 -26.185 1.00 89.06 191 SER A CA 1
ATOM 1521 C C . SER A 1 191 ? -0.174 5.976 -27.178 1.00 89.06 191 SER A C 1
ATOM 1523 O O . SER A 1 191 ? -0.714 5.87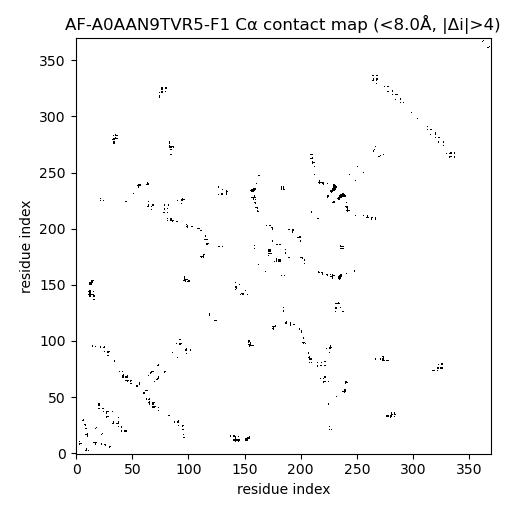0 -28.278 1.00 89.06 191 SER A O 1
ATOM 1525 N N . VAL A 1 192 ? 0.823 5.176 -26.787 1.00 90.25 192 VAL A N 1
ATOM 1526 C CA . VAL A 1 192 ? 1.357 4.080 -27.609 1.00 90.25 192 VAL A CA 1
ATOM 1527 C C . VAL A 1 192 ? 0.290 3.012 -27.845 1.00 90.25 192 VAL A C 1
ATOM 1529 O O . VAL A 1 192 ? 0.087 2.610 -28.986 1.00 90.25 192 VAL A O 1
ATOM 1532 N N . MET A 1 193 ? -0.449 2.606 -26.807 1.00 91.56 193 MET A N 1
ATOM 1533 C CA . MET A 1 193 ? -1.552 1.645 -26.946 1.00 91.56 193 MET A CA 1
ATOM 1534 C C . MET A 1 193 ? -2.591 2.120 -27.971 1.00 91.56 193 MET A C 1
ATOM 1536 O O . MET A 1 193 ? -2.950 1.362 -28.869 1.00 91.56 193 MET A O 1
ATOM 1540 N N . ARG A 1 194 ? -3.010 3.390 -27.895 1.00 88.62 194 ARG A N 1
ATOM 1541 C CA . ARG A 1 194 ? -3.940 3.996 -28.864 1.00 88.62 194 ARG A CA 1
ATOM 1542 C C . ARG A 1 194 ? -3.388 4.014 -30.282 1.00 88.62 194 ARG A C 1
ATOM 1544 O O . ARG A 1 194 ? -4.103 3.683 -31.219 1.00 88.62 194 ARG A O 1
ATOM 1551 N N . MET A 1 195 ? -2.123 4.399 -30.442 1.00 88.50 195 MET A N 1
ATOM 1552 C CA . MET A 1 195 ? -1.460 4.435 -31.748 1.00 88.50 195 MET A CA 1
ATOM 1553 C C . MET A 1 195 ? -1.397 3.044 -32.396 1.00 88.50 195 MET A C 1
ATOM 1555 O O . MET A 1 195 ? -1.490 2.931 -33.613 1.00 88.50 195 MET A O 1
ATOM 1559 N N . LEU A 1 196 ? -1.288 1.991 -31.583 1.00 90.25 196 LEU A N 1
ATOM 1560 C CA . LEU A 1 196 ? -1.327 0.593 -32.019 1.00 90.25 196 LEU A CA 1
ATOM 1561 C C . LEU A 1 196 ? -2.754 0.049 -32.235 1.00 90.25 196 LEU A C 1
ATOM 1563 O O . LEU A 1 196 ? -2.909 -1.126 -32.552 1.00 90.25 196 LEU A O 1
ATOM 1567 N N . GLY A 1 197 ? -3.791 0.875 -32.071 1.00 88.31 197 GLY A N 1
ATOM 1568 C CA . GLY A 1 197 ? -5.189 0.483 -32.267 1.00 88.31 197 GLY A CA 1
ATOM 1569 C C . GLY A 1 197 ? -5.836 -0.222 -31.071 1.00 88.31 197 GLY A C 1
ATOM 1570 O O . GLY A 1 197 ? -6.932 -0.757 -31.213 1.00 88.31 197 GLY A O 1
ATOM 1571 N N . TYR A 1 198 ? -5.197 -0.225 -29.897 1.00 89.06 198 TYR A N 1
ATOM 1572 C CA . TYR A 1 198 ? -5.809 -0.737 -28.670 1.00 89.06 198 TYR A CA 1
ATOM 1573 C C . TYR A 1 198 ? -6.703 0.314 -28.000 1.00 89.06 198 TYR A C 1
ATOM 1575 O O . TYR A 1 198 ? -6.453 1.518 -28.082 1.00 89.06 198 TYR A O 1
ATOM 1583 N N . GLU A 1 199 ? -7.706 -0.158 -27.256 1.00 89.06 199 GLU A N 1
ATOM 1584 C CA . GLU A 1 199 ? -8.570 0.658 -26.398 1.00 89.06 199 GLU A CA 1
ATOM 1585 C C . GLU A 1 199 ? -8.108 0.534 -24.933 1.00 89.06 199 GLU A C 1
ATOM 1587 O O . GLU A 1 199 ? -8.510 -0.400 -24.234 1.00 89.06 199 GLU A O 1
ATOM 1592 N N . PRO A 1 200 ? -7.213 1.415 -24.446 1.00 88.44 200 PRO A N 1
ATOM 1593 C CA . PRO A 1 200 ? -6.722 1.319 -23.079 1.00 88.44 200 PRO A CA 1
ATOM 1594 C C . PRO A 1 200 ? -7.828 1.668 -22.074 1.00 88.44 200 PRO A C 1
ATOM 1596 O O . PRO A 1 200 ? -8.612 2.591 -22.287 1.00 88.44 200 PRO A O 1
ATOM 1599 N N . SER A 1 201 ? -7.831 0.966 -20.941 1.00 86.94 201 SER A N 1
ATOM 1600 C CA . SER A 1 201 ? -8.690 1.238 -19.782 1.00 86.94 201 SER A CA 1
ATOM 1601 C C . SER A 1 201 ? -7.837 1.549 -18.554 1.00 86.94 201 SER A C 1
ATOM 1603 O O . SER A 1 201 ? -6.806 0.907 -18.352 1.00 86.94 201 SER A O 1
ATOM 1605 N N . SER A 1 202 ? -8.276 2.482 -17.711 1.00 86.62 202 SER A N 1
ATOM 1606 C CA . SER A 1 202 ? -7.597 2.827 -16.461 1.00 86.62 202 SER A CA 1
ATOM 1607 C C . SER A 1 202 ? -8.465 2.477 -15.274 1.00 86.62 202 SER A C 1
ATOM 1609 O O . SER A 1 202 ? -9.645 2.816 -15.257 1.00 86.62 202 SER A O 1
ATOM 1611 N N . THR A 1 203 ? -7.852 1.882 -14.259 1.00 87.19 203 THR A N 1
ATOM 1612 C CA . THR A 1 203 ? -8.478 1.687 -12.952 1.00 87.19 203 THR A CA 1
ATOM 1613 C C . THR A 1 203 ? -7.832 2.648 -11.970 1.00 87.19 203 THR A C 1
ATOM 1615 O O . THR A 1 203 ? -6.607 2.743 -11.917 1.00 87.19 203 THR A O 1
ATOM 1618 N N . VAL A 1 204 ? -8.649 3.349 -11.190 1.00 87.00 204 VAL A N 1
ATOM 1619 C CA . VAL A 1 204 ? -8.178 4.197 -10.094 1.00 87.00 204 VAL A CA 1
ATOM 1620 C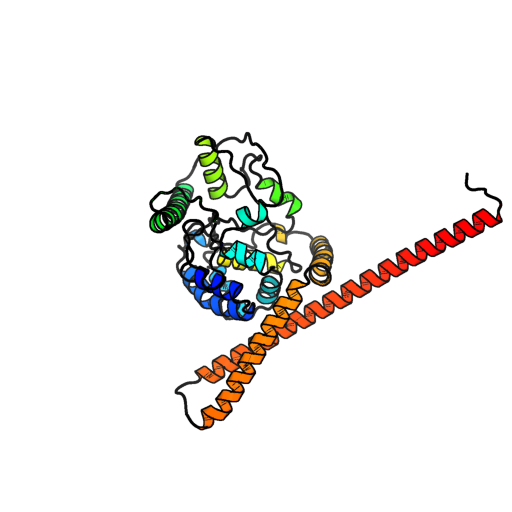 C . VAL A 1 204 ? -8.842 3.712 -8.814 1.00 87.00 204 VAL A C 1
ATOM 1622 O O . VAL A 1 204 ? -10.055 3.531 -8.780 1.00 87.00 204 VAL A O 1
ATOM 1625 N N . MET A 1 205 ? -8.048 3.497 -7.769 1.00 89.25 205 MET A N 1
ATOM 1626 C CA . MET A 1 205 ? -8.507 2.974 -6.485 1.00 89.25 205 MET A CA 1
ATOM 1627 C C . MET A 1 205 ? -7.914 3.804 -5.346 1.00 89.25 205 MET A C 1
ATOM 1629 O O . MET A 1 205 ? -6.740 4.170 -5.383 1.00 89.25 205 MET A O 1
ATOM 1633 N N . CYS A 1 206 ? -8.721 4.083 -4.324 1.00 90.62 206 CYS A N 1
ATOM 1634 C CA . CYS A 1 206 ? -8.230 4.611 -3.056 1.00 90.62 206 CYS A CA 1
ATOM 1635 C C . CYS A 1 206 ? -7.694 3.437 -2.225 1.00 90.62 206 CYS A C 1
ATOM 1637 O O . CYS A 1 206 ? -8.476 2.604 -1.781 1.00 90.62 206 CYS A O 1
ATOM 1639 N N . VAL A 1 207 ? -6.369 3.349 -2.067 1.00 92.44 207 VAL A N 1
ATOM 1640 C CA . VAL A 1 207 ? -5.717 2.269 -1.298 1.00 92.44 207 VAL A CA 1
ATOM 1641 C C . VAL A 1 207 ? -6.008 2.404 0.195 1.00 92.44 207 VAL A C 1
ATOM 1643 O O . VAL A 1 207 ? -6.300 1.419 0.862 1.00 92.44 207 VAL A O 1
ATOM 1646 N N . THR A 1 208 ? -5.932 3.631 0.709 1.00 91.69 208 THR A N 1
ATOM 1647 C CA . THR A 1 208 ? -6.275 3.959 2.091 1.00 91.69 208 THR A CA 1
ATOM 1648 C C . THR A 1 208 ? -6.712 5.419 2.208 1.00 91.69 208 THR A C 1
ATOM 1650 O O . THR A 1 208 ? -6.316 6.269 1.398 1.00 91.69 208 THR A O 1
ATOM 1653 N N . ARG A 1 209 ? -7.531 5.702 3.224 1.00 90.38 209 ARG A N 1
ATOM 1654 C CA . ARG A 1 209 ? -7.850 7.051 3.690 1.00 90.38 209 ARG A CA 1
ATOM 1655 C C . ARG A 1 209 ? -7.031 7.338 4.943 1.00 90.38 209 ARG A C 1
ATOM 1657 O O . ARG A 1 209 ? -6.802 6.459 5.760 1.00 90.38 209 ARG A O 1
ATOM 1664 N N . LEU A 1 210 ? -6.598 8.581 5.084 1.00 89.38 210 LEU A N 1
ATOM 1665 C CA . LEU A 1 210 ? -5.749 9.025 6.186 1.00 89.38 210 LEU A CA 1
ATOM 1666 C C . LEU A 1 210 ? -6.491 10.098 6.966 1.00 89.38 210 LEU A C 1
ATOM 1668 O O . LEU A 1 210 ? -7.219 10.884 6.360 1.00 89.38 210 LEU A O 1
ATOM 1672 N N . TRP A 1 211 ? -6.265 10.163 8.274 1.00 87.00 211 TRP A N 1
ATOM 1673 C CA . TRP A 1 211 ? -6.902 11.165 9.129 1.00 87.00 211 TRP A CA 1
ATOM 1674 C C . TRP A 1 211 ? -5.938 12.244 9.624 1.00 87.00 211 TRP A C 1
ATOM 1676 O O . TRP A 1 211 ? -6.384 13.305 10.039 1.00 87.00 211 TRP A O 1
ATOM 1686 N N . LYS A 1 212 ? -4.616 12.044 9.509 1.00 87.38 212 LYS A N 1
ATOM 1687 C CA . LYS A 1 212 ? -3.619 13.078 9.828 1.00 87.38 212 LYS A CA 1
ATOM 1688 C C . LYS A 1 212 ? -2.976 13.605 8.541 1.00 87.38 212 LYS A C 1
ATOM 1690 O O . LYS A 1 212 ? -2.407 12.819 7.780 1.00 87.38 212 LYS A O 1
ATOM 1695 N N . PRO A 1 213 ? -2.953 14.926 8.286 1.00 84.19 213 PRO A N 1
ATOM 1696 C CA . PRO A 1 213 ? -2.336 15.484 7.078 1.00 84.19 213 PRO A CA 1
ATOM 1697 C C . PRO A 1 213 ? -0.867 15.075 6.876 1.00 84.19 213 PRO A C 1
ATOM 1699 O O . PRO A 1 213 ? -0.420 14.873 5.748 1.00 84.19 213 PRO A O 1
ATOM 1702 N N . GLN A 1 214 ? -0.118 14.905 7.968 1.00 87.56 214 GLN A N 1
ATOM 1703 C CA . GLN A 1 214 ? 1.298 14.528 7.957 1.00 87.56 214 GLN A CA 1
ATOM 1704 C C . GLN A 1 214 ? 1.527 13.066 7.534 1.00 87.56 214 GLN A C 1
ATOM 1706 O O . GLN A 1 214 ? 2.656 12.704 7.204 1.00 87.56 214 GLN A O 1
ATOM 1711 N N . GLN A 1 215 ? 0.481 12.231 7.517 1.00 91.31 215 GLN A N 1
ATOM 1712 C CA . GLN A 1 215 ? 0.556 10.854 7.025 1.00 91.31 215 GLN A CA 1
ATOM 1713 C C . GLN A 1 215 ? 0.635 10.795 5.493 1.00 91.31 215 GLN A C 1
ATOM 1715 O O . GLN A 1 215 ? 1.171 9.826 4.967 1.00 91.31 215 GLN A O 1
ATOM 1720 N N . LEU A 1 216 ? 0.149 11.809 4.759 1.00 90.69 216 LEU A N 1
ATOM 1721 C CA . LEU A 1 216 ? 0.055 11.760 3.290 1.00 90.69 216 LEU A CA 1
ATOM 1722 C C . LEU A 1 216 ? 1.388 11.422 2.594 1.00 90.69 216 LEU A C 1
ATOM 1724 O O . LEU A 1 216 ? 1.401 10.475 1.806 1.00 90.69 216 LEU A O 1
ATOM 1728 N N . PRO A 1 217 ? 2.513 12.110 2.883 1.00 91.88 217 PRO A N 1
ATOM 1729 C CA . PRO A 1 217 ? 3.785 11.795 2.235 1.00 91.88 217 PRO A CA 1
ATOM 1730 C C . PRO A 1 217 ? 4.304 10.400 2.601 1.00 91.88 217 PRO A C 1
ATOM 1732 O O . PRO A 1 217 ? 4.846 9.691 1.757 1.00 91.88 217 PRO A O 1
ATOM 1735 N N . LYS A 1 218 ? 4.110 9.990 3.858 1.00 94.38 218 LYS A N 1
ATOM 1736 C CA . LYS A 1 218 ? 4.542 8.686 4.371 1.00 94.38 218 LYS A CA 1
ATOM 1737 C C . LYS A 1 218 ? 3.756 7.545 3.735 1.00 94.38 218 LYS A C 1
ATOM 1739 O O . LYS A 1 218 ? 4.346 6.547 3.337 1.00 94.38 218 LYS A O 1
ATOM 1744 N N . ALA A 1 219 ? 2.446 7.720 3.579 1.00 94.75 219 ALA A N 1
ATOM 1745 C CA . ALA A 1 219 ? 1.578 6.744 2.940 1.00 94.75 219 ALA A CA 1
ATOM 1746 C C . ALA A 1 219 ? 1.910 6.586 1.460 1.00 94.75 219 ALA A C 1
ATOM 1748 O O . ALA A 1 219 ? 1.979 5.464 0.968 1.00 94.75 219 ALA A O 1
ATOM 1749 N N . GLU A 1 220 ? 2.178 7.695 0.763 1.00 95.31 220 GLU A N 1
ATOM 1750 C CA . GLU A 1 220 ? 2.612 7.647 -0.631 1.00 95.31 220 GLU A CA 1
ATOM 1751 C C . GLU A 1 220 ? 3.891 6.816 -0.783 1.00 95.31 220 GLU A C 1
ATOM 1753 O O . GLU A 1 220 ? 3.935 5.931 -1.629 1.00 95.31 220 GLU A O 1
ATOM 1758 N N . VAL A 1 221 ? 4.895 7.044 0.073 1.00 95.81 221 VAL A N 1
ATOM 1759 C CA . VAL A 1 221 ? 6.161 6.291 0.083 1.00 95.81 221 VAL A CA 1
ATOM 1760 C C . VAL A 1 221 ? 5.956 4.817 0.416 1.00 95.81 221 VAL A C 1
ATOM 1762 O O . VAL A 1 221 ? 6.449 3.957 -0.312 1.00 95.81 221 VAL A O 1
ATOM 1765 N N . LEU A 1 222 ? 5.227 4.516 1.493 1.00 96.50 222 LEU A N 1
ATOM 1766 C CA . LEU A 1 222 ? 5.000 3.147 1.953 1.00 96.50 222 LEU A CA 1
ATOM 1767 C C . LEU A 1 222 ? 4.299 2.315 0.872 1.00 96.50 222 LEU A C 1
ATOM 1769 O O . LEU A 1 222 ? 4.769 1.243 0.491 1.00 96.50 222 LEU A O 1
ATOM 1773 N N . ILE A 1 223 ? 3.206 2.844 0.320 1.00 96.81 223 ILE A N 1
ATOM 1774 C CA . ILE A 1 223 ? 2.419 2.158 -0.707 1.00 96.81 223 ILE A CA 1
ATOM 1775 C C . ILE A 1 223 ? 3.213 2.072 -2.015 1.00 96.81 223 ILE A C 1
ATOM 1777 O O . ILE A 1 223 ? 3.180 1.037 -2.681 1.00 96.81 223 ILE A O 1
ATOM 1781 N N . ALA A 1 224 ? 3.967 3.116 -2.377 1.00 96.88 224 ALA A N 1
ATOM 1782 C CA . ALA A 1 224 ? 4.831 3.096 -3.554 1.00 96.88 224 ALA A CA 1
ATOM 1783 C C . ALA A 1 224 ? 5.898 2.002 -3.475 1.00 96.88 224 ALA A C 1
ATOM 1785 O O . ALA A 1 224 ? 6.157 1.350 -4.491 1.00 96.88 224 ALA A O 1
ATOM 1786 N N . ALA A 1 225 ? 6.477 1.796 -2.289 1.00 95.88 225 ALA A N 1
ATOM 1787 C CA . ALA A 1 225 ? 7.465 0.762 -2.033 1.00 95.88 225 ALA A CA 1
ATOM 1788 C C . ALA A 1 225 ? 6.855 -0.644 -2.124 1.00 95.88 225 ALA A C 1
ATOM 1790 O O . ALA A 1 225 ? 7.403 -1.495 -2.819 1.00 95.88 225 ALA A O 1
ATOM 1791 N N . PHE A 1 226 ? 5.690 -0.881 -1.512 1.00 95.38 226 PHE A N 1
ATOM 1792 C CA . PHE A 1 226 ? 4.995 -2.169 -1.630 1.00 95.38 226 PHE A CA 1
ATOM 1793 C C . PHE A 1 226 ? 4.573 -2.493 -3.064 1.00 95.38 226 PHE A C 1
ATOM 1795 O O . PHE A 1 226 ? 4.647 -3.643 -3.493 1.00 95.38 226 PHE A O 1
ATOM 1802 N N . ALA A 1 227 ? 4.170 -1.476 -3.823 1.00 95.31 227 ALA A N 1
ATOM 1803 C CA . ALA A 1 227 ? 3.756 -1.619 -5.211 1.00 95.31 227 ALA A CA 1
ATOM 1804 C C . ALA A 1 227 ? 4.921 -1.821 -6.197 1.00 95.31 227 ALA A C 1
ATOM 1806 O O . ALA A 1 227 ? 4.663 -2.067 -7.377 1.00 95.31 227 ALA A O 1
ATOM 1807 N N . ASN A 1 228 ? 6.180 -1.627 -5.772 1.00 95.19 228 ASN A N 1
ATOM 1808 C CA . ASN A 1 228 ? 7.314 -1.390 -6.678 1.00 95.19 228 ASN A CA 1
ATOM 1809 C C . ASN A 1 228 ? 6.979 -0.339 -7.757 1.00 95.19 228 ASN A C 1
ATOM 1811 O O . ASN A 1 228 ? 7.288 -0.493 -8.942 1.00 95.19 228 ASN A O 1
ATOM 1815 N N . SER A 1 229 ? 6.279 0.727 -7.358 1.00 95.81 229 SER A N 1
ATOM 1816 C CA . SER A 1 229 ? 5.671 1.662 -8.312 1.00 95.81 229 SER A CA 1
ATOM 1817 C C . SER A 1 229 ? 6.682 2.558 -9.033 1.00 95.81 229 SER A C 1
ATOM 1819 O O . SER A 1 229 ? 6.311 3.266 -9.967 1.00 95.81 229 SER A O 1
ATOM 1821 N N . TYR A 1 230 ? 7.954 2.545 -8.636 1.00 96.06 230 TYR A N 1
ATOM 1822 C CA . TYR A 1 230 ? 8.995 3.337 -9.278 1.00 96.06 230 TYR A CA 1
ATOM 1823 C C . TYR A 1 230 ? 9.311 2.835 -10.689 1.00 96.06 230 TYR A C 1
ATOM 1825 O O . TYR A 1 230 ? 9.273 1.640 -10.974 1.00 96.06 230 TYR A O 1
ATOM 1833 N N . ILE A 1 231 ? 9.654 3.757 -11.586 1.00 95.31 231 ILE A N 1
ATOM 1834 C CA . ILE A 1 231 ? 9.929 3.450 -12.996 1.00 95.31 231 ILE A CA 1
ATOM 1835 C C . ILE A 1 231 ? 11.185 2.600 -13.194 1.00 95.31 231 ILE A C 1
ATOM 1837 O O . ILE A 1 231 ? 11.256 1.797 -14.118 1.00 95.31 231 ILE A O 1
ATOM 1841 N N . THR A 1 232 ? 12.155 2.741 -12.292 1.00 94.00 232 THR A N 1
ATOM 1842 C CA . THR A 1 232 ? 13.365 1.911 -12.236 1.00 94.00 232 THR A CA 1
ATOM 1843 C C . THR A 1 232 ? 13.056 0.483 -11.777 1.00 94.00 232 THR A C 1
ATOM 1845 O O . THR A 1 232 ? 13.840 -0.433 -12.023 1.00 94.00 232 THR A O 1
ATOM 1848 N N . GLN A 1 233 ? 11.889 0.282 -11.160 1.00 93.12 233 GLN A N 1
ATOM 1849 C CA . GLN A 1 233 ? 11.323 -0.997 -10.751 1.00 93.12 233 GLN A CA 1
ATOM 1850 C C . GLN A 1 233 ? 10.207 -1.399 -11.732 1.00 93.12 233 GLN A C 1
ATOM 1852 O O . GLN A 1 233 ? 10.474 -1.618 -12.913 1.00 93.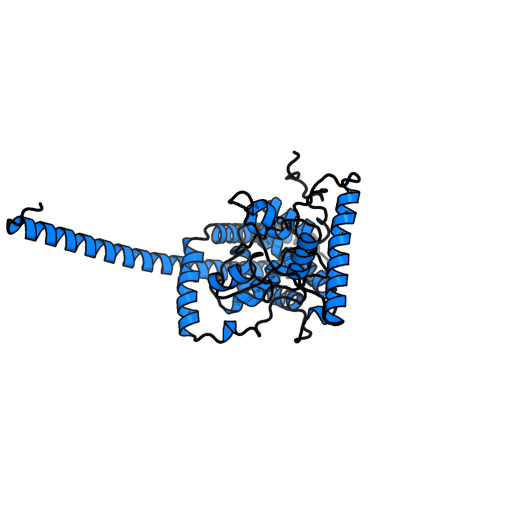12 233 GLN A O 1
ATOM 1857 N N . ASP A 1 234 ? 8.952 -1.484 -11.286 1.00 92.00 234 ASP A N 1
ATOM 1858 C CA . ASP A 1 234 ? 7.858 -2.095 -12.041 1.00 92.00 234 ASP A CA 1
ATOM 1859 C C . ASP A 1 234 ? 6.635 -1.178 -12.178 1.00 92.00 234 ASP A C 1
ATOM 1861 O O . ASP A 1 234 ? 5.543 -1.639 -12.523 1.00 92.00 234 ASP A O 1
ATOM 1865 N N . GLY A 1 235 ? 6.778 0.130 -11.978 1.00 95.06 235 GLY A N 1
ATOM 1866 C CA . GLY A 1 235 ? 5.649 1.055 -12.064 1.00 95.06 235 GLY A CA 1
ATOM 1867 C C . GLY A 1 235 ? 5.885 2.293 -12.914 1.00 95.06 235 GLY A C 1
ATOM 1868 O O . GLY A 1 235 ? 6.721 2.324 -13.815 1.00 95.06 235 GLY A O 1
ATOM 1869 N N . PHE A 1 236 ? 5.065 3.311 -12.664 1.00 96.12 236 PHE A N 1
ATOM 1870 C CA . PHE A 1 236 ? 5.049 4.563 -13.417 1.00 96.12 236 PHE A CA 1
ATOM 1871 C C . PHE A 1 236 ? 5.611 5.764 -12.640 1.00 96.12 236 PHE A C 1
ATOM 1873 O O . PHE A 1 236 ? 5.784 6.834 -13.228 1.00 96.12 236 PHE A O 1
ATOM 1880 N N . ASN A 1 237 ? 5.894 5.653 -11.341 1.00 95.75 237 ASN A N 1
ATOM 1881 C CA . ASN A 1 237 ? 6.452 6.743 -10.539 1.00 95.75 237 ASN A CA 1
ATOM 1882 C C . ASN A 1 237 ? 7.873 7.083 -11.011 1.00 95.75 237 ASN A C 1
ATOM 1884 O O . ASN A 1 237 ? 8.825 6.343 -10.785 1.00 95.75 237 ASN A O 1
ATOM 1888 N N . ARG A 1 238 ? 8.005 8.222 -11.700 1.00 93.62 238 ARG A N 1
ATOM 1889 C CA . ARG A 1 238 ? 9.271 8.700 -12.289 1.00 93.62 238 ARG A CA 1
ATOM 1890 C C . ARG A 1 238 ? 10.226 9.315 -11.279 1.00 93.62 238 ARG A C 1
ATOM 1892 O O . ARG A 1 238 ? 11.408 9.431 -11.550 1.00 93.62 238 ARG A O 1
ATOM 1899 N N . ILE A 1 239 ? 9.672 9.776 -10.171 1.00 91.12 239 ILE A N 1
ATOM 1900 C CA . ILE A 1 239 ? 10.395 10.363 -9.056 1.00 91.12 239 ILE A CA 1
ATOM 1901 C C . ILE A 1 239 ? 9.945 9.645 -7.796 1.00 91.12 239 ILE A C 1
ATOM 1903 O O . ILE A 1 239 ? 8.855 9.058 -7.755 1.00 91.12 239 ILE A O 1
ATOM 1907 N N . GLU A 1 240 ? 10.797 9.696 -6.788 1.00 92.19 240 GLU A N 1
ATOM 1908 C CA . GLU A 1 240 ? 10.496 9.181 -5.472 1.00 92.19 240 GLU A CA 1
ATOM 1909 C C . GLU A 1 240 ? 9.258 9.873 -4.886 1.00 92.19 240 GLU A C 1
ATOM 1911 O O . GLU A 1 240 ? 9.018 11.064 -5.100 1.00 92.19 240 GLU A O 1
ATOM 1916 N N . CYS A 1 241 ? 8.445 9.089 -4.182 1.00 92.81 241 CYS A N 1
ATOM 1917 C CA . CYS A 1 241 ? 7.232 9.570 -3.535 1.00 92.81 241 CYS A CA 1
ATOM 1918 C C . CYS A 1 241 ? 7.546 10.311 -2.228 1.00 92.81 241 CYS A C 1
ATOM 1920 O O . CYS A 1 241 ? 8.669 10.277 -1.723 1.00 92.81 241 CYS A O 1
ATOM 1922 N N . GLY A 1 242 ? 6.535 10.961 -1.652 1.00 88.38 242 GLY A N 1
ATOM 1923 C CA . GLY A 1 242 ? 6.648 11.612 -0.348 1.00 88.38 242 GLY A CA 1
ATOM 1924 C C . GLY A 1 242 ? 7.073 13.074 -0.408 1.00 88.38 242 GLY A C 1
ATOM 1925 O O . GLY A 1 242 ? 7.487 13.640 0.608 1.00 88.38 242 GLY A O 1
ATOM 1926 N N . ASP A 1 243 ? 6.958 13.724 -1.568 1.00 79.19 243 ASP A N 1
ATOM 1927 C CA . ASP A 1 243 ? 7.247 15.149 -1.642 1.00 79.19 243 ASP A CA 1
ATOM 1928 C C . ASP A 1 243 ? 6.119 15.978 -1.013 1.00 79.19 243 ASP A C 1
ATOM 1930 O O . ASP A 1 243 ? 5.048 16.190 -1.580 1.00 79.19 243 ASP A O 1
ATOM 1934 N N . SER A 1 244 ? 6.396 16.507 0.176 1.00 64.69 244 SER A N 1
ATOM 1935 C CA . SER A 1 244 ? 5.493 17.407 0.901 1.00 64.69 244 SER A CA 1
ATOM 1936 C C . SER A 1 244 ? 5.465 18.830 0.320 1.00 64.69 244 SER A C 1
ATOM 1938 O O . SER A 1 244 ? 4.783 19.689 0.870 1.00 64.69 244 SER A O 1
ATOM 1940 N N . SER A 1 245 ? 6.232 19.115 -0.744 1.00 56.25 245 SER A N 1
ATOM 1941 C CA . SER A 1 245 ? 6.318 20.457 -1.346 1.00 56.25 245 SER A CA 1
ATOM 1942 C C . SER A 1 245 ? 5.075 20.844 -2.159 1.00 56.25 245 SER A C 1
ATOM 1944 O O . SER A 1 245 ? 4.866 22.022 -2.452 1.00 56.25 245 SER A O 1
ATOM 1946 N N . GLY A 1 246 ? 4.218 19.872 -2.494 1.00 54.00 246 GLY A N 1
ATOM 1947 C CA . GLY A 1 246 ? 2.945 20.130 -3.155 1.00 54.00 246 GLY A CA 1
ATOM 1948 C C . GLY A 1 246 ? 2.007 20.950 -2.266 1.00 54.00 246 GLY A C 1
ATOM 1949 O O . GLY A 1 246 ? 1.800 20.621 -1.100 1.00 54.00 246 GLY A O 1
ATOM 1950 N N . SER A 1 247 ? 1.377 21.970 -2.852 1.00 51.09 247 SER A N 1
ATOM 1951 C CA . SER A 1 247 ? 0.444 22.962 -2.274 1.00 51.09 247 SER A CA 1
ATOM 1952 C C . SER A 1 247 ? -0.706 22.442 -1.388 1.00 51.09 247 SER A C 1
ATOM 1954 O O . SER A 1 247 ? -1.487 23.230 -0.862 1.00 51.09 247 SER A O 1
ATOM 1956 N N . THR A 1 248 ? -0.835 21.130 -1.187 1.00 52.50 248 THR A N 1
ATOM 1957 C CA . THR A 1 248 ? -1.910 20.509 -0.400 1.00 52.50 248 THR A CA 1
ATOM 1958 C C . THR A 1 248 ? -1.808 20.852 1.092 1.00 52.50 248 THR A C 1
ATOM 1960 O O . THR A 1 248 ? -2.837 20.950 1.753 1.00 52.50 248 THR A O 1
ATOM 1963 N N . LEU A 1 249 ? -0.598 21.101 1.611 1.00 53.28 249 LEU A N 1
ATOM 1964 C CA . LEU A 1 249 ? -0.376 21.526 3.002 1.00 53.28 249 LEU A CA 1
ATOM 1965 C C . LEU A 1 249 ? -0.575 23.036 3.229 1.00 53.28 249 LEU A C 1
ATOM 1967 O O . LEU A 1 249 ? -0.527 23.480 4.369 1.00 53.28 249 LEU A O 1
ATOM 1971 N N . GLN A 1 250 ? -0.822 23.827 2.177 1.00 54.72 250 GLN A N 1
ATOM 1972 C CA . GLN A 1 250 ? -1.106 25.268 2.295 1.00 54.72 250 GLN A CA 1
ATOM 1973 C C . GLN A 1 250 ? -2.601 25.581 2.487 1.00 54.72 250 GLN A C 1
ATOM 1975 O O . GLN A 1 250 ? -3.009 26.738 2.397 1.00 54.72 250 GLN A O 1
ATOM 1980 N N . LYS A 1 251 ? -3.444 24.567 2.722 1.00 63.62 251 LYS A N 1
ATOM 1981 C CA . LYS A 1 251 ? -4.853 24.785 3.077 1.00 63.62 251 LYS A CA 1
ATOM 1982 C C . LYS A 1 251 ? -4.953 25.429 4.465 1.00 63.62 251 LYS A C 1
ATOM 1984 O O . LYS A 1 251 ? -4.109 25.185 5.323 1.00 63.62 251 LYS A O 1
ATOM 1989 N N . SER A 1 252 ? -5.997 26.228 4.689 1.00 55.56 252 SER A N 1
ATOM 1990 C CA . SER A 1 252 ? -6.267 26.798 6.011 1.00 55.56 252 SER A CA 1
ATOM 1991 C C . SER A 1 252 ? -6.501 25.694 7.046 1.00 55.56 252 SER A C 1
ATOM 1993 O O . SER A 1 252 ? -7.072 24.644 6.743 1.00 55.56 252 SER A O 1
ATOM 1995 N N . GLU A 1 253 ? -6.080 25.949 8.282 1.00 62.50 253 GLU A N 1
ATOM 1996 C CA . GLU A 1 253 ? -6.185 25.021 9.413 1.00 62.50 253 GLU A CA 1
ATOM 1997 C C . GLU A 1 253 ? -7.623 24.519 9.630 1.00 62.50 253 GLU A C 1
ATOM 1999 O O . GLU A 1 253 ? -7.839 23.328 9.829 1.00 62.50 253 GLU A O 1
ATOM 2004 N N . ALA A 1 254 ? -8.618 25.391 9.436 1.00 60.12 254 ALA A N 1
ATOM 2005 C CA . ALA A 1 254 ? -10.037 25.041 9.519 1.00 60.12 254 ALA A CA 1
ATOM 2006 C C . ALA A 1 254 ? -10.474 23.981 8.487 1.00 60.12 254 ALA A C 1
ATOM 2008 O O . ALA A 1 254 ? -11.254 23.086 8.810 1.00 60.12 254 ALA A O 1
ATOM 2009 N N . VAL A 1 255 ? -9.962 24.041 7.250 1.00 66.56 255 VAL A N 1
ATOM 2010 C CA . VAL A 1 255 ? -10.272 23.034 6.219 1.00 66.56 255 VAL A CA 1
ATOM 2011 C C . VAL A 1 255 ? -9.611 21.704 6.566 1.00 66.56 255 VAL A C 1
ATOM 2013 O O . VAL A 1 255 ? -10.232 20.656 6.409 1.00 66.56 255 VAL A O 1
ATOM 2016 N N . LEU A 1 256 ? -8.375 21.735 7.069 1.00 65.38 256 LEU A N 1
ATOM 2017 C CA . LEU A 1 256 ? -7.678 20.528 7.513 1.00 65.38 256 LEU A CA 1
ATOM 2018 C C . LEU A 1 256 ? -8.398 19.872 8.699 1.00 65.38 256 LEU A C 1
ATOM 2020 O O . LEU A 1 256 ? -8.534 18.654 8.718 1.00 65.38 256 LEU A O 1
ATOM 2024 N N . GLN A 1 257 ? -8.916 20.666 9.638 1.00 67.12 257 GLN A N 1
ATOM 2025 C CA . GLN A 1 257 ? -9.621 20.172 10.819 1.00 67.12 257 GLN A CA 1
ATOM 2026 C C . GLN A 1 257 ? -10.990 19.562 10.483 1.00 67.12 257 GLN A C 1
ATOM 2028 O O . GLN A 1 257 ? -11.315 18.486 10.981 1.00 67.12 257 GLN A O 1
ATOM 2033 N N . ALA A 1 258 ? -11.769 20.190 9.595 1.00 65.88 258 ALA A N 1
ATOM 2034 C CA . ALA A 1 258 ? -13.041 19.628 9.135 1.00 65.88 258 ALA A CA 1
ATOM 2035 C C . ALA A 1 258 ? -12.839 18.308 8.366 1.00 65.88 258 ALA A C 1
ATOM 2037 O O . ALA A 1 258 ? -13.530 17.327 8.630 1.00 65.88 258 ALA A O 1
ATOM 2038 N N . GLN A 1 259 ? -11.840 18.256 7.473 1.00 69.56 259 GLN A N 1
ATOM 2039 C CA . GLN A 1 259 ? -11.474 17.029 6.754 1.00 69.56 259 GLN A CA 1
ATOM 2040 C C . GLN A 1 259 ? -10.932 15.939 7.700 1.00 69.56 259 GLN A C 1
ATOM 2042 O O . GLN A 1 259 ? -11.165 14.757 7.453 1.00 69.56 259 GLN A O 1
ATOM 2047 N N . SER A 1 260 ? -10.251 16.322 8.788 1.00 73.12 260 SER A N 1
ATOM 2048 C CA . SER A 1 260 ? -9.777 15.395 9.830 1.00 73.12 260 SER A CA 1
ATOM 2049 C C . SER A 1 260 ? -10.942 14.693 10.521 1.00 73.12 260 SER A C 1
ATOM 2051 O O . SER A 1 260 ? -10.898 13.482 10.676 1.00 73.12 260 SER A O 1
ATOM 2053 N N . SER A 1 261 ? -12.014 15.411 10.876 1.00 77.69 261 SER A N 1
ATOM 2054 C CA . SER A 1 261 ? -13.146 14.820 11.607 1.00 77.69 261 SER A CA 1
ATOM 2055 C C . SER A 1 261 ? -13.885 13.748 10.802 1.00 77.69 261 SER A C 1
ATOM 2057 O O . SER A 1 261 ? -14.225 12.703 11.350 1.00 77.69 261 SER A O 1
ATOM 2059 N N . GLU A 1 262 ? -14.125 13.982 9.509 1.00 81.25 262 GLU A N 1
ATOM 2060 C CA . GLU A 1 262 ? -14.767 12.985 8.638 1.00 81.25 262 GLU A CA 1
ATOM 2061 C C . GLU A 1 262 ? -13.850 11.774 8.412 1.00 81.25 262 GLU A C 1
ATOM 2063 O O . GLU A 1 262 ? -14.302 10.629 8.395 1.00 81.25 262 GLU A O 1
ATOM 2068 N N . ALA A 1 263 ? -12.544 12.011 8.260 1.00 82.56 263 ALA A N 1
ATOM 2069 C CA . ALA A 1 263 ? -11.571 10.940 8.103 1.00 82.56 263 ALA A CA 1
ATOM 2070 C C . ALA A 1 263 ? -11.417 10.103 9.383 1.00 82.56 263 ALA A C 1
ATOM 2072 O O . ALA A 1 263 ? -11.361 8.880 9.296 1.00 82.56 263 ALA A O 1
ATOM 2073 N N . GLU A 1 264 ? -11.394 10.739 10.556 1.00 86.31 264 GLU A N 1
ATOM 2074 C CA . GLU A 1 264 ? -11.415 10.080 11.866 1.00 86.31 264 GLU A CA 1
ATOM 2075 C C . GLU A 1 264 ? -12.655 9.193 12.009 1.00 86.31 264 GLU A C 1
ATOM 2077 O O . GLU A 1 264 ? -12.526 8.018 12.346 1.00 86.31 264 GLU A O 1
ATOM 2082 N N . GLU A 1 265 ? -13.842 9.722 11.691 1.00 83.69 265 GLU A N 1
ATOM 2083 C CA . GLU A 1 265 ? -15.094 8.960 11.725 1.00 83.69 265 GLU A CA 1
ATOM 2084 C C . GLU A 1 265 ? -15.058 7.778 10.752 1.00 83.69 265 GLU A C 1
ATOM 2086 O O . GLU A 1 265 ? -15.415 6.663 11.122 1.00 83.69 265 GLU A O 1
ATOM 2091 N N . TYR A 1 266 ? -14.595 7.990 9.517 1.00 85.62 266 TYR A N 1
ATOM 2092 C CA . TYR A 1 266 ? -14.482 6.919 8.532 1.00 85.62 266 TYR A CA 1
ATOM 2093 C C . TYR A 1 266 ? -13.577 5.793 9.030 1.00 85.62 266 TYR A C 1
ATOM 2095 O O . TYR A 1 266 ? -13.926 4.623 8.913 1.00 85.62 266 TYR A O 1
ATOM 2103 N N . ILE A 1 267 ? -12.418 6.137 9.581 1.00 84.50 267 ILE A N 1
ATOM 2104 C CA . ILE A 1 267 ? -11.438 5.148 10.025 1.00 84.50 267 ILE A CA 1
ATOM 2105 C C . ILE A 1 267 ? -11.964 4.396 11.241 1.00 84.50 267 ILE A C 1
ATOM 2107 O O . ILE A 1 267 ? -11.959 3.170 11.244 1.00 84.50 267 ILE A O 1
ATOM 2111 N N . ALA A 1 268 ? -12.480 5.118 12.233 1.00 80.75 268 ALA A N 1
ATOM 2112 C CA . ALA A 1 268 ? -13.021 4.513 13.437 1.00 80.75 268 ALA A CA 1
ATOM 2113 C C . ALA A 1 268 ? -14.246 3.637 13.122 1.00 80.75 268 ALA A C 1
ATOM 2115 O O . ALA A 1 268 ? -14.291 2.468 13.482 1.00 80.75 268 ALA A O 1
ATOM 2116 N N . ALA A 1 269 ? -15.238 4.168 12.407 1.00 78.50 269 ALA A N 1
ATOM 2117 C CA . ALA A 1 269 ? -16.525 3.497 12.240 1.00 78.50 269 ALA A CA 1
ATOM 2118 C C . ALA A 1 269 ? -16.607 2.575 11.012 1.00 78.50 269 ALA A C 1
ATOM 2120 O O . ALA A 1 269 ? -17.482 1.711 10.960 1.00 78.50 269 ALA A O 1
ATOM 2121 N N . ARG A 1 270 ? -15.763 2.771 9.987 1.00 80.44 270 ARG A N 1
ATOM 2122 C CA . ARG A 1 270 ? -15.907 2.106 8.673 1.00 80.44 270 ARG A CA 1
ATOM 2123 C C . ARG A 1 270 ? -14.671 1.342 8.205 1.00 80.44 270 ARG A C 1
ATOM 2125 O O . ARG A 1 270 ? -14.707 0.768 7.116 1.00 80.44 270 ARG A O 1
ATOM 2132 N N . CYS A 1 271 ? -13.610 1.274 9.008 1.00 84.50 271 CYS A N 1
ATOM 2133 C CA . CYS A 1 271 ? -12.449 0.422 8.745 1.00 84.50 271 CYS A CA 1
ATOM 2134 C C . CYS A 1 271 ? -12.317 -0.686 9.802 1.00 84.50 271 CYS A C 1
ATOM 2136 O O . CYS A 1 271 ? -11.339 -0.689 10.545 1.00 84.50 271 CYS A O 1
ATOM 2138 N N . PRO A 1 272 ? -13.255 -1.656 9.862 1.00 81.50 272 PRO A N 1
ATOM 2139 C CA . PRO A 1 272 ? -13.205 -2.731 10.862 1.00 81.50 272 PRO A CA 1
ATOM 2140 C C . PRO A 1 272 ? -11.899 -3.536 10.788 1.00 81.50 272 PRO A C 1
ATOM 2142 O O . PRO A 1 272 ? -11.319 -3.879 11.812 1.00 81.50 272 PRO A O 1
ATOM 2145 N N . PHE A 1 273 ? -11.366 -3.710 9.575 1.00 88.56 273 PHE A N 1
ATOM 2146 C CA . PHE A 1 273 ? -10.098 -4.396 9.341 1.00 88.56 273 PHE A CA 1
ATOM 2147 C C . PHE A 1 273 ? -8.898 -3.718 10.023 1.00 88.56 273 PHE A C 1
ATOM 2149 O O . PHE A 1 273 ? -7.882 -4.370 10.214 1.00 88.56 273 PHE A O 1
ATOM 2156 N N . MET A 1 274 ? -8.962 -2.425 10.369 1.00 90.75 274 MET A N 1
ATOM 2157 C CA . MET A 1 274 ? -7.833 -1.752 11.017 1.00 90.75 274 MET A CA 1
ATOM 2158 C C . MET A 1 274 ? -7.583 -2.315 12.413 1.00 90.75 274 MET A C 1
ATOM 2160 O O . MET A 1 274 ? -6.435 -2.599 12.753 1.00 90.75 274 MET A O 1
ATOM 2164 N N . LEU A 1 275 ? -8.651 -2.488 13.194 1.00 89.06 275 LEU A N 1
ATOM 2165 C CA . LEU A 1 275 ? -8.562 -3.080 14.522 1.00 89.06 275 LEU A CA 1
ATOM 2166 C C . LEU A 1 275 ? -8.139 -4.547 14.416 1.00 89.06 275 LEU A C 1
ATOM 2168 O O . LEU A 1 275 ? -7.195 -4.938 15.091 1.00 89.06 275 LEU A O 1
ATOM 2172 N N . ASP A 1 276 ? -8.736 -5.307 13.493 1.00 91.75 276 ASP A N 1
ATOM 2173 C CA . ASP A 1 276 ? -8.362 -6.707 13.249 1.00 91.75 276 ASP A CA 1
ATOM 2174 C C . ASP A 1 276 ? -6.868 -6.848 12.913 1.00 91.75 276 ASP A C 1
ATOM 2176 O O . ASP A 1 276 ? -6.171 -7.698 13.469 1.00 91.75 276 ASP A O 1
ATOM 2180 N N . ASN A 1 277 ? -6.351 -5.981 12.035 1.00 94.31 277 ASN A N 1
ATOM 2181 C CA . ASN A 1 277 ? -4.938 -5.975 11.667 1.00 94.31 277 ASN A CA 1
ATOM 2182 C C . ASN A 1 277 ? -4.049 -5.641 12.880 1.00 94.31 277 ASN A C 1
ATOM 2184 O O . ASN A 1 277 ? -2.968 -6.212 13.017 1.00 94.31 277 ASN A O 1
ATOM 2188 N N . LEU A 1 278 ? -4.460 -4.688 13.729 1.00 92.81 278 LEU A N 1
ATOM 2189 C CA . LEU A 1 278 ? -3.691 -4.272 14.909 1.00 92.81 278 LEU A CA 1
ATOM 2190 C C . LEU A 1 278 ? -3.664 -5.361 15.971 1.00 92.81 278 LEU A C 1
ATOM 2192 O O . LEU A 1 278 ? -2.593 -5.655 16.493 1.00 92.81 278 LEU A O 1
ATOM 2196 N N . THR A 1 279 ? -4.812 -5.976 16.249 1.00 92.56 279 THR A N 1
ATOM 2197 C CA . THR A 1 279 ? -4.917 -7.121 17.154 1.00 92.56 279 THR A CA 1
ATOM 2198 C C . THR A 1 279 ? -4.026 -8.256 16.669 1.00 92.56 279 THR A C 1
ATOM 2200 O O . THR A 1 279 ? -3.183 -8.716 17.426 1.00 92.56 279 THR A O 1
ATOM 2203 N N . ALA A 1 280 ? -4.087 -8.615 15.382 1.00 93.81 280 ALA A N 1
ATOM 2204 C CA . ALA A 1 280 ? -3.207 -9.645 14.827 1.00 93.81 280 ALA A CA 1
ATOM 2205 C C . ALA A 1 280 ? -1.711 -9.298 14.973 1.00 93.81 280 ALA A C 1
ATOM 2207 O O . ALA A 1 280 ? -0.884 -10.181 15.200 1.00 93.81 280 ALA A O 1
ATOM 2208 N N . SER A 1 281 ? -1.339 -8.020 14.834 1.00 94.75 281 SER A N 1
ATOM 2209 C CA . SER A 1 281 ? 0.038 -7.551 15.049 1.00 94.75 281 SER A CA 1
ATOM 2210 C C . SER A 1 281 ? 0.466 -7.615 16.509 1.00 94.75 281 SER A C 1
ATOM 2212 O O . SER A 1 281 ? 1.588 -8.043 16.770 1.00 94.75 281 SER A O 1
ATOM 2214 N N . LEU A 1 282 ? -0.407 -7.244 17.446 1.00 93.31 282 LEU A N 1
ATOM 2215 C CA . LEU A 1 282 ? -0.147 -7.376 18.880 1.00 93.31 282 LEU A CA 1
ATOM 2216 C C . LEU A 1 282 ? 0.009 -8.845 19.277 1.00 93.31 282 LEU A C 1
ATOM 2218 O O . LEU A 1 282 ? 1.048 -9.195 19.828 1.00 93.31 282 LEU A O 1
ATOM 2222 N N . ASP A 1 283 ? -0.926 -9.711 18.881 1.00 94.38 283 ASP A N 1
ATOM 2223 C CA . ASP A 1 283 ? -0.881 -11.152 19.164 1.00 94.38 283 ASP A CA 1
ATOM 2224 C C . ASP A 1 283 ? 0.426 -11.789 18.656 1.00 94.38 283 ASP A C 1
ATOM 2226 O O . ASP A 1 283 ? 1.033 -12.638 19.316 1.00 94.38 283 ASP A O 1
ATOM 2230 N N . ALA A 1 284 ? 0.893 -11.370 17.474 1.00 92.94 284 ALA A N 1
ATOM 2231 C CA . ALA A 1 284 ? 2.144 -11.851 16.895 1.00 92.94 284 ALA A CA 1
ATOM 2232 C C . ALA A 1 284 ? 3.382 -11.389 17.681 1.00 92.94 284 ALA A C 1
ATOM 2234 O O . ALA A 1 284 ? 4.348 -12.146 17.793 1.00 92.94 284 ALA A O 1
ATOM 2235 N N . ILE A 1 285 ? 3.373 -10.162 18.209 1.00 91.50 285 ILE A N 1
ATOM 2236 C CA . ILE A 1 285 ? 4.464 -9.642 19.040 1.00 91.50 285 ILE A CA 1
ATOM 2237 C C . ILE A 1 285 ? 4.459 -10.314 20.408 1.00 91.50 285 ILE A C 1
ATOM 2239 O O . ILE A 1 285 ? 5.510 -10.776 20.841 1.00 91.50 285 ILE A O 1
ATOM 2243 N N . GLU A 1 286 ? 3.301 -10.431 21.056 1.00 92.50 286 GLU A N 1
ATOM 2244 C CA . GLU A 1 286 ? 3.149 -11.114 22.345 1.00 92.50 286 GLU A CA 1
ATOM 2245 C C . GLU A 1 286 ? 3.613 -12.570 22.250 1.00 92.50 286 GLU A C 1
ATOM 2247 O O . GLU A 1 286 ? 4.455 -13.001 23.033 1.00 92.50 286 GLU A O 1
ATOM 2252 N N . SER A 1 287 ? 3.194 -13.291 21.205 1.00 92.62 287 SER A N 1
ATOM 2253 C CA . SER A 1 287 ? 3.650 -14.666 20.956 1.00 92.62 287 SER A CA 1
ATOM 2254 C C . SER A 1 287 ? 5.175 -14.767 20.809 1.00 92.62 287 SER A C 1
ATOM 2256 O O . SER A 1 287 ? 5.783 -15.746 21.248 1.00 92.62 287 SER A O 1
ATOM 2258 N N . LYS A 1 288 ? 5.818 -13.768 20.185 1.00 90.31 288 LYS A N 1
ATOM 2259 C CA . LYS A 1 288 ? 7.283 -13.710 20.050 1.00 90.31 288 LYS A CA 1
ATOM 2260 C C . LYS A 1 288 ? 7.965 -13.349 21.366 1.00 90.31 288 LYS A C 1
ATOM 2262 O O . LYS A 1 288 ? 8.984 -13.954 21.686 1.00 90.31 288 LYS A O 1
ATOM 2267 N N . LEU A 1 289 ? 7.413 -12.412 22.132 1.00 88.38 289 LEU A N 1
ATOM 2268 C CA . LEU A 1 289 ? 7.908 -12.055 23.462 1.00 88.38 289 LEU A CA 1
ATOM 2269 C C . LEU A 1 289 ? 7.856 -13.260 24.405 1.00 88.38 289 LEU A C 1
ATOM 2271 O O . LEU A 1 289 ? 8.871 -13.589 25.014 1.00 88.38 289 LEU A O 1
ATOM 2275 N N . ASP A 1 290 ? 6.728 -13.968 24.456 1.00 89.50 290 ASP A N 1
ATOM 2276 C CA . ASP A 1 290 ? 6.559 -15.180 25.263 1.00 89.50 290 ASP A CA 1
ATOM 2277 C C . ASP A 1 290 ? 7.571 -16.261 24.874 1.00 89.50 290 ASP A C 1
ATOM 2279 O O . ASP A 1 290 ? 8.183 -16.898 25.737 1.00 89.50 290 ASP A O 1
ATOM 2283 N N . PHE A 1 291 ? 7.794 -16.442 23.568 1.00 88.44 291 PHE A N 1
ATOM 2284 C CA . PHE A 1 291 ? 8.812 -17.356 23.065 1.00 88.44 291 PHE A CA 1
ATOM 2285 C C . PHE A 1 291 ? 10.217 -16.956 23.532 1.00 88.44 291 PHE A C 1
ATOM 2287 O O . PHE A 1 291 ? 10.939 -17.799 24.066 1.00 88.44 291 PHE A O 1
ATOM 2294 N N . LEU A 1 292 ? 10.604 -15.685 23.379 1.00 83.12 292 LEU A N 1
ATOM 2295 C CA . LEU A 1 292 ? 11.928 -15.207 23.782 1.00 83.12 292 LEU A CA 1
ATOM 2296 C C . LEU A 1 292 ? 12.131 -15.304 25.297 1.00 83.12 292 LEU A C 1
ATOM 2298 O O . LEU A 1 292 ? 13.162 -15.810 25.725 1.00 83.12 292 LEU A O 1
ATOM 2302 N N . VAL A 1 293 ? 11.151 -14.919 26.115 1.00 83.00 293 VAL A N 1
ATOM 2303 C CA . VAL A 1 293 ? 11.213 -15.061 27.583 1.00 83.00 293 VAL A CA 1
ATOM 2304 C C . VAL A 1 293 ? 11.334 -16.535 27.993 1.00 83.00 293 VAL A C 1
ATOM 2306 O O . VAL A 1 293 ? 12.120 -16.889 28.880 1.00 83.00 293 VAL A O 1
ATOM 2309 N N . GLY A 1 294 ? 10.606 -17.423 27.309 1.00 84.62 294 GLY A N 1
ATOM 2310 C CA . GLY A 1 294 ? 10.750 -18.868 27.474 1.00 84.62 294 GLY A CA 1
ATOM 2311 C C . GLY A 1 294 ? 12.150 -19.368 27.102 1.00 84.62 294 GLY A C 1
ATOM 2312 O O . GLY A 1 294 ? 12.707 -20.220 27.797 1.00 84.62 294 GLY A O 1
ATOM 2313 N N . CYS A 1 295 ? 12.751 -18.815 26.046 1.00 81.06 295 CYS A N 1
ATOM 2314 C CA . CYS A 1 295 ? 14.122 -19.111 25.641 1.00 81.06 295 CYS A CA 1
ATOM 2315 C C . CYS A 1 295 ? 15.177 -18.524 26.582 1.00 81.06 295 CYS A C 1
ATOM 2317 O O . CYS A 1 295 ? 16.196 -19.174 26.779 1.00 81.06 295 CYS A O 1
ATOM 2319 N N . ASP A 1 296 ? 14.962 -17.364 27.201 1.00 71.94 296 ASP A N 1
ATOM 2320 C CA . ASP A 1 296 ? 15.904 -16.782 28.169 1.00 71.94 296 ASP A CA 1
ATOM 2321 C C . ASP A 1 296 ? 16.042 -17.661 29.421 1.00 71.94 296 ASP A C 1
ATOM 2323 O O . ASP A 1 296 ? 17.127 -17.912 29.944 1.00 71.94 296 ASP A O 1
ATOM 2327 N N . SER A 1 297 ? 14.939 -18.297 29.813 1.00 69.81 297 SER A N 1
ATOM 2328 C CA . SER A 1 297 ? 14.959 -19.329 30.855 1.00 69.81 297 SER A CA 1
ATOM 2329 C C . SER A 1 297 ? 15.848 -20.533 30.483 1.00 69.81 297 SER A C 1
ATOM 2331 O O . SER A 1 297 ? 16.314 -21.252 31.369 1.00 69.81 297 SER A O 1
ATOM 2333 N N . LEU A 1 298 ? 16.108 -20.750 29.185 1.00 63.03 298 LEU A N 1
ATOM 2334 C CA . LEU A 1 298 ? 17.030 -21.759 28.649 1.00 63.03 298 LEU A CA 1
ATOM 2335 C C . LEU A 1 298 ? 18.426 -21.188 28.328 1.00 63.03 298 LEU A C 1
ATOM 2337 O O . LEU A 1 298 ? 19.390 -21.951 28.338 1.00 63.03 298 LEU A O 1
ATOM 2341 N N . SER A 1 299 ? 18.560 -19.879 28.076 1.00 61.06 299 SER A N 1
ATOM 2342 C CA . SER A 1 299 ? 19.832 -19.174 27.829 1.00 61.06 299 SER A CA 1
ATOM 2343 C C . SER A 1 299 ? 20.736 -19.198 29.069 1.00 61.06 299 SER A C 1
ATOM 2345 O O . SER A 1 299 ? 21.953 -19.268 28.959 1.00 61.06 299 SER A O 1
ATOM 2347 N N . LEU A 1 300 ? 20.162 -19.330 30.269 1.00 57.38 300 LEU A N 1
ATOM 2348 C CA . LEU A 1 300 ? 20.916 -19.640 31.491 1.00 57.38 300 LEU A CA 1
ATOM 2349 C C . LEU A 1 300 ? 21.765 -20.932 31.389 1.00 57.38 300 LEU A C 1
ATOM 2351 O O . LEU A 1 300 ? 22.634 -21.157 32.231 1.00 57.38 300 LEU A O 1
ATOM 2355 N N . LEU A 1 301 ? 21.544 -21.779 30.372 1.00 54.94 301 LEU A N 1
ATOM 2356 C CA . LEU A 1 301 ? 22.341 -22.976 30.073 1.00 54.94 301 LEU A CA 1
ATOM 2357 C C . LEU A 1 301 ? 23.361 -22.785 28.933 1.00 54.94 301 LEU A C 1
ATOM 2359 O O . LEU A 1 301 ? 24.209 -23.658 28.742 1.00 54.94 301 LEU A O 1
ATOM 2363 N N . TYR A 1 302 ? 23.296 -21.690 28.173 1.00 56.41 302 TYR A N 1
ATOM 2364 C CA . TYR A 1 302 ? 24.146 -21.419 27.012 1.00 56.41 302 TYR A CA 1
ATOM 2365 C C . TYR A 1 302 ? 24.392 -19.918 26.905 1.00 56.41 302 TYR A C 1
ATOM 2367 O O . TYR A 1 302 ? 23.446 -19.179 26.712 1.00 56.41 302 TYR A O 1
ATOM 2375 N N . ASP A 1 303 ? 25.646 -19.479 26.978 1.00 63.12 303 ASP A N 1
ATOM 2376 C CA . ASP A 1 303 ? 26.035 -18.065 26.889 1.00 63.12 303 ASP A CA 1
ATOM 2377 C C . ASP A 1 303 ? 26.213 -17.685 25.399 1.00 63.12 303 ASP A C 1
ATOM 2379 O O . ASP A 1 303 ? 27.284 -17.953 24.831 1.00 63.12 303 ASP A O 1
ATOM 2383 N N . PRO A 1 304 ? 25.182 -17.188 24.674 1.00 59.56 304 PRO A N 1
ATOM 2384 C CA . PRO A 1 304 ? 25.357 -16.833 23.277 1.00 59.56 304 PRO A CA 1
ATOM 2385 C C . PRO A 1 304 ? 26.314 -15.636 23.176 1.00 59.56 304 PRO A C 1
ATOM 2387 O O . PRO A 1 304 ? 26.174 -14.653 23.904 1.00 59.56 304 PRO A O 1
ATOM 2390 N N . PRO A 1 305 ? 27.289 -15.663 22.256 1.00 59.31 305 PRO A N 1
ATOM 2391 C CA . PRO A 1 305 ? 28.192 -14.539 22.081 1.00 59.31 305 PRO A CA 1
ATOM 2392 C C . PRO A 1 305 ? 27.451 -13.325 21.490 1.00 59.31 305 PRO A C 1
ATOM 2394 O O . PRO A 1 305 ? 27.210 -13.265 20.285 1.00 59.31 305 PRO A O 1
ATOM 2397 N N . GLY A 1 306 ? 27.158 -12.331 22.336 1.00 67.19 306 GLY A N 1
ATOM 2398 C CA . GLY A 1 306 ? 26.783 -10.962 21.952 1.00 67.19 306 GLY A CA 1
ATOM 2399 C C . GLY A 1 306 ? 25.406 -10.485 22.438 1.00 67.19 306 GLY A C 1
ATOM 2400 O O . GLY A 1 306 ? 24.512 -11.281 22.699 1.00 67.19 306 GLY A O 1
ATOM 2401 N N . ASN A 1 307 ? 25.214 -9.159 22.477 1.00 70.50 307 ASN A N 1
ATOM 2402 C CA . ASN A 1 307 ? 23.982 -8.473 22.922 1.00 70.50 307 ASN A CA 1
ATOM 2403 C C . ASN A 1 307 ? 22.738 -8.710 22.035 1.00 70.50 307 ASN A C 1
ATOM 2405 O O . ASN A 1 307 ? 21.691 -8.122 22.275 1.00 70.50 307 ASN A O 1
ATOM 2409 N N . THR A 1 308 ? 22.829 -9.573 21.021 1.00 78.56 308 THR A N 1
ATOM 2410 C CA . THR A 1 308 ? 21.801 -9.727 19.977 1.00 78.56 308 THR A CA 1
ATOM 2411 C C . THR A 1 308 ? 20.416 -10.104 20.503 1.00 78.56 308 THR A C 1
ATOM 2413 O O . THR A 1 308 ? 19.427 -9.602 19.983 1.00 78.56 308 THR A O 1
ATOM 2416 N N . PHE A 1 309 ? 20.337 -10.934 21.549 1.00 80.50 309 PHE A N 1
ATOM 2417 C CA . PHE A 1 309 ? 19.059 -11.328 22.144 1.00 80.50 309 PHE A CA 1
ATOM 2418 C C . PHE A 1 309 ? 18.382 -10.161 22.873 1.00 80.50 309 PHE A C 1
ATOM 2420 O O . PHE A 1 309 ? 17.197 -9.913 22.674 1.00 80.50 309 PHE A O 1
ATOM 2427 N N . GLN A 1 310 ? 19.145 -9.411 23.677 1.00 82.12 310 GLN A N 1
ATOM 2428 C CA . GLN A 1 310 ? 18.616 -8.249 24.389 1.00 82.12 310 GLN A CA 1
ATOM 2429 C C . GLN A 1 310 ? 18.189 -7.152 23.407 1.00 82.12 310 GLN A C 1
ATOM 2431 O O . GLN A 1 310 ? 17.128 -6.566 23.582 1.00 82.12 310 GLN A O 1
ATOM 2436 N N . ASP A 1 311 ? 18.964 -6.929 22.342 1.00 85.44 311 ASP A N 1
ATOM 2437 C CA . ASP A 1 311 ? 18.624 -5.955 21.301 1.00 85.44 311 ASP A CA 1
ATOM 2438 C C . ASP A 1 311 ? 17.307 -6.325 20.577 1.00 85.44 311 ASP A C 1
ATOM 2440 O O . ASP A 1 311 ? 16.503 -5.445 20.248 1.00 85.44 311 ASP A O 1
ATOM 2444 N N . GLU A 1 312 ? 17.065 -7.619 20.329 1.00 84.88 312 GLU A N 1
ATOM 2445 C CA . GLU A 1 312 ? 15.813 -8.118 19.741 1.00 84.88 312 GLU A CA 1
ATOM 2446 C C . GLU A 1 312 ? 14.632 -7.961 20.708 1.00 84.88 312 GLU A C 1
ATOM 2448 O O . GLU A 1 312 ? 13.574 -7.469 20.307 1.00 84.88 312 GLU A O 1
ATOM 2453 N N . LEU A 1 313 ? 14.828 -8.301 21.985 1.00 85.50 313 LEU A N 1
ATOM 2454 C CA . LEU A 1 313 ? 13.821 -8.131 23.031 1.00 85.50 313 LEU A CA 1
ATOM 2455 C C . LEU A 1 313 ? 13.432 -6.656 23.206 1.00 85.50 313 LEU A C 1
ATOM 2457 O O . LEU A 1 313 ? 12.246 -6.328 23.195 1.00 85.50 313 LEU A O 1
ATOM 2461 N N . ASP A 1 314 ? 14.416 -5.761 23.300 1.00 87.69 314 ASP A N 1
ATOM 2462 C CA . ASP A 1 314 ? 14.197 -4.318 23.427 1.00 87.69 314 ASP A CA 1
ATOM 2463 C C . ASP A 1 314 ? 13.442 -3.765 22.207 1.00 87.69 314 ASP A C 1
ATOM 2465 O O . ASP A 1 314 ? 12.533 -2.945 22.348 1.00 87.69 314 ASP A O 1
ATOM 2469 N N . THR A 1 315 ? 13.765 -4.253 21.003 1.00 87.19 315 THR A N 1
ATOM 2470 C CA . THR A 1 315 ? 13.060 -3.866 19.771 1.00 87.19 315 THR A CA 1
ATOM 2471 C C . THR A 1 315 ? 11.600 -4.325 19.785 1.00 87.19 315 THR A C 1
ATOM 2473 O O . THR A 1 315 ? 10.715 -3.534 19.461 1.00 87.19 315 THR A O 1
ATOM 2476 N N . LEU A 1 316 ? 11.323 -5.566 20.198 1.00 87.25 316 LEU A N 1
ATOM 2477 C CA . LEU A 1 316 ? 9.955 -6.084 20.316 1.00 87.25 316 LEU A CA 1
ATOM 2478 C C . LEU A 1 316 ? 9.131 -5.313 21.351 1.00 87.25 316 LEU A C 1
ATOM 2480 O O . LEU A 1 316 ? 7.968 -5.009 21.095 1.00 87.25 316 LEU A O 1
ATOM 2484 N N . VAL A 1 317 ? 9.727 -4.967 22.495 1.00 87.62 317 VAL A N 1
ATOM 2485 C CA . VAL A 1 317 ? 9.070 -4.153 23.530 1.00 87.62 317 VAL A CA 1
ATOM 2486 C C . VAL A 1 317 ? 8.755 -2.750 23.006 1.00 87.62 317 VAL A C 1
ATOM 2488 O O . VAL A 1 317 ? 7.652 -2.244 23.227 1.00 87.62 317 VAL A O 1
ATOM 2491 N N . ASP A 1 318 ? 9.686 -2.122 22.285 1.00 88.69 318 ASP A N 1
ATOM 2492 C CA . ASP A 1 318 ? 9.462 -0.823 21.643 1.00 88.69 318 ASP A CA 1
ATOM 2493 C C . ASP A 1 318 ? 8.308 -0.881 20.626 1.00 88.69 318 ASP A C 1
ATOM 2495 O O . ASP A 1 318 ? 7.412 -0.031 20.662 1.00 88.69 318 ASP A O 1
ATOM 2499 N N . ASP A 1 319 ? 8.301 -1.888 19.748 1.00 86.06 319 ASP A N 1
ATOM 2500 C CA . ASP A 1 319 ? 7.262 -2.073 18.728 1.00 86.06 319 ASP A CA 1
ATOM 2501 C C . ASP A 1 319 ? 5.890 -2.364 19.362 1.00 86.06 319 ASP A C 1
ATOM 2503 O O . ASP A 1 319 ? 4.879 -1.782 18.957 1.00 86.06 319 ASP A O 1
ATOM 2507 N N . HIS A 1 320 ? 5.857 -3.197 20.407 1.00 90.69 320 HIS A N 1
ATOM 2508 C CA . HIS A 1 320 ? 4.660 -3.478 21.200 1.00 90.69 320 HIS A CA 1
ATOM 2509 C C . HIS A 1 320 ? 4.070 -2.195 21.800 1.00 90.69 320 HIS A C 1
ATOM 2511 O O . HIS A 1 320 ? 2.889 -1.890 21.622 1.00 90.69 320 HIS A O 1
ATOM 2517 N N . ASN A 1 321 ? 4.908 -1.392 22.463 1.00 88.44 321 ASN A N 1
ATOM 2518 C CA . ASN A 1 321 ? 4.487 -0.130 23.067 1.00 88.44 321 ASN A CA 1
ATOM 2519 C C . ASN A 1 321 ? 3.978 0.864 22.013 1.00 88.44 321 ASN A C 1
ATOM 2521 O O . ASN A 1 321 ? 2.974 1.544 22.241 1.00 88.44 321 ASN A O 1
ATOM 2525 N N . ALA A 1 322 ? 4.629 0.940 20.848 1.00 87.50 322 ALA A N 1
ATOM 2526 C CA . ALA A 1 322 ? 4.177 1.786 19.747 1.00 87.50 322 ALA A CA 1
ATOM 2527 C C . ALA A 1 322 ? 2.786 1.370 19.237 1.00 87.50 322 ALA A C 1
ATOM 2529 O O . ALA A 1 322 ? 1.936 2.237 19.023 1.00 87.50 322 ALA A O 1
ATOM 2530 N N . LEU A 1 323 ? 2.522 0.068 19.092 1.00 87.38 323 LEU A N 1
ATOM 2531 C CA . LEU A 1 323 ? 1.216 -0.438 18.661 1.00 87.38 323 LEU A CA 1
ATOM 2532 C C . LEU A 1 323 ? 0.122 -0.229 19.709 1.00 87.38 323 LEU A C 1
ATOM 2534 O O . LEU A 1 323 ? -0.977 0.183 19.340 1.00 87.38 323 LEU A O 1
ATOM 2538 N N . ILE A 1 324 ? 0.419 -0.405 21.001 1.00 88.38 324 ILE A N 1
ATOM 2539 C CA . ILE A 1 324 ? -0.525 -0.076 22.081 1.00 88.38 324 ILE A CA 1
ATOM 2540 C C . ILE A 1 324 ? -0.956 1.390 22.000 1.00 88.38 324 ILE A C 1
ATOM 2542 O O . ILE A 1 324 ? -2.145 1.689 22.111 1.00 88.38 324 ILE A O 1
ATOM 2546 N N . LEU A 1 325 ? -0.020 2.313 21.762 1.00 89.19 325 LEU A N 1
ATOM 2547 C CA . LEU A 1 325 ? -0.352 3.733 21.612 1.00 89.19 325 LEU A CA 1
ATOM 2548 C C . LEU A 1 325 ? -1.268 3.991 20.408 1.00 89.19 325 LEU A C 1
ATOM 2550 O O . LEU A 1 325 ? -2.119 4.880 20.469 1.00 89.19 325 LEU A O 1
ATOM 2554 N N . VAL A 1 326 ? -1.108 3.236 19.318 1.00 87.69 326 VAL A N 1
ATOM 2555 C CA . VAL A 1 326 ? -1.988 3.325 18.143 1.00 87.69 326 VAL A CA 1
ATOM 2556 C C . VAL A 1 326 ? -3.383 2.781 18.463 1.00 87.69 326 VAL A C 1
ATOM 2558 O O . VAL A 1 326 ? -4.368 3.450 18.151 1.00 87.69 326 VAL A O 1
ATOM 2561 N N . VAL A 1 327 ? -3.486 1.634 19.141 1.00 88.88 327 VAL A N 1
ATOM 2562 C CA . VAL A 1 327 ? -4.773 1.064 19.584 1.00 88.88 327 VAL A CA 1
ATOM 2563 C C . VAL A 1 327 ? -5.509 2.031 20.510 1.00 88.88 327 VAL A C 1
ATOM 2565 O O . VAL A 1 327 ? -6.659 2.368 20.247 1.00 88.88 327 VAL A O 1
ATOM 2568 N N . GLN A 1 328 ? -4.827 2.583 21.516 1.00 89.75 328 GLN A N 1
ATOM 2569 C CA . GLN A 1 328 ? -5.414 3.572 22.426 1.00 89.75 328 GLN A CA 1
ATOM 2570 C C . GLN A 1 328 ? -5.930 4.814 21.688 1.00 89.75 328 GLN A C 1
ATOM 2572 O O . GLN A 1 328 ? -6.992 5.341 22.021 1.00 89.75 328 GLN A O 1
ATOM 2577 N N . GLN A 1 329 ? -5.206 5.294 20.671 1.00 87.94 329 GLN A N 1
ATOM 2578 C CA . GLN A 1 329 ? -5.681 6.405 19.845 1.00 87.94 329 GLN A CA 1
ATOM 2579 C C . GLN A 1 329 ? -6.959 6.042 19.085 1.00 87.94 329 GLN A C 1
ATOM 2581 O O . GLN A 1 329 ? -7.875 6.861 19.023 1.00 87.94 329 GLN A O 1
ATOM 2586 N N . ILE A 1 330 ? -7.049 4.833 18.534 1.00 85.88 330 ILE A N 1
ATOM 2587 C CA . ILE A 1 330 ? -8.240 4.372 17.810 1.00 85.88 330 ILE A CA 1
ATOM 2588 C C . ILE A 1 330 ? -9.421 4.205 18.757 1.00 85.88 330 ILE A C 1
ATOM 2590 O O . ILE A 1 330 ? -10.512 4.648 18.415 1.00 85.88 330 ILE A O 1
ATOM 2594 N N . ASP A 1 331 ? -9.214 3.674 19.961 1.00 86.31 331 ASP A N 1
ATOM 2595 C CA . ASP A 1 331 ? -10.264 3.565 20.979 1.00 86.31 331 ASP A CA 1
ATOM 2596 C C . ASP A 1 331 ? -10.828 4.937 21.364 1.00 86.31 331 ASP A C 1
ATOM 2598 O O . ASP A 1 331 ? -12.045 5.110 21.510 1.00 86.31 331 ASP A O 1
ATOM 2602 N N . ILE A 1 332 ? -9.962 5.950 21.474 1.00 87.75 332 ILE A N 1
ATOM 2603 C CA . ILE A 1 332 ? -10.378 7.340 21.698 1.00 87.75 332 ILE A CA 1
ATOM 2604 C C . ILE A 1 332 ? -11.217 7.847 20.515 1.00 87.75 332 ILE A C 1
ATOM 2606 O O . ILE A 1 332 ? -12.272 8.451 20.733 1.00 87.75 332 ILE A O 1
ATOM 2610 N N . LEU A 1 333 ? -10.787 7.595 19.272 1.00 84.69 333 LEU A N 1
ATOM 2611 C CA . LEU A 1 333 ? -11.522 7.997 18.066 1.00 84.69 333 LEU A CA 1
ATOM 2612 C C . LEU A 1 333 ? -12.881 7.289 17.953 1.00 84.69 333 LEU A C 1
ATOM 2614 O O . LEU A 1 333 ? -13.888 7.943 17.682 1.00 84.69 333 LEU A O 1
ATOM 2618 N N . LEU A 1 334 ? -12.929 5.985 18.228 1.00 84.19 334 LEU A N 1
ATOM 2619 C CA . LEU A 1 334 ? -14.145 5.172 18.286 1.00 84.19 334 LEU A CA 1
ATOM 2620 C C . LEU A 1 334 ? -15.117 5.715 19.328 1.00 84.19 334 LEU A C 1
ATOM 2622 O O . LEU A 1 334 ? -16.275 5.983 19.017 1.00 84.19 334 LEU A O 1
ATOM 2626 N N . THR A 1 335 ? -14.634 5.955 20.547 1.00 86.69 335 THR A N 1
ATOM 2627 C CA . THR A 1 335 ? -15.448 6.505 21.637 1.00 86.69 335 THR A CA 1
ATOM 2628 C C . THR A 1 335 ? -16.020 7.871 21.264 1.00 86.69 335 THR A C 1
ATOM 2630 O O . THR A 1 335 ? -17.190 8.151 21.524 1.00 86.69 335 THR A O 1
ATOM 2633 N N . ARG A 1 336 ? -15.213 8.733 20.634 1.00 85.62 336 ARG A N 1
ATOM 2634 C CA . ARG A 1 336 ? -15.656 10.050 20.165 1.00 85.62 336 ARG A CA 1
ATOM 2635 C C . ARG A 1 336 ? -16.710 9.936 19.061 1.00 85.62 336 ARG A C 1
ATOM 2637 O O . ARG A 1 336 ? -17.725 10.620 19.137 1.00 85.62 336 ARG A O 1
ATOM 2644 N N . SER A 1 337 ? -16.488 9.073 18.070 1.00 82.62 337 SER A N 1
ATOM 2645 C CA . SER A 1 337 ? -17.431 8.829 16.973 1.00 82.62 337 SER A CA 1
ATOM 2646 C C . SER A 1 337 ? -18.768 8.289 17.490 1.00 82.62 337 SER A C 1
ATOM 2648 O O . SER A 1 337 ? -19.824 8.790 17.109 1.00 82.62 337 SER A O 1
ATOM 2650 N N . LEU A 1 338 ? -18.735 7.339 18.430 1.00 83.38 338 LEU A N 1
ATOM 2651 C CA . LEU A 1 338 ? -19.935 6.796 19.067 1.00 83.38 338 LEU A CA 1
ATOM 2652 C C . LEU A 1 338 ? -20.726 7.867 19.820 1.00 83.38 338 LEU A C 1
ATOM 2654 O O . LEU A 1 338 ? -21.942 7.914 19.674 1.00 83.38 338 LEU A O 1
ATOM 2658 N N . LYS A 1 339 ? -20.057 8.752 20.572 1.00 87.12 339 LYS A N 1
ATOM 2659 C CA . LYS A 1 339 ? -20.727 9.872 21.257 1.00 87.12 339 LYS A CA 1
ATOM 2660 C C . LYS A 1 339 ? -21.449 10.794 20.276 1.00 87.12 339 LYS A C 1
ATOM 2662 O O . LYS A 1 339 ? -22.627 11.056 20.472 1.00 87.12 339 LYS A O 1
ATOM 2667 N N . ILE A 1 340 ? -20.782 11.195 19.191 1.00 84.31 340 ILE A N 1
ATOM 2668 C CA . ILE A 1 340 ? -21.383 12.043 18.147 1.00 84.31 340 ILE A CA 1
ATOM 2669 C C . ILE A 1 340 ? -22.602 11.356 17.513 1.00 84.31 340 ILE A C 1
ATOM 2671 O O . ILE A 1 340 ? -23.614 11.999 17.254 1.00 84.31 340 ILE A O 1
ATOM 2675 N N . ASN A 1 341 ? -22.524 10.048 17.258 1.00 80.81 341 ASN A N 1
ATOM 2676 C CA . ASN A 1 341 ? -23.638 9.303 16.672 1.00 80.81 341 ASN A CA 1
ATOM 2677 C C . ASN A 1 341 ? -24.811 9.132 17.645 1.00 80.81 341 ASN A C 1
ATOM 2679 O O . ASN A 1 341 ? -25.957 9.165 17.207 1.00 80.81 341 ASN A O 1
ATOM 2683 N N . ILE A 1 342 ? -24.540 8.973 18.945 1.00 88.06 342 ILE A N 1
ATOM 2684 C CA . ILE A 1 342 ? -25.578 8.953 19.985 1.00 88.06 342 ILE A CA 1
ATOM 2685 C C . ILE A 1 342 ? -26.273 10.314 20.054 1.00 88.06 342 ILE A C 1
ATOM 2687 O O . ILE A 1 342 ? -27.495 10.352 19.987 1.00 88.06 342 ILE A O 1
ATOM 2691 N N . GLU A 1 343 ? -25.514 11.412 20.097 1.00 91.25 343 GLU A N 1
ATOM 2692 C CA . GLU A 1 343 ? -26.062 12.776 20.115 1.00 91.25 343 GLU A CA 1
ATOM 2693 C C . GLU A 1 343 ? -26.955 13.038 18.889 1.00 91.25 343 GLU A C 1
ATOM 2695 O O . GLU A 1 343 ? -28.098 13.462 19.038 1.00 91.25 343 GLU A O 1
ATOM 2700 N N . LYS A 1 344 ? -26.498 12.685 17.677 1.00 87.88 344 LYS A N 1
ATOM 2701 C CA . LYS A 1 344 ? -27.314 12.798 16.452 1.00 87.88 344 LYS A CA 1
ATOM 2702 C C . LYS A 1 344 ? -28.591 11.958 16.510 1.00 87.88 344 LYS A C 1
ATOM 2704 O O . LYS A 1 344 ? -29.647 12.420 16.093 1.00 87.88 344 LYS A O 1
ATOM 2709 N N . ALA A 1 345 ? -28.512 10.729 17.020 1.00 88.56 345 ALA A N 1
ATOM 2710 C CA . ALA A 1 345 ? -29.682 9.865 17.154 1.00 88.56 345 ALA A CA 1
ATOM 2711 C C . ALA A 1 345 ? -30.682 10.402 18.194 1.00 88.56 345 ALA A C 1
ATOM 2713 O O . ALA A 1 345 ? -31.891 10.246 18.024 1.00 88.56 345 ALA A O 1
ATOM 2714 N N . GLU A 1 346 ? -30.198 11.042 19.261 1.00 95.38 346 GLU A N 1
ATOM 2715 C CA . GLU A 1 346 ? -31.036 11.728 20.249 1.00 95.38 346 GLU A CA 1
ATOM 2716 C C . GLU A 1 346 ? -31.727 12.962 19.647 1.00 95.38 346 GLU A C 1
ATOM 2718 O O . GLU A 1 346 ? -32.921 13.149 19.878 1.00 95.38 346 GLU A O 1
ATOM 2723 N N . GLU A 1 347 ? -31.028 13.748 18.821 1.00 95.38 347 GLU A N 1
ATOM 2724 C CA . GLU A 1 347 ? -31.604 14.879 18.077 1.00 95.38 347 GLU A CA 1
ATOM 2725 C C . GLU A 1 347 ? -32.678 14.431 17.071 1.00 95.38 347 GLU A C 1
ATOM 2727 O O . GLU A 1 347 ? -33.776 14.988 17.047 1.00 95.38 347 GLU A O 1
ATOM 2732 N N . GLU A 1 348 ? -32.403 13.395 16.271 1.00 94.12 348 GLU A N 1
ATOM 2733 C CA . GLU A 1 348 ? -33.370 12.829 15.317 1.00 94.12 348 GLU A CA 1
ATOM 2734 C C . GLU A 1 348 ? -34.607 12.266 16.026 1.00 94.12 348 GLU A C 1
ATOM 2736 O O . GLU A 1 348 ? -35.737 12.451 15.569 1.00 94.12 348 GLU A O 1
ATOM 2741 N N . LYS A 1 349 ? -34.405 11.604 17.171 1.00 95.81 349 LYS A N 1
ATOM 2742 C CA . LYS A 1 349 ? -35.501 11.117 18.007 1.00 95.81 349 LYS A CA 1
ATOM 2743 C C . LYS A 1 349 ? -36.347 12.274 18.540 1.00 95.81 349 LYS A C 1
ATOM 2745 O O . LYS A 1 349 ? -37.569 12.186 18.471 1.00 95.81 349 LYS A O 1
ATOM 2750 N N . GLN A 1 350 ? -35.722 13.340 19.044 1.00 97.69 350 GLN A N 1
ATOM 2751 C CA . GLN A 1 350 ? -36.443 14.512 19.543 1.00 97.69 350 GLN A CA 1
ATOM 2752 C C . GLN A 1 350 ? -37.270 15.172 18.433 1.00 97.69 350 GLN A C 1
ATOM 2754 O O . GLN A 1 350 ? -38.440 15.469 18.648 1.00 97.69 350 GLN A O 1
ATOM 2759 N N . ALA A 1 351 ? -36.703 15.328 17.233 1.00 95.88 351 ALA A N 1
ATOM 2760 C CA . ALA A 1 351 ? -37.428 15.868 16.083 1.00 95.88 351 ALA A CA 1
ATOM 2761 C C . ALA A 1 351 ? -38.654 15.011 15.716 1.00 95.88 351 ALA A C 1
ATOM 2763 O O . ALA A 1 351 ? -39.726 15.540 15.427 1.00 95.88 351 ALA A O 1
ATOM 2764 N N . LEU A 1 352 ? -38.523 13.682 15.778 1.00 95.38 352 LEU A N 1
ATOM 2765 C CA . LEU A 1 352 ? -39.639 12.770 15.533 1.00 95.38 352 LEU A CA 1
ATOM 2766 C C . LEU A 1 352 ? -40.716 12.857 16.628 1.00 95.38 352 LEU A C 1
ATOM 2768 O O . LEU A 1 352 ? -41.908 12.786 16.323 1.00 95.38 352 LEU A O 1
ATOM 2772 N N . ASP A 1 353 ? -40.314 13.002 17.891 1.00 96.88 353 ASP A N 1
ATOM 2773 C CA . ASP A 1 353 ? -41.237 13.178 19.016 1.00 96.88 353 ASP A CA 1
ATOM 2774 C C . ASP A 1 353 ? -42.026 14.499 18.884 1.00 96.88 353 ASP A C 1
ATOM 2776 O O . ASP A 1 353 ? -43.248 14.496 19.074 1.00 96.88 353 ASP A O 1
ATOM 2780 N N . ASP A 1 354 ? -41.368 15.584 18.459 1.00 97.12 354 ASP A N 1
ATOM 2781 C CA . ASP A 1 354 ? -41.994 16.884 18.179 1.00 97.12 354 ASP A CA 1
ATOM 2782 C C . ASP A 1 354 ? -43.018 16.786 17.029 1.00 97.12 354 ASP A C 1
ATOM 2784 O O . ASP A 1 354 ? -44.148 17.276 17.140 1.00 97.12 354 ASP A O 1
ATOM 2788 N N . ASP A 1 355 ? -42.673 16.087 15.941 1.00 96.62 355 ASP A N 1
ATOM 2789 C CA . ASP A 1 355 ? -43.583 15.832 14.817 1.00 96.62 355 ASP A CA 1
ATOM 2790 C C . ASP A 1 355 ? -44.808 15.008 15.250 1.00 96.62 355 ASP A C 1
ATOM 2792 O O . ASP A 1 355 ? -45.949 15.295 14.863 1.00 96.62 355 ASP A O 1
ATOM 2796 N N . ILE A 1 356 ? -44.605 13.987 16.091 1.00 95.94 356 ILE A N 1
ATOM 2797 C CA . ILE A 1 356 ? -45.693 13.177 16.653 1.00 95.94 356 ILE A CA 1
ATOM 2798 C C . ILE A 1 356 ? -46.614 14.040 17.525 1.00 95.94 356 ILE A C 1
ATOM 2800 O O . ILE A 1 356 ? -47.841 13.886 17.457 1.00 95.94 356 ILE A O 1
ATOM 2804 N N . GLU A 1 357 ? -46.061 14.933 18.347 1.00 97.69 357 GLU A N 1
ATOM 2805 C CA . GLU A 1 357 ? -46.838 15.859 19.172 1.00 97.69 357 GLU A CA 1
ATOM 2806 C C . GLU A 1 357 ? -47.652 16.834 18.312 1.00 97.69 357 GLU A C 1
ATOM 2808 O O . GLU A 1 357 ? -48.858 16.991 18.534 1.00 97.69 357 GLU A O 1
ATOM 2813 N N . LEU A 1 358 ? -47.048 17.398 17.265 1.00 96.62 358 LEU A N 1
ATOM 2814 C CA . LEU A 1 358 ? -47.733 18.265 16.309 1.00 96.62 358 LEU A CA 1
ATOM 2815 C C . LEU A 1 358 ? -48.900 17.540 15.623 1.00 96.62 358 LEU A C 1
ATOM 2817 O O . LEU A 1 358 ? -50.013 18.068 15.565 1.00 96.62 358 LEU A O 1
ATOM 2821 N N . ILE A 1 359 ? -48.693 16.301 15.164 1.00 94.81 359 ILE A N 1
ATOM 2822 C CA . ILE A 1 359 ? -49.754 15.475 14.567 1.00 94.81 359 ILE A CA 1
ATOM 2823 C C . ILE A 1 359 ? -50.894 15.233 15.569 1.00 94.81 359 ILE A C 1
ATOM 2825 O O . ILE A 1 359 ? -52.071 15.290 15.199 1.00 94.81 359 ILE A O 1
ATOM 2829 N N . ARG A 1 360 ? -50.582 14.968 16.846 1.00 95.62 360 ARG A N 1
ATOM 2830 C CA . ARG A 1 360 ? -51.599 14.804 17.904 1.00 95.62 360 ARG A CA 1
ATOM 2831 C C . ARG A 1 360 ? -52.391 16.093 18.133 1.00 95.62 360 ARG A C 1
ATOM 2833 O O . ARG A 1 360 ? -53.615 16.036 18.288 1.00 95.62 360 ARG A O 1
ATOM 2840 N N . LEU A 1 361 ? -51.723 17.243 18.115 1.00 96.25 361 LEU A N 1
ATOM 2841 C CA . LEU A 1 361 ? -52.358 18.549 18.274 1.00 96.25 361 LEU A CA 1
ATOM 2842 C C . LEU A 1 361 ? -53.284 18.873 17.091 1.00 96.25 361 LEU A C 1
ATOM 2844 O O . LEU A 1 361 ? -54.441 19.234 17.303 1.00 96.25 361 LEU A O 1
ATOM 2848 N N . LEU A 1 362 ? -52.831 18.643 15.855 1.00 94.31 362 LEU A N 1
ATOM 2849 C CA . LEU A 1 362 ? -53.639 18.823 14.641 1.00 94.31 362 LEU A CA 1
ATOM 2850 C C . LEU A 1 362 ? -54.900 17.946 14.645 1.00 94.31 362 LEU A C 1
ATOM 2852 O O . LEU A 1 362 ? -55.991 18.433 14.341 1.00 94.31 362 LEU A O 1
ATOM 2856 N N . LYS A 1 363 ? -54.782 16.682 15.078 1.00 93.62 363 LYS A N 1
ATOM 2857 C CA . LYS A 1 363 ? -55.938 15.785 15.257 1.00 93.62 363 LYS A CA 1
ATOM 2858 C C . LYS A 1 363 ? -56.936 16.319 16.285 1.00 93.62 363 LYS A C 1
ATOM 2860 O O . LYS A 1 363 ? -58.141 16.234 16.065 1.00 93.62 363 LYS A O 1
ATOM 2865 N N . THR A 1 364 ? -56.449 16.890 17.387 1.00 95.94 364 THR A N 1
ATOM 2866 C CA . THR A 1 364 ? -57.300 17.464 18.447 1.00 95.94 364 THR A CA 1
ATOM 2867 C C . THR A 1 364 ? -58.063 18.700 17.960 1.00 95.94 364 THR A C 1
ATOM 2869 O O . THR A 1 364 ? -59.199 18.926 18.369 1.00 95.94 364 THR A O 1
ATOM 2872 N N . LEU A 1 365 ? -57.476 19.471 17.041 1.00 96.56 365 LEU A N 1
ATOM 2873 C CA . LEU A 1 365 ? -58.098 20.650 16.430 1.00 96.56 365 LEU A CA 1
ATOM 2874 C C . LEU A 1 365 ? -59.085 20.320 15.295 1.00 96.56 365 LEU A C 1
ATOM 2876 O O . LEU A 1 365 ? -59.646 21.235 14.696 1.00 96.56 365 LEU A O 1
ATOM 2880 N N . GLY A 1 366 ? -59.320 19.039 14.990 1.00 93.12 366 GLY A N 1
ATOM 2881 C CA . GLY A 1 366 ? -60.237 18.628 13.924 1.00 93.12 366 GLY A CA 1
ATOM 2882 C C . GLY A 1 366 ? -59.698 18.869 12.512 1.00 93.12 366 GLY A C 1
ATOM 2883 O O . GLY A 1 366 ? -60.474 18.875 11.557 1.00 93.12 366 GLY A O 1
ATOM 2884 N N . VAL A 1 367 ? -58.383 19.058 12.360 1.00 91.06 367 VAL A N 1
ATOM 2885 C CA . VAL A 1 367 ? -57.743 19.123 11.043 1.00 91.06 367 VAL A CA 1
ATOM 2886 C C . VAL A 1 367 ? -57.693 17.698 10.489 1.00 91.06 367 VAL A C 1
ATOM 2888 O O . VAL A 1 367 ? -56.854 16.890 10.887 1.00 91.06 367 VAL A O 1
ATOM 2891 N N . SER A 1 368 ? -58.648 17.363 9.618 1.00 72.94 368 SER A N 1
ATOM 2892 C CA . SER A 1 368 ? -58.657 16.092 8.891 1.00 72.94 368 SER A CA 1
ATOM 2893 C C . SER A 1 368 ? -57.491 16.078 7.907 1.00 72.94 368 SER A C 1
ATOM 2895 O O . SER A 1 368 ? -57.400 16.960 7.058 1.00 72.94 368 SER A O 1
ATOM 2897 N N . SER A 1 369 ? -56.603 15.090 8.020 1.00 63.69 369 SER A N 1
ATOM 2898 C CA . SER A 1 369 ? -55.605 14.807 6.989 1.00 63.69 369 SER A CA 1
ATOM 2899 C C . SER A 1 369 ? -56.331 14.220 5.775 1.00 63.69 369 SER A C 1
ATOM 2901 O O . SER A 1 369 ? -56.689 13.040 5.806 1.00 63.69 369 SER A O 1
ATOM 2903 N N . GLU A 1 370 ? -56.629 15.047 4.771 1.00 63.69 370 GLU A N 1
ATOM 2904 C CA . GLU A 1 370 ? -56.921 14.555 3.414 1.00 63.69 370 GLU A CA 1
ATOM 2905 C C . GLU A 1 370 ? -55.663 13.994 2.749 1.00 63.69 370 GLU A C 1
ATOM 2907 O O . GLU A 1 370 ? -54.572 14.581 2.952 1.00 63.69 370 GLU A O 1
#

Solvent-accessible surface area (backbone atoms only — not comparable to full-atom values): 20772 Å² total; per-residue (Å²): 129,87,67,77,56,80,89,51,70,66,54,37,34,37,40,39,81,43,50,76,68,43,28,52,51,47,43,38,58,63,69,68,46,31,62,50,65,54,55,71,46,28,64,57,50,24,56,57,50,69,68,55,61,71,78,31,30,53,94,78,69,48,61,50,53,37,52,53,38,26,78,76,25,60,71,35,57,62,52,54,54,51,57,32,48,36,49,69,70,57,50,43,26,37,42,59,26,25,49,56,55,72,54,57,80,75,66,85,83,80,85,73,83,53,72,78,74,82,88,88,49,73,72,53,46,57,54,49,51,34,41,49,53,31,52,46,56,46,50,55,41,15,33,73,68,34,76,80,67,75,66,65,65,50,43,47,66,35,72,66,79,69,68,100,51,52,84,75,48,56,63,46,62,34,65,70,36,74,36,80,83,31,58,65,59,52,39,43,51,51,30,52,39,44,74,74,72,45,86,74,80,78,73,87,80,84,73,61,82,72,47,51,82,83,41,46,33,54,46,26,25,55,52,25,60,52,33,36,8,35,19,91,46,51,18,39,28,76,45,64,52,42,71,74,84,55,75,75,78,73,58,57,68,68,60,55,51,56,55,24,52,57,30,41,40,44,48,47,77,68,34,69,59,29,57,55,38,47,52,42,22,49,54,54,48,50,55,48,49,54,49,49,57,58,45,51,72,51,38,83,79,49,86,71,94,64,68,62,64,60,55,50,51,54,48,50,52,51,52,48,54,45,49,51,54,51,50,55,51,46,53,51,43,36,54,52,43,51,50,54,52,50,53,51,51,52,53,55,47,49,54,50,50,52,52,52,50,50,52,53,51,41,53,74,72,66,56,76,86,124

Foldseek 3Di:
DDDQPLQANAAALQQLPCDDLLRVLLNCLSVVAFVLSVLVSLVVLLVVLVPDDQVQAPPVSDSVSNVCSPPVNLLPLLLLVLSLQFFSVLLSCLSSQQVVVVCVVDDDFDFADEDADDDDDPLVVVLVVLLVVLVVVSQVSSCVNPVVSPDHHSRAADDFAFAPCCVVVVVLCFLRDNCPPPQVSSRNVSNVCVVVVHGDGDDDDDRGFDLAPQSRQVSSSVSCSSNVQDSNHNHRSPHHTRPPVPCRVVDDPVVSVVSNLVSLLCCLPPRPSSVVSLVSSLVNLVVVLVVLVVVVVVCVVPPPPDCVSVVVNVSSVSSNVSSVVVVVVSVVSNVVSVVVVVVVVVVVVVVVVVVVVVVVVCVVVVNDDD

Nearest PDB structures (foldseek):
  6h2x-assembly1_A  TM=1.820E-01  e=1.473E+00  Escherichia coli K-12
  9cpb-assembly1_5S  TM=1.590E-01  e=2.242E+00  Bos taurus
  9cpc-assembly1_3T  TM=1.643E-01  e=8.676E+00  Sus scrofa

Mean predicted aligned error: 7.37 Å

Sequence (370 aa):
MNTIDHNHPEPTAQVPLLDGIRLKLVAALKNKQSYYDLSLLFPDIVREAKKMPPWMYGFRKRNMTAEYLSVKGVKDPSIWEILHTIPPDVLTSVALGTVAFDMQRYGERPKTTGRIKFIESDEKIIHVEELIRSLQRRLDRSLALDPTGRTPLIQTPIYIGCSGTLETRMPKHGIDTNLSQSNSSYAFTVSVMRMLGYEPSSTVMCVTRLWKPQQLPKAEVLIAAFANSYITQDGFNRIECGDSSGSTLQKSEAVLQAQSSEAEEYIAARCPFMLDNLTASLDAIESKLDFLVGCDSLSLLYDPPGNTFQDELDTLVDDHNALILVVQQIDILLTRSLKINIEKAEEEKQALDDDIELIRLLKTLGVSSE

Organism: NCBI:txid2898453

pLDDT: mean 84.72, std 12.81, range [33.97, 97.69]

Radius of gyration: 25.25 Å; Cα contacts (8 Å, |Δi|>4): 423; chains: 1; bounding box: 88×50×64 Å